Protein AF-V4T4Z5-F1 (afdb_monomer)

Solvent-accessible surface area (backbone atoms only — not comparable to full-atom values): 29852 Å² total; per-residue (Å²): 143,87,72,97,73,85,81,86,82,76,64,42,52,76,65,58,35,47,53,52,26,41,71,50,38,34,75,70,48,68,37,84,86,34,31,70,59,49,53,53,53,53,60,60,28,69,25,35,65,71,33,29,41,18,35,23,29,41,55,40,96,58,52,69,66,55,54,53,50,49,53,54,60,72,69,49,83,60,92,62,77,54,94,95,48,60,37,57,44,51,50,35,48,52,49,29,56,69,54,48,91,45,72,48,52,46,51,51,50,34,49,55,29,66,42,60,83,67,30,48,45,52,58,52,50,52,49,38,56,28,72,56,52,61,75,95,58,86,51,71,64,56,43,52,55,49,49,51,53,45,52,49,51,34,33,69,34,55,60,29,49,91,58,100,47,88,43,41,44,41,57,52,68,70,58,26,53,48,29,38,56,49,29,74,71,63,80,45,68,49,66,52,69,43,84,78,42,75,88,68,56,53,68,70,57,49,38,66,19,34,33,40,35,47,46,56,86,84,62,94,55,79,63,81,70,58,49,60,71,47,67,69,29,70,54,29,14,29,42,30,35,35,38,31,52,33,68,50,72,41,70,30,59,60,64,31,64,60,24,18,23,43,36,38,26,48,17,43,57,54,62,63,51,68,58,28,61,37,53,46,23,29,35,42,34,36,31,48,12,59,40,43,62,50,52,60,39,52,26,49,26,46,48,22,28,34,42,34,35,33,47,11,64,51,23,35,38,41,30,58,61,26,67,39,37,28,46,50,22,32,34,43,30,41,27,61,35,52,61,49,58,69,38,95,77,24,26,46,58,56,35,63,75,59,27,83,54,43,33,33,44,30,34,48,37,78,46,72,81,65,57,42,82,45,59,40,56,54,82,56,83,28,30,42,41,32,29,32,68,59,90,86,62,68,96,71,69,49,73,69,52,49,65,56,68,72,62,84,90,74,64,68,68,79,85,53,75,50,23,30,40,36,44,22,37,85,53,67,77,72,58,54,68,50,54,32,48,36,56,51,40,29,30,42,35,42,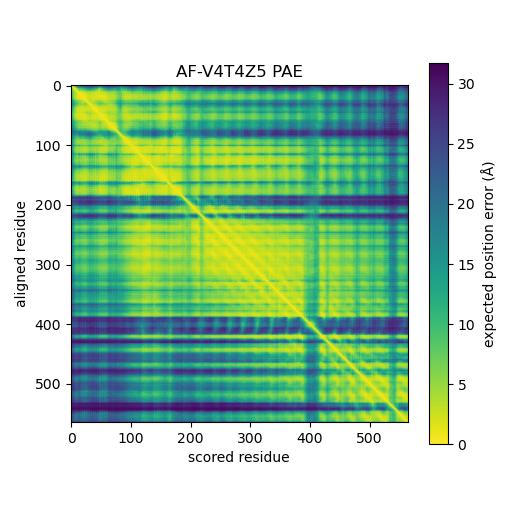38,43,55,43,67,54,71,34,49,64,76,49,43,49,47,53,50,58,27,35,33,43,38,43,27,47,34,66,51,53,57,85,67,88,69,65,55,76,47,30,50,56,22,29,36,42,37,39,36,48,24,49,65,22,50,46,61,38,43,49,74,47,56,80,20,36,69,40,31,27,33,45,36,45,31,50,23,51,44,22,36,37,63,60,34,87,78,48,81,79,45,63,79,53,76,84,59,91,72,78,88,82,62,92,47,54,77,44,81,46,81,39,66,45,85,46,54,115

Foldseek 3Di:
DDDPDDDDDDAADLVRLVVLLCVQQDDCCVPPLNVVLSSLCSVLLVSHNLLSNLLSLLCHPPDSVVSVVLSVQLPDQQPDDDVPDDSSSLSSLLVSLVSPPDPLLSLLLLVCLLADPFDFLVVSLLVCVLLVSDPPDDASVVSSVVSVVSVVVCVSSSQWPDDPDPGTIGGDPSSSVSSPVCCVPPLRADEDEDDPVVVVPDPVNQLSHAEYAYADDDDQDQDDDELCNCPNNQNYAYYHHALHEPLEDRPNVLSNQQHAYYHQDNYEYHDDLSCLSNQNHQYYANHLYCDQEDDPSLLSNCNHAEDHHHNNQNHAAYAANSLLSVLNYAEYAAHLYNHPAPDVRHYQPCSPVNNLNHQEEEDEAQALVSQDFCNQLDHHVFYAYAHNPPPPRPPDQDPVNSVVVSDDDDDPPPPDQRAEYHYAHPDLPDDLRRQPNNEAHQEYHYEHHHNDAEVQVSNPYHHAHQEYHYYCDLHHHDAQDDLRRQQNHAYYHYEQPQNDCEQEAPNCLSSHQRHAEYAHENHANHQYHYHHDYPVSVVVPPDPPDSDHPRHNYYHYYNHPNHD

Nearest PDB structures (foldseek):
  8xuo-assembly1_G  TM=5.450E-01  e=9.952E-18  Solanum lycopersicum
  8rfh-assembly1_B  TM=6.138E-01  e=1.230E-15  Nicotiana benthamiana
  8xuq-assembly1_G  TM=5.316E-01  e=1.298E-15  Solanum lycopersicum
  3rfj-assembly1_A  TM=8.108E-01  e=7.994E-05  Listeria monocytogenes 08-5923
  6lbx-assembly1_A  TM=7.902E-01  e=8.650E-04  Cyclostomata

pLDDT: mean 78.03, std 13.82, range [37.75, 96.25]

Secondary structure (DSSP, 8-state):
---S-----PPPPHHHHHHHHHHHH-GGGGSHHHHHHHHHHHHTTTT-HHHHHHHHHHTTT--HHHHHHHHHHHTSPPS--BTTB-HHHHHHHHHHHHT-SSHHHHHHHHHHHHS-SSEEHHHHHHHHHHHT-STT--SHHHHHHHHHHHHHHHHHTTSSB--S-SSEEB--HHHHHHHHHHHHHTT---EE-SGGGTTT--HHHHHT-SEEE----SS-------TTTTTT-TT--EEE-TT-EEEE--GGGGG-TT--EEE-TT-EEEE-GGGGG-TT--EEE-TT----EE-GGGGG-TT--EEE-TT-TT--EE-TTHHHH-TT-SEEEETT----TTSTTS--GGGGGG-TT--EEEEEES-STTPPTTGGGS--SEEEEEES--TTS-SS--HHHHHHHTSS----SSSS-SEEEEEEE--TT--GGGTTT-B--SEEEEEEESS-S-HHHHS--BS---EEEEES-S-S-SSPPPGGGSTT--EEEEES-TT-SEEEEGGGGGG-TT--EEEEES-TT-SEEEE--SHHHHTT-S-------TT--EEEEES-TT--

Sequence (564 aa):
MDSKHNFFIDNLDQEEAWRLFKKMAGDYVENRKFKSTSTVVAKGCGGMPIALTTIARATRDKTVHEWKHALRELQTPSVVNFNGLPADAYSRIEQSFEYLKDEQLKKNFLLCSLMGNPIFTSDLFKYSTGLGIFQGVKKMEDAGNQLYALAYELKDCCLLLESGSTEQFSMHDVVRDVGISIAWRGQHIFLVKNEEVWELADKEALENCYAISIRDCLSYLQINIPENIFAGMRKLKVVDFTGMQLFCLPSSIDLLKILQTLCLDQCMLGDIAIMGKLKNLEILSINNSDIVQLPEALGQLTKLRLLDLTNCFQLRVIAPNVISCLSCSKELNIRHCFVEWDVQGCAGLDELMHLTRLAMLEIDVRNDNTLPKGFFSRKFEKFKISVGDVSGIPSEVSIEDWLRFSRPSFSIAIHETLRRLKLKLNSTTICSNKLQGIRNVEYLCLDKLQGVKNVLFELDTDGVTYSLQLTNLERICIDPLKVESFNELETIKVEYCVELSNIFLLSATNCLPRAERIAVIDCSNVEEIFAIGGEADVDNNNAMEEIEFDELRSLSLGNLPKLT

Structure (mmCIF, N/CA/C/O backbone):
data_AF-V4T4Z5-F1
#
_entry.id   AF-V4T4Z5-F1
#
loop_
_atom_site.group_PDB
_atom_site.id
_atom_site.type_symbol
_atom_site.label_atom_id
_atom_site.label_alt_id
_atom_site.label_comp_id
_atom_site.label_asym_id
_atom_site.label_entity_id
_atom_site.label_seq_id
_atom_site.pdbx_PDB_ins_code
_atom_site.Cartn_x
_atom_site.Cartn_y
_atom_site.Cartn_z
_atom_site.occupancy
_atom_site.B_iso_or_equiv
_atom_site.auth_seq_id
_atom_site.auth_comp_id
_atom_site.auth_asym_id
_atom_site.auth_atom_id
_atom_site.pdbx_PDB_model_num
ATOM 1 N N . MET A 1 1 ? 6.023 -34.334 -6.281 1.00 41.75 1 MET A N 1
ATOM 2 C CA . MET A 1 1 ? 4.936 -34.822 -7.151 1.00 41.75 1 MET A CA 1
ATOM 3 C C . MET A 1 1 ? 4.971 -36.343 -7.098 1.00 41.75 1 MET A C 1
ATOM 5 O O . MET A 1 1 ? 5.725 -36.921 -7.854 1.00 41.75 1 MET A O 1
ATOM 9 N N . ASP A 1 2 ? 4.222 -36.967 -6.183 1.00 47.75 2 ASP A N 1
ATOM 10 C CA . ASP A 1 2 ? 4.119 -38.435 -6.033 1.00 47.75 2 ASP A CA 1
ATOM 11 C C . ASP A 1 2 ? 2.658 -38.820 -5.744 1.00 47.75 2 ASP A C 1
ATOM 13 O O . ASP A 1 2 ? 2.299 -39.348 -4.692 1.00 47.75 2 ASP A O 1
ATOM 17 N N . SER A 1 3 ? 1.773 -38.467 -6.676 1.00 63.03 3 SER A N 1
ATOM 18 C CA . SER A 1 3 ? 0.365 -38.865 -6.642 1.00 63.03 3 SER A CA 1
ATOM 19 C C . SER A 1 3 ? 0.207 -40.235 -7.308 1.00 63.03 3 SER A C 1
ATOM 21 O O . SER A 1 3 ? 0.650 -40.432 -8.438 1.00 63.03 3 SER A O 1
ATOM 23 N N . LYS A 1 4 ? -0.442 -41.190 -6.627 1.00 63.12 4 LYS A N 1
ATOM 24 C CA . LYS A 1 4 ? -0.721 -42.535 -7.172 1.00 63.12 4 LYS A CA 1
ATOM 25 C C . LYS A 1 4 ? -1.829 -42.551 -8.235 1.00 63.12 4 LYS A C 1
ATOM 27 O O . LYS A 1 4 ? -1.935 -43.532 -8.966 1.00 63.12 4 LYS A O 1
ATOM 32 N N . HIS A 1 5 ? -2.636 -41.493 -8.332 1.00 72.44 5 HIS A N 1
ATOM 33 C CA . HIS A 1 5 ? -3.744 -41.390 -9.280 1.00 72.44 5 HIS A CA 1
ATOM 34 C C . HIS A 1 5 ? -3.812 -39.975 -9.850 1.00 72.44 5 HIS A C 1
ATOM 36 O O . HIS A 1 5 ? -4.207 -39.035 -9.165 1.00 72.44 5 HIS A O 1
ATOM 42 N N . ASN A 1 6 ? -3.427 -39.825 -11.115 1.00 76.62 6 ASN A N 1
ATOM 43 C CA . ASN A 1 6 ? -3.613 -38.579 -11.849 1.00 76.62 6 ASN A CA 1
ATOM 44 C C . ASN A 1 6 ? -4.992 -38.608 -12.513 1.00 76.62 6 ASN A C 1
ATOM 46 O O . ASN A 1 6 ? -5.296 -39.536 -13.262 1.00 76.62 6 ASN A O 1
ATOM 50 N N . PHE A 1 7 ? -5.817 -37.602 -12.231 1.00 75.62 7 PHE A N 1
ATOM 51 C CA . PHE A 1 7 ? -7.076 -37.371 -12.933 1.00 75.62 7 PHE A CA 1
ATOM 52 C C . PHE A 1 7 ? -6.815 -36.353 -14.038 1.00 75.62 7 PHE A C 1
ATOM 54 O O . PHE A 1 7 ? -6.464 -35.209 -13.756 1.00 75.62 7 PHE A O 1
ATOM 61 N N . PHE A 1 8 ? -6.945 -36.783 -15.290 1.00 74.38 8 PHE A N 1
ATOM 62 C CA . PHE A 1 8 ? -6.848 -35.885 -16.433 1.00 74.38 8 PHE A CA 1
ATOM 63 C C . PHE A 1 8 ? -8.159 -35.115 -16.570 1.00 74.38 8 PHE A C 1
ATOM 65 O O . PHE A 1 8 ? -9.234 -35.714 -16.599 1.00 74.38 8 PHE A O 1
ATOM 72 N N . ILE A 1 9 ? -8.058 -33.790 -16.614 1.00 74.12 9 ILE A N 1
ATOM 73 C CA . ILE A 1 9 ? -9.174 -32.907 -16.937 1.00 74.12 9 ILE A CA 1
ATOM 74 C C . ILE A 1 9 ? -8.985 -32.512 -18.399 1.00 74.12 9 ILE A C 1
ATOM 76 O O . ILE A 1 9 ? -8.035 -31.800 -18.722 1.00 74.12 9 ILE A O 1
ATOM 80 N N . ASP A 1 10 ? -9.856 -33.021 -19.267 1.00 80.38 10 ASP A N 1
ATOM 81 C CA . ASP A 1 10 ? -9.870 -32.674 -20.687 1.00 80.38 10 ASP A CA 1
ATOM 82 C C . ASP A 1 10 ? -10.498 -31.289 -20.923 1.00 80.38 10 ASP A C 1
ATOM 84 O O . ASP A 1 10 ? -11.134 -30.697 -20.045 1.00 80.38 10 ASP A O 1
ATOM 88 N N . ASN A 1 11 ? -10.317 -30.767 -22.137 1.00 84.75 11 ASN A N 1
ATOM 89 C CA . ASN A 1 11 ? -11.011 -29.562 -22.585 1.00 84.75 11 ASN A CA 1
ATOM 90 C C . ASN A 1 11 ? -12.531 -29.772 -22.592 1.00 84.75 11 ASN A C 1
ATOM 92 O O . ASN A 1 11 ? -13.020 -30.886 -22.780 1.00 84.75 11 ASN A O 1
ATOM 96 N N . LEU A 1 12 ? -13.272 -28.670 -22.464 1.00 89.75 12 LEU A N 1
ATOM 97 C CA . LEU A 1 12 ? -14.730 -28.689 -22.524 1.00 89.75 12 LEU A CA 1
ATOM 98 C C . LEU A 1 12 ? -15.210 -29.185 -23.885 1.00 89.75 12 LEU A C 1
ATOM 100 O O . LEU A 1 12 ? -14.662 -28.805 -24.930 1.00 89.75 12 LEU A O 1
ATOM 104 N N . ASP A 1 13 ? -16.288 -29.965 -23.879 1.00 91.62 13 ASP A N 1
ATOM 105 C CA . ASP A 1 13 ? -16.962 -30.320 -25.121 1.00 91.62 13 ASP A CA 1
ATOM 106 C C . ASP A 1 13 ? -17.629 -29.089 -25.772 1.00 91.62 13 ASP A C 1
ATOM 108 O O . ASP A 1 13 ? -17.658 -27.984 -25.225 1.00 91.62 13 ASP A O 1
ATOM 112 N N . GLN A 1 14 ? -18.161 -29.242 -26.988 1.00 88.94 14 GLN A N 1
ATOM 113 C CA . GLN A 1 14 ? -18.741 -28.106 -27.715 1.00 88.94 14 GLN A CA 1
ATOM 114 C C . GLN A 1 14 ? -19.954 -27.480 -27.014 1.00 88.94 14 GLN A C 1
ATOM 116 O O . GLN A 1 14 ? -20.176 -26.274 -27.150 1.00 88.94 14 GLN A O 1
ATOM 121 N N . GLU A 1 15 ? -20.756 -28.279 -26.315 1.00 90.62 15 GLU A N 1
ATOM 122 C CA . GLU A 1 15 ? -21.953 -27.803 -25.636 1.00 90.62 15 GLU A CA 1
ATOM 123 C C . GLU A 1 15 ? -21.579 -27.076 -24.341 1.00 90.62 15 GLU A C 1
ATOM 125 O O . GLU A 1 15 ? -22.055 -25.963 -24.097 1.00 90.62 15 GLU A O 1
ATOM 130 N N . GLU A 1 16 ? -20.672 -27.651 -23.555 1.00 92.75 16 GLU A N 1
ATOM 131 C CA . GLU A 1 16 ? -20.103 -27.046 -22.352 1.00 92.75 16 GLU A CA 1
ATOM 132 C C . GLU A 1 16 ? -19.360 -25.744 -22.670 1.00 92.75 16 GLU A C 1
ATOM 134 O O . GLU A 1 16 ? -19.610 -24.713 -22.036 1.00 92.75 16 GLU A O 1
ATOM 139 N N . ALA A 1 17 ? -18.516 -25.754 -23.705 1.00 91.69 17 ALA A N 1
ATOM 140 C CA . ALA A 1 17 ? -17.783 -24.582 -24.169 1.00 91.69 17 ALA A CA 1
ATOM 141 C C . ALA A 1 17 ? -18.727 -23.455 -24.601 1.00 91.69 17 ALA A C 1
ATOM 143 O O . ALA A 1 17 ? -18.522 -22.296 -24.235 1.00 91.69 17 ALA A O 1
ATOM 144 N N . TRP A 1 18 ? -19.789 -23.779 -25.349 1.00 92.12 18 TRP A N 1
ATOM 145 C CA . TRP A 1 18 ? -20.783 -22.791 -25.767 1.00 92.12 18 TRP A CA 1
ATOM 146 C C . TRP A 1 18 ? -21.580 -22.234 -24.583 1.00 92.12 18 TRP A C 1
ATOM 148 O O . TRP A 1 18 ? -21.793 -21.022 -24.504 1.00 92.12 18 TRP A O 1
ATOM 158 N N . ARG A 1 19 ? -21.991 -23.089 -23.635 1.00 92.19 19 ARG A N 1
ATOM 159 C CA . ARG A 1 19 ? -22.681 -22.660 -22.408 1.00 92.19 19 ARG A CA 1
ATOM 160 C C . ARG A 1 19 ? -21.810 -21.707 -21.590 1.00 92.19 19 ARG A C 1
ATOM 162 O O . ARG A 1 19 ? -22.303 -20.664 -21.159 1.00 92.19 19 ARG A O 1
ATOM 169 N N . LEU A 1 20 ? -20.524 -22.024 -21.421 1.00 92.94 20 LEU A N 1
ATOM 170 C CA . LEU A 1 20 ? -19.569 -21.148 -20.741 1.00 92.94 20 LEU A CA 1
ATOM 171 C C . LEU A 1 20 ? -19.399 -19.824 -21.494 1.00 92.94 20 LEU A C 1
ATOM 173 O O . LEU A 1 20 ? -19.538 -18.761 -20.896 1.00 92.94 20 LEU A O 1
ATOM 177 N N . PHE A 1 21 ? -19.173 -19.872 -22.808 1.00 91.25 21 PHE A N 1
ATOM 178 C CA . PHE A 1 21 ? -19.021 -18.678 -23.638 1.00 91.25 21 PHE A CA 1
ATOM 179 C C . PHE A 1 21 ? -20.230 -17.745 -23.522 1.00 91.25 21 PHE A C 1
ATOM 181 O O . PHE A 1 21 ? -20.072 -16.552 -23.275 1.00 91.25 21 PHE A O 1
ATOM 188 N N . LYS A 1 22 ? -21.447 -18.291 -23.640 1.00 91.69 22 LYS A N 1
ATOM 189 C CA . LYS A 1 22 ? -22.697 -17.536 -23.495 1.00 91.69 22 LYS A CA 1
ATOM 190 C C . LYS A 1 22 ? -22.814 -16.908 -22.110 1.00 91.69 22 LYS A C 1
ATOM 192 O O . LYS A 1 22 ? -23.147 -15.732 -22.010 1.00 91.69 22 LYS A O 1
ATOM 197 N N . LYS A 1 23 ? -22.505 -17.661 -21.049 1.00 92.56 23 LYS A N 1
ATOM 198 C CA . LYS A 1 23 ? -22.523 -17.148 -19.672 1.00 92.56 23 LYS A CA 1
ATOM 199 C C . LYS A 1 23 ? -21.605 -15.930 -19.507 1.00 92.56 23 LYS A C 1
ATOM 201 O O . LYS A 1 23 ? -21.952 -15.002 -18.784 1.00 92.56 23 LYS A O 1
ATOM 206 N N . MET A 1 24 ? -20.455 -15.926 -20.180 1.00 91.12 24 MET A N 1
ATOM 207 C CA . MET A 1 24 ? -19.466 -14.851 -20.068 1.00 91.12 24 MET A CA 1
ATOM 208 C C . MET A 1 24 ? -19.749 -13.666 -20.998 1.00 91.12 24 MET A C 1
ATOM 210 O O . MET A 1 24 ? -19.620 -12.520 -20.571 1.00 91.12 24 MET A O 1
ATOM 214 N N . ALA A 1 25 ? -20.161 -13.912 -22.241 1.00 87.56 25 ALA A N 1
ATOM 215 C CA . ALA A 1 25 ? -20.466 -12.856 -23.206 1.00 87.56 25 ALA A CA 1
ATOM 216 C C . ALA A 1 25 ? -21.848 -12.217 -22.977 1.00 87.56 25 ALA A C 1
ATOM 218 O O . ALA A 1 25 ? -22.043 -11.057 -23.312 1.00 87.56 25 ALA A O 1
ATOM 219 N N . GLY A 1 26 ? -22.805 -12.938 -22.388 1.00 88.00 26 GLY A N 1
ATOM 220 C CA . GLY A 1 26 ? -24.194 -12.502 -22.224 1.00 88.00 26 GLY A CA 1
ATOM 221 C C . GLY A 1 26 ? -25.104 -12.916 -23.388 1.00 88.00 26 GLY A C 1
ATOM 222 O O . GLY A 1 26 ? -24.651 -13.323 -24.457 1.00 88.00 26 GLY A O 1
ATOM 223 N N . ASP A 1 27 ? -26.421 -12.806 -23.193 1.00 85.19 27 ASP A N 1
ATOM 224 C CA . ASP A 1 27 ? -27.425 -13.424 -24.078 1.00 85.19 27 ASP A CA 1
ATOM 225 C C . ASP A 1 27 ? -27.498 -12.832 -25.496 1.00 85.19 27 ASP A C 1
ATOM 227 O O . ASP A 1 27 ? -28.006 -13.473 -26.421 1.00 85.19 27 ASP A O 1
ATOM 231 N N . TYR A 1 28 ? -26.959 -11.630 -25.724 1.00 82.12 28 TYR A N 1
ATOM 232 C CA . TYR A 1 28 ? -27.024 -10.986 -27.039 1.00 82.12 28 TYR A CA 1
ATOM 233 C C . TYR A 1 28 ? -26.265 -11.768 -28.127 1.00 82.12 28 TYR A C 1
ATOM 235 O O . TYR A 1 28 ? -26.572 -11.610 -29.314 1.00 82.12 28 TYR A O 1
ATOM 243 N N . VAL A 1 29 ? -25.327 -12.650 -27.753 1.00 82.81 29 VAL A N 1
ATOM 244 C CA . VAL A 1 29 ? -24.609 -13.524 -28.698 1.00 82.81 29 VAL A CA 1
ATOM 245 C C . VAL A 1 29 ? -25.519 -14.544 -29.384 1.00 82.81 29 VAL A C 1
ATOM 247 O O . VAL A 1 29 ? -25.124 -15.114 -30.401 1.00 82.81 29 VAL A O 1
ATOM 250 N N . GLU A 1 30 ? -26.742 -14.753 -28.882 1.00 81.81 30 GLU A N 1
ATOM 251 C CA . GLU A 1 30 ? -27.762 -15.600 -29.513 1.00 81.81 30 GLU A CA 1
ATOM 252 C C . GLU A 1 30 ? -28.613 -14.868 -30.556 1.00 81.81 30 GLU A C 1
ATOM 254 O O . GLU A 1 30 ? -29.339 -15.504 -31.328 1.00 81.81 30 GLU A O 1
ATOM 259 N N . ASN A 1 31 ? -28.510 -13.538 -30.634 1.00 83.62 31 ASN A N 1
ATOM 260 C CA . ASN A 1 31 ? -29.194 -12.757 -31.655 1.00 83.62 31 ASN A CA 1
ATOM 261 C C . ASN A 1 31 ? -28.740 -13.215 -33.051 1.00 83.62 31 ASN A C 1
ATOM 263 O O . ASN A 1 31 ? -27.546 -13.405 -33.289 1.00 83.62 31 ASN A O 1
ATOM 267 N N . ARG A 1 32 ? -29.674 -13.338 -34.008 1.00 77.38 32 ARG A N 1
ATOM 268 C CA . ARG A 1 32 ? -29.393 -13.765 -35.395 1.00 77.38 32 ARG A CA 1
ATOM 269 C C . ARG A 1 32 ? -28.212 -13.027 -36.033 1.00 77.38 32 ARG A C 1
ATOM 271 O O . ARG A 1 32 ? -27.507 -13.620 -36.840 1.00 77.38 32 ARG A O 1
ATOM 278 N N . LYS A 1 33 ? -27.994 -11.757 -35.672 1.00 79.81 33 LYS A N 1
ATOM 279 C CA . LYS A 1 33 ? -26.884 -10.938 -36.187 1.00 79.81 33 LYS A CA 1
ATOM 280 C C . LYS A 1 33 ? -25.497 -11.397 -35.713 1.00 79.81 33 LYS A C 1
ATOM 282 O O . LYS A 1 33 ? -24.535 -11.212 -36.451 1.00 79.81 33 LYS A O 1
ATOM 287 N N . PHE A 1 34 ? -25.396 -11.964 -34.511 1.00 78.69 34 PHE A N 1
ATOM 288 C CA . PHE A 1 34 ? -24.129 -12.332 -33.868 1.00 78.69 34 PHE A CA 1
ATOM 289 C C . PHE A 1 34 ? -23.908 -13.844 -33.812 1.00 78.69 34 PHE A C 1
ATOM 291 O O . PHE A 1 34 ? -22.765 -14.278 -33.918 1.00 78.69 34 PHE A O 1
ATOM 298 N N . LYS A 1 35 ? -24.986 -14.638 -33.731 1.00 83.81 35 LYS A N 1
ATOM 299 C CA . LYS A 1 35 ? -24.963 -16.090 -33.495 1.00 83.81 35 LYS A CA 1
ATOM 300 C C . LYS A 1 35 ? -24.014 -16.862 -34.407 1.00 83.81 35 LYS A C 1
ATOM 302 O O . LYS A 1 35 ? -23.303 -17.747 -33.939 1.00 83.81 35 LYS A O 1
ATOM 307 N N . SER A 1 36 ? -23.978 -16.545 -35.702 1.00 84.56 36 SER A N 1
ATOM 308 C CA . SER A 1 36 ? -23.076 -17.232 -36.634 1.00 84.56 36 SER A CA 1
ATOM 309 C C . SER A 1 36 ? -21.606 -16.950 -36.322 1.00 84.56 36 SER A C 1
ATOM 311 O O . SER A 1 36 ? -20.793 -17.864 -36.349 1.00 84.56 36 SER A O 1
ATOM 313 N N . THR A 1 37 ? -21.264 -15.701 -36.001 1.00 81.88 37 THR A N 1
ATOM 314 C CA . THR A 1 37 ? -19.884 -15.279 -35.733 1.00 81.88 37 THR A CA 1
ATOM 315 C C . THR A 1 37 ? -19.428 -15.735 -34.349 1.00 81.88 37 THR A C 1
ATOM 317 O O . THR A 1 37 ? -18.355 -16.319 -34.231 1.00 81.88 37 THR A O 1
ATOM 320 N N . SER A 1 38 ? -20.258 -15.553 -33.317 1.00 83.69 38 SER A N 1
ATOM 321 C CA . SER A 1 38 ? -19.953 -15.955 -31.937 1.00 83.69 38 SER A CA 1
ATOM 322 C C . SER A 1 38 ? -19.736 -17.465 -31.808 1.00 83.69 38 SER A C 1
ATOM 324 O O . SER A 1 38 ? -18.789 -17.889 -31.153 1.00 83.69 38 SER A O 1
ATOM 326 N N . THR A 1 39 ? -20.532 -18.283 -32.508 1.00 85.12 39 THR A N 1
ATOM 327 C CA . THR A 1 39 ? -20.346 -19.747 -32.532 1.00 85.12 39 THR A CA 1
ATOM 328 C C . THR A 1 39 ? -18.988 -20.142 -33.118 1.00 85.12 39 THR A C 1
ATOM 330 O O . THR A 1 39 ? -18.334 -21.051 -32.611 1.00 85.12 39 THR A O 1
ATOM 333 N N . VAL A 1 40 ? -18.544 -19.472 -34.189 1.00 83.56 40 VAL A N 1
ATOM 334 C CA . VAL A 1 40 ? -17.239 -19.754 -34.812 1.00 83.56 40 VAL A CA 1
ATOM 335 C C . VAL A 1 40 ? -16.097 -19.310 -33.897 1.00 83.56 40 VAL A C 1
ATOM 337 O O . VAL A 1 40 ? -15.126 -20.048 -33.742 1.00 83.56 40 VAL A O 1
ATOM 340 N N . VAL A 1 41 ? -16.226 -18.147 -33.251 1.00 82.31 41 VAL A N 1
ATOM 341 C CA . VAL A 1 41 ? -15.237 -17.658 -32.278 1.00 82.31 41 VAL A CA 1
ATOM 342 C C . VAL A 1 41 ? -15.093 -18.640 -31.115 1.00 82.31 41 VAL A C 1
ATOM 344 O O . VAL A 1 41 ? -13.967 -19.048 -30.843 1.00 82.31 41 VAL A O 1
ATOM 347 N N . ALA A 1 42 ? -16.203 -19.078 -30.507 1.00 86.44 42 ALA A N 1
ATOM 348 C CA . ALA A 1 42 ? -16.207 -20.033 -29.397 1.00 86.44 42 ALA A CA 1
ATOM 349 C C . ALA A 1 42 ? -15.581 -21.385 -29.781 1.00 86.44 42 ALA A C 1
ATOM 351 O O . ALA A 1 42 ? -14.736 -21.906 -29.056 1.00 86.44 42 ALA A O 1
ATOM 352 N N . LYS A 1 43 ? -15.929 -21.928 -30.958 1.00 83.81 43 LYS A N 1
ATOM 353 C CA . LYS A 1 43 ? -15.310 -23.161 -31.477 1.00 83.81 43 LYS A CA 1
ATOM 354 C C . LYS A 1 43 ? -13.800 -23.021 -31.655 1.00 83.81 43 LYS A C 1
ATOM 356 O O . LYS A 1 43 ? -13.062 -23.957 -31.374 1.00 83.81 43 LYS A O 1
ATOM 361 N N . GLY A 1 44 ? -13.345 -21.849 -32.088 1.00 75.94 44 GLY A N 1
ATOM 362 C CA . GLY A 1 44 ? -11.927 -21.560 -32.260 1.00 75.94 44 GLY A CA 1
ATOM 363 C C . GLY A 1 44 ? -11.123 -21.428 -30.960 1.00 75.94 44 GLY A C 1
ATOM 364 O O . GLY A 1 44 ? -9.910 -21.309 -31.045 1.00 75.94 44 GLY A O 1
ATOM 365 N N . CYS A 1 45 ? -11.755 -21.450 -29.780 1.00 78.62 45 CYS A N 1
ATOM 366 C CA . CYS A 1 45 ? -11.052 -21.521 -28.491 1.00 78.62 45 CYS A CA 1
ATOM 367 C C . CYS A 1 45 ? -10.715 -22.963 -28.066 1.00 78.62 45 CYS A C 1
ATOM 369 O O . CYS A 1 45 ? -10.208 -23.169 -26.965 1.00 78.62 45 CYS A O 1
ATOM 371 N N . GLY A 1 46 ? -11.052 -23.968 -28.885 1.00 78.50 46 GLY A N 1
ATOM 372 C CA . GLY A 1 46 ? -10.629 -25.357 -28.674 1.00 78.50 46 GLY A CA 1
ATOM 373 C C . GLY A 1 46 ? -11.145 -26.008 -27.385 1.00 78.50 46 GLY A C 1
ATOM 374 O O . GLY A 1 46 ? -10.527 -26.951 -26.897 1.00 78.50 46 GLY A O 1
ATOM 375 N N . GLY A 1 47 ? -12.238 -25.494 -26.807 1.00 83.56 47 GLY A N 1
ATOM 376 C CA . GLY A 1 47 ? -12.791 -25.980 -25.536 1.00 83.56 47 GLY A CA 1
ATOM 377 C C . GLY A 1 47 ? -12.005 -25.549 -24.291 1.00 83.56 47 GLY A C 1
ATOM 378 O O . GLY A 1 47 ? -12.330 -25.984 -23.191 1.00 83.56 47 GLY A O 1
ATOM 379 N N . MET A 1 48 ? -10.987 -24.692 -24.428 1.00 86.12 48 MET A N 1
ATOM 380 C CA . MET A 1 48 ? -10.161 -24.253 -23.304 1.00 86.12 48 MET A CA 1
ATOM 381 C C . MET A 1 48 ? -10.893 -23.185 -22.467 1.00 86.12 48 MET A C 1
ATOM 383 O O . MET A 1 48 ? -11.171 -22.100 -22.992 1.00 86.12 48 MET A O 1
ATOM 387 N N . PRO A 1 49 ? -11.174 -23.426 -21.168 1.00 89.38 49 PRO A N 1
ATOM 388 C CA . PRO A 1 49 ? -11.953 -22.500 -20.347 1.00 89.38 49 PRO A CA 1
ATOM 389 C C . PRO A 1 49 ? -11.382 -21.081 -20.297 1.00 89.38 49 PRO A C 1
ATOM 391 O O . PRO A 1 49 ? -12.133 -20.132 -20.499 1.00 89.38 49 PRO A O 1
ATOM 394 N N . ILE A 1 50 ? -10.067 -20.922 -20.099 1.00 86.94 50 ILE A N 1
ATOM 395 C CA . ILE A 1 50 ? -9.438 -19.596 -19.977 1.00 86.94 50 ILE A CA 1
ATOM 396 C C . ILE A 1 50 ? -9.499 -18.791 -21.284 1.00 86.94 50 ILE A C 1
ATOM 398 O O . ILE A 1 50 ? -9.776 -17.595 -21.260 1.00 86.94 50 ILE A O 1
ATOM 402 N N . ALA A 1 51 ? -9.322 -19.438 -22.441 1.00 85.31 51 ALA A N 1
ATOM 403 C CA . ALA A 1 51 ? -9.440 -18.782 -23.745 1.00 85.31 51 ALA A CA 1
ATOM 404 C C . ALA A 1 51 ? -10.900 -18.438 -24.081 1.00 85.31 51 ALA A C 1
ATOM 406 O O . ALA A 1 51 ? -11.169 -17.415 -24.706 1.00 85.31 51 ALA A O 1
ATOM 407 N N . LEU A 1 52 ? -11.854 -19.282 -23.667 1.00 88.38 52 LEU A N 1
ATOM 408 C CA . LEU A 1 52 ? -13.287 -19.023 -23.825 1.00 88.38 52 LEU A CA 1
ATOM 409 C C . LEU A 1 52 ? -13.736 -17.828 -22.984 1.00 88.38 52 LEU A C 1
ATOM 411 O O . LEU A 1 52 ? -14.418 -16.954 -23.510 1.00 88.38 52 LEU A O 1
ATOM 415 N N . THR A 1 53 ? -13.374 -17.782 -21.700 1.00 91.06 53 THR A N 1
ATOM 416 C CA . THR A 1 53 ? -13.822 -16.730 -20.777 1.00 91.06 53 THR A CA 1
ATOM 417 C C . THR A 1 53 ? -13.232 -15.369 -21.141 1.00 91.06 53 THR A C 1
ATOM 419 O O . THR A 1 53 ? -13.987 -14.402 -21.234 1.00 91.06 53 THR A O 1
ATOM 422 N N . THR A 1 54 ? -11.925 -15.305 -21.417 1.00 87.06 54 THR A N 1
ATOM 423 C CA . THR A 1 54 ? -11.219 -14.067 -21.799 1.00 87.06 54 THR A CA 1
ATOM 424 C C . THR A 1 54 ? -11.778 -13.464 -23.085 1.00 87.06 54 THR A C 1
ATOM 426 O O . THR A 1 54 ? -12.232 -12.319 -23.071 1.00 87.06 54 THR A O 1
ATOM 429 N N . ILE A 1 55 ? -11.870 -14.236 -24.178 1.00 86.81 55 ILE A N 1
ATOM 430 C CA . ILE A 1 55 ? -12.367 -13.692 -25.452 1.00 86.81 55 ILE A CA 1
ATOM 431 C C . ILE A 1 55 ? -13.863 -13.359 -25.391 1.00 86.81 55 ILE A C 1
ATOM 433 O O . ILE A 1 55 ? -14.300 -12.371 -25.983 1.00 86.81 55 ILE A O 1
ATOM 437 N N . ALA A 1 56 ? -14.666 -14.150 -24.668 1.00 88.75 56 ALA A N 1
ATOM 438 C CA . ALA A 1 56 ? -16.093 -13.883 -24.496 1.00 88.75 56 ALA A CA 1
ATOM 439 C C . ALA A 1 56 ? -16.327 -12.553 -23.769 1.00 88.75 56 ALA A C 1
ATOM 441 O O . ALA A 1 56 ? -17.210 -11.791 -24.157 1.00 88.75 56 ALA A O 1
ATOM 442 N N . ARG A 1 57 ? -15.514 -12.247 -22.749 1.00 90.06 57 ARG A N 1
ATOM 443 C CA . ARG A 1 57 ? -15.552 -10.956 -22.050 1.00 90.06 57 ARG A CA 1
ATOM 444 C C . ARG A 1 57 ? -15.001 -9.814 -22.896 1.00 90.06 57 ARG A C 1
ATOM 446 O O . ARG A 1 57 ? -15.634 -8.768 -22.967 1.00 90.06 57 ARG A O 1
ATOM 453 N N . ALA A 1 58 ? -13.888 -10.016 -23.595 1.00 85.94 58 ALA A N 1
ATOM 454 C CA . ALA A 1 58 ? -13.274 -8.987 -24.436 1.00 85.94 58 ALA A CA 1
ATOM 455 C C . ALA A 1 58 ? -14.176 -8.538 -25.602 1.00 85.94 58 ALA A C 1
ATOM 457 O O . ALA A 1 58 ? -14.170 -7.378 -26.018 1.00 85.94 58 ALA A O 1
ATOM 458 N N . THR A 1 59 ? -14.988 -9.463 -26.116 1.00 83.62 59 THR A N 1
ATOM 459 C CA . THR A 1 59 ? -15.950 -9.209 -27.198 1.00 83.62 59 THR A CA 1
ATOM 460 C C . THR A 1 59 ? -17.329 -8.761 -26.700 1.00 83.62 59 THR A C 1
ATOM 462 O O . THR A 1 59 ? -18.228 -8.508 -27.519 1.00 83.62 59 THR A O 1
ATOM 465 N N . ARG A 1 60 ? -17.494 -8.616 -25.373 1.00 85.56 60 ARG A N 1
ATOM 466 C CA . ARG A 1 60 ? -18.714 -8.110 -24.742 1.00 85.56 60 ARG A CA 1
ATOM 467 C C . ARG A 1 60 ? -19.010 -6.693 -25.233 1.00 85.56 60 ARG A C 1
ATOM 469 O O . ARG A 1 60 ? -18.108 -5.866 -25.349 1.00 85.56 60 ARG A O 1
ATOM 476 N N . ASP A 1 61 ? -20.266 -6.433 -25.583 1.00 81.00 61 ASP A N 1
ATOM 477 C CA . ASP A 1 61 ? -20.762 -5.117 -26.018 1.00 81.00 61 ASP A CA 1
ATOM 478 C C . ASP A 1 61 ? -20.135 -4.560 -27.319 1.00 81.00 61 ASP A C 1
ATOM 480 O O . ASP A 1 61 ? -20.351 -3.401 -27.676 1.00 81.00 61 ASP A O 1
ATOM 484 N N . LYS A 1 62 ? -19.400 -5.386 -28.080 1.00 82.62 62 LYS A N 1
ATOM 485 C CA . LYS A 1 62 ? -18.819 -5.013 -29.382 1.00 82.62 62 LYS A CA 1
ATOM 486 C C . LYS A 1 62 ? -19.826 -5.112 -30.530 1.00 82.62 62 LYS A C 1
ATOM 488 O O . LYS A 1 62 ? -20.737 -5.945 -30.544 1.00 82.62 62 LYS A O 1
ATOM 493 N N . THR A 1 63 ? -19.623 -4.305 -31.566 1.00 82.88 63 THR A N 1
ATOM 494 C CA . THR A 1 63 ? -20.440 -4.296 -32.784 1.00 82.88 63 THR A CA 1
ATOM 495 C C . THR A 1 63 ? -20.173 -5.510 -33.679 1.00 82.88 63 THR A C 1
ATOM 497 O O . THR A 1 63 ? -19.104 -6.113 -33.664 1.00 82.88 63 THR A O 1
ATOM 500 N N . VAL A 1 64 ? -21.125 -5.847 -34.559 1.00 80.00 64 VAL A N 1
ATOM 501 C CA . VAL A 1 64 ? -20.968 -6.954 -35.530 1.00 80.00 64 VAL A CA 1
ATOM 502 C C . VAL A 1 64 ? -19.713 -6.795 -36.404 1.00 80.00 64 VAL A C 1
ATOM 504 O O . VAL A 1 64 ? -19.122 -7.792 -36.818 1.00 80.00 64 VAL A O 1
ATOM 507 N N . HIS A 1 65 ? -19.311 -5.558 -36.711 1.00 80.38 65 HIS A N 1
ATOM 508 C CA . HIS A 1 65 ? -18.117 -5.286 -37.513 1.00 80.38 65 HIS A CA 1
ATOM 509 C C . HIS A 1 65 ? -16.840 -5.640 -36.748 1.00 80.38 65 HIS A C 1
ATOM 511 O O . 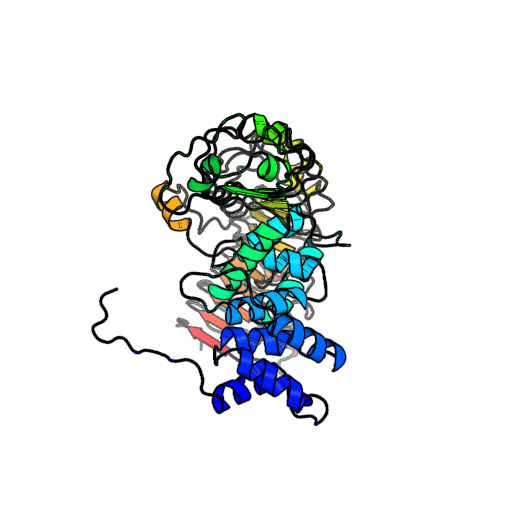HIS A 1 65 ? -15.983 -6.322 -37.303 1.00 80.38 65 HIS A O 1
ATOM 517 N N . GLU A 1 66 ? -16.761 -5.269 -35.470 1.00 78.31 66 GLU A N 1
ATOM 518 C CA . GLU A 1 66 ? -15.650 -5.635 -34.584 1.00 78.31 66 GLU A CA 1
ATOM 519 C C . GLU A 1 66 ? -15.573 -7.153 -34.389 1.00 78.31 66 GLU A C 1
ATOM 521 O O . GLU A 1 66 ? -14.497 -7.724 -34.502 1.00 78.31 66 GLU A O 1
ATOM 526 N N . TRP A 1 67 ? -16.709 -7.841 -34.243 1.00 75.19 67 TRP A N 1
ATOM 527 C CA . TRP A 1 67 ? -16.748 -9.310 -34.198 1.00 75.19 67 TRP A CA 1
ATOM 528 C C . TRP A 1 67 ? -16.217 -9.972 -35.479 1.00 75.19 67 TRP A C 1
ATOM 530 O O . TRP A 1 67 ? -15.549 -11.004 -35.425 1.00 75.19 67 TRP A O 1
ATOM 540 N N . LYS A 1 68 ? -16.523 -9.405 -36.653 1.00 76.56 68 LYS A N 1
ATOM 541 C CA . LYS A 1 68 ? -16.001 -9.907 -37.935 1.00 76.56 68 LYS A CA 1
ATOM 542 C C . LYS A 1 68 ? -14.510 -9.620 -38.100 1.00 76.56 68 LYS A C 1
ATOM 544 O O . LYS A 1 68 ? -13.824 -10.428 -38.719 1.00 76.56 68 LYS A O 1
ATOM 549 N N . HIS A 1 69 ? -14.033 -8.489 -37.584 1.00 74.94 69 HIS A N 1
ATOM 550 C CA . HIS A 1 69 ? -12.611 -8.162 -37.542 1.00 74.94 69 HIS A CA 1
ATOM 551 C C . HIS A 1 69 ? -11.860 -9.146 -36.644 1.00 74.94 69 HIS A C 1
ATOM 553 O O . HIS A 1 69 ? -10.951 -9.813 -37.131 1.00 74.94 69 HIS A O 1
ATOM 559 N N . ALA A 1 70 ? -12.342 -9.331 -35.409 1.00 68.56 70 ALA A N 1
ATOM 560 C CA . ALA A 1 70 ? -11.841 -10.312 -34.449 1.00 68.56 70 ALA A CA 1
ATOM 561 C C . ALA A 1 70 ? -11.670 -11.676 -35.107 1.00 68.56 70 ALA A C 1
ATOM 563 O O . ALA A 1 70 ? -10.583 -12.237 -35.151 1.00 68.56 70 ALA A O 1
ATOM 564 N N . LEU A 1 71 ? -12.739 -12.179 -35.732 1.00 72.12 71 LEU A N 1
ATOM 565 C CA . LEU A 1 71 ? -12.719 -13.488 -36.371 1.00 72.12 71 LEU A CA 1
ATOM 566 C C . LEU A 1 71 ? -11.636 -13.623 -37.456 1.00 72.12 71 LEU A C 1
ATOM 568 O O . LEU A 1 71 ? -11.075 -14.705 -37.603 1.00 72.12 71 LEU A O 1
ATOM 572 N N . ARG A 1 72 ? -11.328 -12.559 -38.208 1.00 74.31 72 ARG A N 1
ATOM 573 C CA . ARG A 1 72 ? -10.252 -12.591 -39.213 1.00 74.31 72 ARG A CA 1
ATOM 574 C C . ARG A 1 72 ? -8.878 -12.666 -38.561 1.00 74.31 72 ARG A C 1
ATOM 576 O O . ARG A 1 72 ? -8.059 -13.479 -38.976 1.00 74.31 72 ARG A O 1
ATOM 583 N N . GLU A 1 73 ? -8.641 -11.866 -37.528 1.00 67.50 73 GLU A N 1
ATOM 584 C CA . GLU A 1 73 ? -7.379 -11.905 -36.784 1.00 67.50 73 GLU A CA 1
ATOM 585 C C . GLU A 1 73 ? -7.188 -13.270 -36.112 1.00 67.50 73 GLU A C 1
ATOM 587 O O . GLU A 1 73 ? -6.102 -13.831 -36.143 1.00 67.50 73 GLU A O 1
ATOM 592 N N . LEU A 1 74 ? -8.274 -13.869 -35.614 1.00 65.81 74 LEU A N 1
ATOM 593 C CA . LEU A 1 74 ? -8.292 -15.189 -34.974 1.00 65.81 74 LEU A CA 1
ATOM 594 C C . LEU A 1 74 ? -7.976 -16.357 -35.908 1.00 65.81 74 LEU A C 1
ATOM 596 O O . LEU A 1 74 ? -7.635 -17.447 -35.450 1.00 65.81 74 LEU A O 1
ATOM 600 N N . GLN A 1 75 ? -8.189 -16.160 -37.206 1.00 67.50 75 GLN A N 1
ATOM 601 C CA . GLN A 1 75 ? -7.878 -17.129 -38.254 1.00 67.50 75 GLN A CA 1
ATOM 602 C C . GLN A 1 75 ? -6.468 -16.925 -38.817 1.00 67.50 75 GLN A C 1
ATOM 604 O O . GLN A 1 75 ? -6.018 -17.727 -39.636 1.00 67.50 75 GLN A O 1
ATOM 609 N N . THR A 1 76 ? -5.774 -15.866 -38.392 1.00 65.38 76 THR A N 1
ATOM 610 C CA . THR A 1 76 ? -4.398 -15.597 -38.799 1.00 65.38 76 THR A CA 1
ATOM 611 C C . THR A 1 76 ? -3.458 -16.443 -37.931 1.00 65.38 76 THR A C 1
ATOM 613 O O . THR A 1 76 ? -3.570 -16.395 -36.706 1.00 65.38 76 THR A O 1
ATOM 616 N N . PRO A 1 77 ? -2.557 -17.255 -38.515 1.00 57.62 77 PRO A N 1
ATOM 617 C CA . PRO A 1 77 ? -1.660 -18.107 -37.738 1.00 57.62 77 PRO A CA 1
ATOM 618 C C . PRO A 1 77 ? -0.766 -17.283 -36.805 1.00 57.62 77 PRO A C 1
ATOM 620 O O . PRO A 1 77 ? -0.097 -16.353 -37.259 1.00 57.62 77 PRO A O 1
ATOM 623 N N . SER A 1 78 ? -0.720 -17.645 -35.519 1.00 59.66 78 SER A N 1
ATOM 624 C CA . SER A 1 78 ? 0.275 -17.091 -34.594 1.00 59.66 78 SER A CA 1
ATOM 625 C C . SER A 1 78 ? 1.667 -17.608 -34.961 1.00 59.66 78 SER A C 1
ATOM 627 O O . SER A 1 78 ? 1.845 -18.783 -35.283 1.00 59.66 78 SER A O 1
ATOM 629 N N . VAL A 1 79 ? 2.663 -16.725 -34.901 1.00 53.59 79 VAL A N 1
ATOM 630 C CA . VAL A 1 79 ? 4.078 -17.054 -35.147 1.00 53.59 79 VAL A CA 1
ATOM 631 C C . VAL A 1 79 ? 4.751 -17.590 -33.871 1.00 53.59 79 VAL A C 1
ATOM 633 O O . VAL A 1 79 ? 5.852 -18.133 -33.929 1.00 53.59 79 VAL A O 1
ATOM 636 N N . VAL A 1 80 ? 4.095 -17.459 -32.711 1.00 56.38 80 VAL A N 1
ATOM 637 C CA . VAL A 1 80 ? 4.660 -17.784 -31.397 1.00 56.38 80 VAL A CA 1
ATOM 638 C C . VAL A 1 80 ? 4.059 -19.090 -30.872 1.00 56.38 80 VAL A C 1
ATOM 640 O O . VAL A 1 80 ? 2.853 -19.174 -30.642 1.00 56.38 80 VAL A O 1
ATOM 643 N N . ASN A 1 81 ? 4.91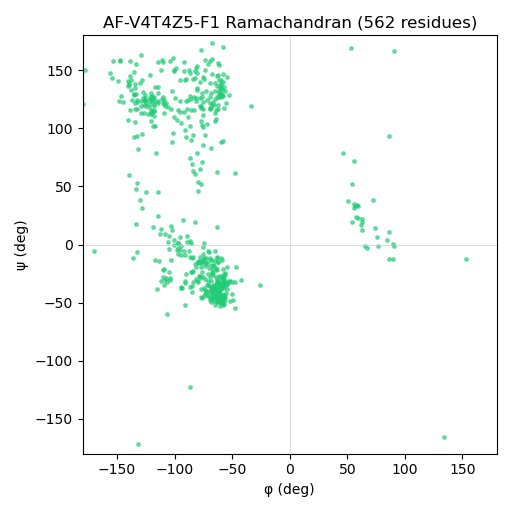2 -20.096 -30.662 1.00 54.41 81 ASN A N 1
ATOM 644 C CA . ASN A 1 81 ? 4.564 -21.365 -30.019 1.00 54.41 81 ASN A CA 1
ATOM 645 C C . ASN A 1 81 ? 5.170 -21.406 -28.611 1.00 54.41 81 ASN A C 1
ATOM 647 O O . ASN A 1 81 ? 6.390 -21.332 -28.469 1.00 54.41 81 ASN A O 1
ATOM 651 N N . PHE A 1 82 ? 4.333 -21.564 -27.585 1.00 54.66 82 PHE A N 1
ATOM 652 C CA . PHE A 1 82 ? 4.778 -21.844 -26.216 1.00 54.66 82 PHE A CA 1
ATOM 653 C C . PHE A 1 82 ? 4.747 -23.352 -25.960 1.00 54.66 82 PHE A C 1
ATOM 655 O O . PHE A 1 82 ? 3.830 -24.048 -26.398 1.00 54.66 82 PHE A O 1
ATOM 662 N N . ASN A 1 83 ? 5.738 -23.873 -25.235 1.00 48.94 83 ASN A N 1
ATOM 663 C CA . ASN A 1 83 ? 5.744 -25.281 -24.839 1.00 48.94 83 ASN A CA 1
ATOM 664 C C . ASN A 1 83 ? 4.526 -25.574 -23.949 1.00 48.94 83 ASN A C 1
ATOM 666 O O . ASN A 1 83 ? 4.413 -25.028 -22.858 1.00 48.94 83 ASN A O 1
ATOM 670 N N . GLY A 1 84 ? 3.628 -26.444 -24.416 1.00 53.03 84 GLY A N 1
ATOM 671 C CA . GLY A 1 84 ? 2.433 -26.853 -23.670 1.00 53.03 84 GLY A CA 1
ATOM 672 C C . GLY A 1 84 ? 1.175 -26.009 -23.911 1.00 53.03 84 GLY A C 1
ATOM 673 O O . GLY A 1 84 ? 0.128 -26.371 -23.380 1.00 53.03 84 GLY A O 1
ATOM 674 N N . LEU A 1 85 ? 1.230 -24.954 -24.738 1.00 59.97 85 LEU A N 1
ATOM 675 C CA . LEU A 1 85 ? 0.059 -24.144 -25.094 1.00 59.97 85 LEU A CA 1
ATOM 676 C C . LEU A 1 85 ? -0.203 -24.161 -26.614 1.00 59.97 85 LEU A C 1
ATOM 678 O O . LEU A 1 85 ? 0.701 -23.837 -27.386 1.00 59.97 85 LEU A O 1
ATOM 682 N N . PRO A 1 86 ? -1.431 -24.476 -27.072 1.00 65.69 86 PRO A N 1
ATOM 683 C CA . PRO A 1 86 ? -1.803 -24.343 -28.480 1.00 65.69 86 PRO A CA 1
ATOM 684 C C . PRO A 1 86 ? -1.689 -22.884 -28.961 1.00 65.69 86 PRO A C 1
ATOM 686 O O . PRO A 1 86 ? -2.149 -21.961 -28.282 1.00 65.69 86 PRO A O 1
ATOM 689 N N . ALA A 1 87 ? -1.098 -22.659 -30.138 1.00 67.00 87 ALA A N 1
ATOM 690 C CA . ALA A 1 87 ? -0.872 -21.327 -30.725 1.00 67.00 87 ALA A CA 1
ATOM 691 C C . ALA A 1 87 ? -2.169 -20.509 -30.898 1.00 67.00 87 ALA A C 1
ATOM 693 O O . ALA A 1 87 ? -2.200 -19.281 -30.805 1.00 67.00 87 ALA A O 1
ATOM 694 N N . ASP A 1 88 ? -3.261 -21.222 -31.131 1.00 66.69 88 ASP A N 1
ATOM 695 C CA . ASP A 1 88 ? -4.629 -20.748 -31.213 1.00 66.69 88 ASP A CA 1
ATOM 696 C C . ASP A 1 88 ? -5.136 -20.197 -29.873 1.00 66.69 88 ASP A C 1
ATOM 698 O O . ASP A 1 88 ? -5.746 -19.127 -29.873 1.00 66.69 88 ASP A O 1
ATOM 702 N N . ALA A 1 89 ? -4.824 -20.835 -28.737 1.00 67.00 89 ALA A N 1
ATOM 703 C CA . ALA A 1 89 ? -5.175 -20.332 -27.404 1.00 67.00 89 ALA A CA 1
ATOM 704 C C . ALA A 1 89 ? -4.402 -19.050 -27.049 1.00 67.00 89 ALA A C 1
ATOM 706 O O . ALA A 1 89 ? -4.991 -18.106 -26.519 1.00 67.00 89 ALA A O 1
ATOM 707 N N . TYR A 1 90 ? -3.118 -18.984 -27.415 1.00 74.75 90 TYR A N 1
ATOM 708 C CA . TYR A 1 90 ? -2.296 -17.778 -27.273 1.00 74.75 90 TYR A CA 1
ATOM 709 C C . TYR A 1 90 ? -2.909 -16.585 -28.019 1.00 74.75 90 TYR A C 1
ATOM 711 O O . TYR A 1 90 ? -3.162 -15.540 -27.421 1.00 74.75 90 TYR A O 1
ATOM 719 N N . SER A 1 91 ? -3.234 -16.771 -29.305 1.00 75.94 91 SER A N 1
ATOM 720 C CA . SER A 1 91 ? -3.823 -15.720 -30.144 1.00 75.94 91 SER A CA 1
ATOM 721 C C . SER A 1 91 ? -5.147 -15.186 -29.572 1.00 75.94 91 SER A C 1
ATOM 723 O O . SER A 1 91 ? -5.430 -13.993 -29.677 1.00 75.94 91 SER A O 1
ATOM 725 N N . ARG A 1 92 ? -5.951 -16.032 -28.902 1.00 80.38 92 ARG A N 1
ATOM 726 C CA . ARG A 1 92 ? -7.211 -15.594 -28.260 1.00 80.38 92 ARG A CA 1
ATOM 727 C C . ARG A 1 92 ? -6.970 -14.638 -27.101 1.00 80.38 92 ARG A C 1
ATOM 729 O O . ARG A 1 92 ? -7.682 -13.643 -26.953 1.00 80.38 92 ARG A O 1
ATOM 736 N N . ILE A 1 93 ? -5.992 -14.953 -26.266 1.00 82.38 93 ILE A N 1
ATOM 737 C CA . ILE A 1 93 ? -5.682 -14.147 -25.088 1.00 82.38 93 ILE A CA 1
ATOM 738 C C . ILE A 1 93 ? -4.985 -12.853 -25.519 1.00 82.38 93 ILE A C 1
ATOM 740 O O . ILE A 1 93 ? -5.333 -11.785 -25.022 1.00 82.38 93 ILE A O 1
ATOM 744 N N . GLU A 1 94 ? -4.091 -12.920 -26.509 1.00 86.06 94 GLU A N 1
ATOM 745 C CA . GLU A 1 94 ? -3.450 -11.739 -27.099 1.00 86.06 94 GLU A CA 1
ATOM 746 C C . GLU A 1 94 ? -4.486 -10.765 -27.678 1.00 86.06 94 GLU A C 1
ATOM 748 O O . GLU A 1 94 ? -4.441 -9.568 -27.409 1.00 86.06 94 GLU A O 1
ATOM 753 N N . GLN A 1 95 ? -5.503 -11.264 -28.380 1.00 81.81 95 GLN A N 1
ATOM 754 C CA . GLN A 1 95 ? -6.591 -10.398 -28.837 1.00 81.81 95 GLN A CA 1
ATOM 755 C C . GLN A 1 95 ? -7.427 -9.816 -27.706 1.00 81.81 95 GLN A C 1
ATOM 757 O O . GLN A 1 95 ? -7.883 -8.678 -27.800 1.00 81.81 95 GLN A O 1
ATOM 762 N N . SER A 1 96 ? -7.634 -10.576 -26.631 1.00 86.38 96 SER A N 1
ATOM 763 C CA . SER A 1 96 ? -8.346 -10.063 -25.459 1.00 86.38 96 SER A CA 1
ATOM 764 C C . SER A 1 96 ? -7.615 -8.858 -24.854 1.00 86.38 96 SER A C 1
ATOM 766 O O . SER A 1 96 ? -8.270 -7.905 -24.438 1.00 86.38 96 SER A O 1
ATOM 768 N N . PHE A 1 97 ? -6.277 -8.854 -24.893 1.00 88.50 97 PHE A N 1
ATOM 769 C CA . PHE A 1 97 ? -5.464 -7.683 -24.563 1.00 88.50 97 PHE A CA 1
ATOM 770 C C . PHE A 1 97 ? -5.670 -6.524 -25.551 1.00 88.50 97 PHE A C 1
ATOM 772 O O . PHE A 1 97 ? -5.845 -5.382 -25.125 1.00 88.50 97 PHE A O 1
ATOM 779 N N . GLU A 1 98 ? -5.706 -6.787 -26.860 1.00 86.75 98 GLU A N 1
ATOM 780 C CA . GLU A 1 98 ? -5.905 -5.719 -27.849 1.00 86.75 98 GLU A CA 1
ATOM 781 C C . GLU A 1 98 ? -7.258 -5.008 -27.720 1.00 86.75 98 GLU A C 1
ATOM 783 O O . GLU A 1 98 ? -7.349 -3.807 -27.988 1.00 86.75 98 GLU A O 1
ATOM 788 N N . TYR A 1 99 ? -8.285 -5.714 -27.236 1.00 86.31 99 TYR A N 1
ATOM 789 C CA . TYR A 1 99 ? -9.615 -5.156 -26.983 1.00 86.31 99 TYR A CA 1
ATOM 790 C C . TYR A 1 99 ? -9.738 -4.284 -25.731 1.00 86.31 99 TYR A C 1
ATOM 792 O O . TYR A 1 99 ? -10.791 -3.651 -25.561 1.00 86.31 99 TYR A O 1
ATOM 800 N N . LEU A 1 100 ? -8.710 -4.230 -24.876 1.00 89.38 100 LEU A N 1
ATOM 801 C CA . LEU A 1 100 ? -8.692 -3.337 -23.719 1.00 89.38 100 LEU A CA 1
ATOM 802 C C . LEU A 1 100 ? -8.838 -1.883 -24.184 1.00 89.38 100 LEU A C 1
ATOM 804 O O . LEU A 1 100 ? -8.152 -1.428 -25.100 1.00 89.38 100 LEU A O 1
ATOM 808 N N . LYS A 1 101 ? -9.790 -1.172 -23.570 1.00 81.25 101 LYS A N 1
ATOM 809 C CA . LYS A 1 101 ? -10.340 0.092 -24.090 1.00 81.25 101 LYS A CA 1
ATOM 810 C C . LYS A 1 101 ? -9.359 1.258 -24.043 1.00 81.25 101 LYS A C 1
ATOM 812 O O . LYS A 1 101 ? -9.500 2.185 -24.838 1.00 81.25 101 LYS A O 1
ATOM 817 N N . ASP A 1 102 ? -8.416 1.234 -23.106 1.00 83.50 102 ASP A N 1
ATOM 818 C CA . ASP A 1 102 ? -7.486 2.330 -22.886 1.00 83.50 102 ASP A CA 1
ATOM 819 C C . ASP A 1 102 ? -6.050 1.861 -22.608 1.00 83.50 102 ASP A C 1
ATOM 821 O O . ASP A 1 102 ? -5.774 0.735 -22.186 1.00 83.50 102 ASP A O 1
ATOM 825 N N . GLU A 1 103 ? -5.118 2.778 -22.858 1.00 87.25 103 GLU A N 1
ATOM 826 C CA . GLU A 1 103 ? -3.680 2.562 -22.704 1.00 87.25 103 GLU A CA 1
ATOM 827 C C . GLU A 1 103 ? -3.236 2.374 -21.247 1.00 87.25 103 GLU A C 1
ATOM 829 O O . GLU A 1 103 ? -2.186 1.782 -21.000 1.00 87.25 103 GLU A O 1
ATOM 834 N N . GLN A 1 104 ? -3.983 2.883 -20.264 1.00 89.31 104 GLN A N 1
ATOM 835 C CA . GLN A 1 104 ? -3.636 2.706 -18.852 1.00 89.31 104 GLN A CA 1
ATOM 836 C C . GLN A 1 104 ? -3.930 1.275 -18.411 1.00 89.31 104 GLN A C 1
ATOM 838 O O . GLN A 1 104 ? -3.087 0.657 -17.764 1.00 89.31 104 GLN A O 1
ATOM 843 N N . LEU A 1 105 ? -5.075 0.734 -18.825 1.00 91.12 105 LEU A N 1
ATOM 844 C CA . LEU A 1 105 ? -5.495 -0.638 -18.589 1.00 91.12 105 LEU A CA 1
ATOM 845 C C . LEU A 1 105 ? -4.539 -1.626 -19.259 1.00 91.12 105 LEU A C 1
ATOM 847 O O . LEU A 1 105 ? -4.080 -2.564 -18.606 1.00 91.12 105 LEU A O 1
ATOM 851 N N . LYS A 1 106 ? -4.141 -1.363 -20.515 1.00 90.94 106 LYS A N 1
ATOM 852 C CA . LYS A 1 106 ? -3.098 -2.142 -21.204 1.00 90.94 106 LYS A CA 1
ATOM 853 C C . LYS A 1 106 ? -1.777 -2.125 -20.428 1.00 90.94 106 LYS A C 1
ATOM 855 O O . LYS A 1 106 ? -1.221 -3.183 -20.140 1.00 90.94 106 LYS A O 1
ATOM 860 N N . LYS A 1 107 ? -1.284 -0.949 -20.022 1.00 89.62 107 LYS A N 1
ATOM 861 C CA . LYS A 1 107 ? -0.032 -0.833 -19.247 1.00 89.62 107 LYS A CA 1
ATOM 862 C C . LYS A 1 107 ? -0.112 -1.517 -17.886 1.00 89.62 107 LYS A C 1
ATOM 864 O O . LYS A 1 107 ? 0.858 -2.147 -17.476 1.00 89.62 107 LYS A O 1
ATOM 869 N N . ASN A 1 108 ? -1.246 -1.409 -17.197 1.00 89.94 108 ASN A N 1
ATOM 870 C CA . ASN A 1 108 ? -1.449 -2.040 -15.898 1.00 89.94 108 ASN A CA 1
ATOM 871 C C . ASN A 1 108 ? -1.512 -3.572 -16.024 1.00 89.94 108 ASN A C 1
ATOM 873 O O . ASN A 1 108 ? -0.888 -4.263 -15.223 1.00 89.94 108 ASN A O 1
ATOM 877 N N . PHE A 1 109 ? -2.148 -4.103 -17.076 1.00 91.50 109 PHE A N 1
ATOM 878 C CA . PHE A 1 109 ? -2.120 -5.534 -17.403 1.00 91.50 109 PHE A CA 1
ATOM 879 C C . PHE A 1 109 ? -0.701 -6.052 -17.670 1.00 91.50 109 PHE A C 1
ATOM 881 O O . PHE A 1 109 ? -0.301 -7.077 -17.111 1.00 91.50 109 PHE A O 1
ATOM 888 N N . LEU A 1 110 ? 0.076 -5.349 -18.504 1.00 89.00 110 LEU A N 1
ATOM 889 C CA . LEU A 1 110 ? 1.458 -5.742 -18.799 1.00 89.00 110 LEU A CA 1
ATOM 890 C C . LEU A 1 110 ? 2.311 -5.724 -17.528 1.00 89.00 110 LEU A C 1
ATOM 892 O O . LEU A 1 110 ? 3.036 -6.678 -17.258 1.00 89.00 110 LEU A O 1
ATOM 896 N N . LEU A 1 111 ? 2.164 -4.683 -16.706 1.00 87.88 111 LEU A N 1
ATOM 897 C CA . LEU A 1 111 ? 2.846 -4.586 -15.422 1.00 87.88 111 LEU A CA 1
ATOM 898 C C . LEU A 1 111 ? 2.468 -5.754 -14.495 1.00 87.88 111 LEU A C 1
ATOM 900 O O . LEU A 1 111 ? 3.361 -6.420 -13.982 1.00 87.88 111 LEU A O 1
ATOM 904 N N . CYS A 1 112 ? 1.178 -6.075 -14.359 1.00 88.88 112 CYS A N 1
ATOM 905 C CA . CYS A 1 112 ? 0.708 -7.250 -13.618 1.00 88.88 112 CYS A CA 1
ATOM 906 C C . CYS A 1 112 ? 1.346 -8.556 -14.120 1.00 88.88 112 CYS A C 1
ATOM 908 O O . CYS A 1 112 ? 1.730 -9.402 -13.318 1.00 88.88 112 CYS A O 1
ATOM 910 N N . SER A 1 113 ? 1.479 -8.712 -15.440 1.00 86.62 113 SER A N 1
ATOM 911 C CA . SER A 1 113 ? 2.038 -9.922 -16.060 1.00 86.62 113 SER A CA 1
ATOM 912 C C . SER A 1 113 ? 3.530 -10.093 -15.754 1.00 86.62 113 SER A C 1
ATOM 914 O O . SER A 1 113 ? 4.004 -11.199 -15.480 1.00 86.62 113 SER A O 1
ATOM 916 N N . LEU A 1 114 ? 4.270 -8.982 -15.782 1.00 80.81 114 LEU A N 1
ATOM 917 C CA . LEU A 1 114 ? 5.706 -8.935 -15.507 1.00 80.81 114 LEU A CA 1
ATOM 918 C C . LEU A 1 114 ? 6.021 -9.107 -14.015 1.00 80.81 114 LEU A C 1
ATOM 920 O O . LEU A 1 114 ? 7.072 -9.640 -13.651 1.00 80.81 114 LEU A O 1
ATOM 924 N N . MET A 1 115 ? 5.109 -8.685 -13.143 1.00 77.25 115 MET A N 1
ATOM 925 C CA . MET A 1 115 ? 5.222 -8.898 -11.706 1.00 77.25 115 MET A CA 1
ATOM 926 C C . MET A 1 115 ? 5.105 -10.393 -11.355 1.00 77.25 115 MET A C 1
ATOM 928 O O . MET A 1 115 ? 4.671 -11.228 -12.151 1.00 77.25 115 MET A O 1
ATOM 932 N N . GLY A 1 116 ? 5.592 -10.773 -10.169 1.00 71.38 116 GLY A N 1
ATOM 933 C CA . GLY A 1 116 ? 5.431 -12.137 -9.650 1.00 71.38 116 GLY A CA 1
ATOM 934 C C . GLY A 1 116 ? 3.957 -12.548 -9.533 1.00 71.38 116 GLY A C 1
ATOM 935 O O . GLY A 1 116 ? 3.066 -11.720 -9.659 1.00 71.38 116 GLY A O 1
ATOM 936 N N . ASN A 1 117 ? 3.701 -13.829 -9.268 1.00 76.56 117 ASN A N 1
ATOM 937 C CA . ASN A 1 117 ? 2.368 -14.316 -8.913 1.00 76.56 117 ASN A CA 1
ATOM 938 C C . ASN A 1 117 ? 2.475 -14.996 -7.533 1.00 76.56 117 ASN A C 1
ATOM 940 O O . ASN A 1 117 ? 3.252 -15.950 -7.428 1.00 76.56 117 ASN A O 1
ATOM 944 N N . PRO A 1 118 ? 1.782 -14.519 -6.481 1.00 81.19 118 PRO A N 1
ATOM 945 C CA . PRO A 1 118 ? 0.793 -13.435 -6.483 1.00 81.19 118 PRO A CA 1
ATOM 946 C C . PRO A 1 118 ? 1.397 -12.040 -6.730 1.00 81.19 118 PRO A C 1
ATOM 948 O O . PRO A 1 118 ? 2.586 -11.811 -6.508 1.00 81.19 118 PRO A O 1
ATOM 951 N N . ILE A 1 119 ? 0.554 -11.116 -7.199 1.00 84.75 119 ILE A N 1
ATOM 952 C CA . ILE A 1 119 ? 0.889 -9.709 -7.453 1.00 84.75 119 ILE A CA 1
ATOM 953 C C . ILE A 1 119 ? 0.437 -8.897 -6.242 1.00 84.75 119 ILE A C 1
ATOM 955 O O . ILE A 1 119 ? -0.762 -8.806 -5.986 1.00 84.75 119 ILE A O 1
ATOM 959 N N . PHE A 1 120 ? 1.363 -8.275 -5.518 1.00 83.50 120 PHE A N 1
ATOM 960 C CA . PHE A 1 120 ? 1.005 -7.416 -4.389 1.00 83.50 120 PHE A CA 1
ATOM 961 C C . PHE A 1 120 ? 0.468 -6.065 -4.870 1.00 83.50 120 PHE A C 1
ATOM 963 O O . PHE A 1 120 ? 1.101 -5.387 -5.685 1.00 83.50 120 PHE A O 1
ATOM 970 N N . THR A 1 121 ? -0.683 -5.649 -4.333 1.00 84.12 121 THR A N 1
ATOM 971 C CA . THR A 1 121 ? -1.317 -4.356 -4.645 1.00 84.12 121 THR A CA 1
ATOM 972 C C . THR A 1 121 ? -0.376 -3.190 -4.335 1.00 84.12 121 THR A C 1
ATOM 974 O O . THR A 1 121 ? -0.334 -2.214 -5.086 1.00 84.12 121 THR A O 1
ATOM 977 N N . SER A 1 122 ? 0.428 -3.317 -3.272 1.00 81.50 122 SER A N 1
ATOM 978 C CA . SER A 1 122 ? 1.429 -2.326 -2.871 1.00 81.50 122 SER A CA 1
ATOM 979 C C . SER A 1 122 ? 2.482 -2.074 -3.938 1.00 81.50 122 SER A C 1
ATOM 981 O O . SER A 1 122 ? 2.727 -0.934 -4.336 1.00 81.50 122 SER A O 1
ATOM 983 N N . ASP A 1 123 ? 3.064 -3.146 -4.457 1.00 85.00 123 ASP A N 1
ATOM 984 C CA . ASP A 1 123 ? 4.042 -3.066 -5.526 1.00 85.00 123 ASP A CA 1
ATOM 985 C C . ASP A 1 123 ? 3.403 -2.519 -6.802 1.00 85.00 123 ASP A C 1
ATOM 987 O O . ASP A 1 123 ? 3.935 -1.594 -7.414 1.00 85.00 123 ASP A O 1
ATOM 991 N N . LEU A 1 124 ? 2.210 -2.996 -7.163 1.00 88.56 124 LEU A N 1
ATOM 992 C CA . LEU A 1 124 ? 1.543 -2.556 -8.384 1.00 88.56 124 LEU A CA 1
ATOM 993 C C . LEU A 1 124 ? 1.240 -1.049 -8.347 1.00 88.56 124 LEU A C 1
ATOM 995 O O . LEU A 1 124 ? 1.427 -0.357 -9.352 1.00 88.56 124 LEU A O 1
ATOM 999 N N . PHE A 1 125 ? 0.842 -0.523 -7.186 1.00 89.06 125 PHE A N 1
ATOM 1000 C CA . PHE A 1 125 ? 0.640 0.906 -6.957 1.00 89.06 125 PHE A CA 1
ATOM 1001 C C . PHE A 1 125 ? 1.931 1.717 -7.102 1.00 89.06 125 PHE A C 1
ATOM 1003 O O . PHE A 1 125 ? 1.948 2.709 -7.841 1.00 89.06 125 PHE A O 1
ATOM 1010 N N . LYS A 1 126 ? 3.019 1.292 -6.441 1.00 89.12 126 LYS A N 1
ATOM 1011 C CA . LYS A 1 126 ? 4.319 1.984 -6.487 1.00 89.12 126 LYS A CA 1
ATOM 1012 C C . LYS A 1 126 ? 4.832 2.087 -7.925 1.00 89.12 126 LYS A C 1
ATOM 1014 O O . LYS A 1 126 ? 5.202 3.169 -8.379 1.00 89.12 126 LYS A O 1
ATOM 1019 N N . TYR A 1 127 ? 4.767 0.984 -8.666 1.00 89.69 127 TYR A N 1
ATOM 1020 C CA . TYR A 1 127 ? 5.212 0.915 -10.056 1.00 89.69 127 TYR A CA 1
ATOM 1021 C C . TYR A 1 127 ? 4.324 1.728 -10.992 1.00 89.69 127 TYR A C 1
ATOM 1023 O O . TYR A 1 127 ? 4.829 2.504 -11.804 1.00 89.69 127 TYR A O 1
ATOM 1031 N N . SER A 1 128 ? 3.002 1.588 -10.868 1.00 89.75 128 SER A N 1
ATOM 1032 C CA . SER A 1 128 ? 2.053 2.317 -11.714 1.00 89.75 128 SER A CA 1
ATOM 1033 C C . SER A 1 128 ? 2.176 3.827 -11.525 1.00 89.75 128 SER A C 1
ATOM 1035 O O . SER A 1 128 ? 2.146 4.579 -12.501 1.00 89.75 128 SER A O 1
ATOM 1037 N N . THR A 1 129 ? 2.388 4.271 -10.284 1.00 89.31 129 THR A N 1
ATOM 1038 C CA . THR A 1 129 ? 2.617 5.684 -9.972 1.00 89.31 129 THR A CA 1
ATOM 1039 C C . THR A 1 129 ? 3.958 6.161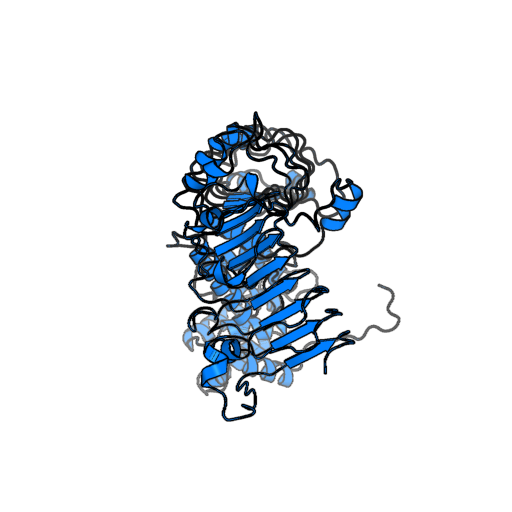 -10.524 1.00 89.31 129 THR A C 1
ATOM 1041 O O . THR A 1 129 ? 3.994 7.160 -11.240 1.00 89.31 129 THR A O 1
ATOM 1044 N N . GLY A 1 130 ? 5.045 5.424 -10.271 1.00 89.38 130 GLY A N 1
ATOM 1045 C CA . GLY A 1 130 ? 6.388 5.767 -10.747 1.00 89.38 130 GLY A CA 1
ATOM 1046 C C . GLY A 1 130 ? 6.525 5.810 -12.265 1.00 89.38 130 GLY A C 1
ATOM 1047 O O . GLY A 1 130 ? 7.242 6.644 -12.808 1.00 89.38 130 GLY A O 1
ATOM 1048 N N . LEU A 1 131 ? 5.801 4.949 -12.978 1.00 89.12 131 LEU A N 1
ATOM 1049 C CA . LEU A 1 131 ? 5.753 4.960 -14.441 1.00 89.12 131 LEU A CA 1
ATOM 1050 C C . LEU A 1 131 ? 4.831 6.057 -14.996 1.00 89.12 131 LEU A C 1
ATOM 1052 O O . LEU A 1 131 ? 4.923 6.391 -16.181 1.00 89.12 131 LEU A O 1
ATOM 1056 N N . GLY A 1 132 ? 3.984 6.655 -14.154 1.00 88.69 132 GLY A N 1
ATOM 1057 C CA . GLY A 1 132 ? 2.997 7.656 -14.549 1.00 88.69 132 GLY A CA 1
ATOM 1058 C C . GLY A 1 132 ? 1.827 7.062 -15.338 1.00 88.69 132 GLY A C 1
ATOM 1059 O O . GLY A 1 132 ? 1.373 7.673 -16.305 1.00 88.69 132 GLY A O 1
ATOM 1060 N N . ILE A 1 133 ? 1.366 5.860 -14.968 1.00 88.94 133 ILE A N 1
ATOM 1061 C CA . ILE A 1 133 ? 0.207 5.197 -15.594 1.00 88.94 133 ILE A CA 1
ATOM 1062 C C . ILE A 1 133 ? -1.087 5.965 -15.284 1.00 88.94 133 ILE A C 1
ATOM 1064 O O . ILE A 1 133 ? -1.925 6.138 -16.167 1.00 88.94 133 ILE A O 1
ATOM 1068 N N . PHE A 1 134 ? -1.226 6.480 -14.060 1.00 87.25 134 PHE A N 1
ATOM 1069 C CA . PHE A 1 134 ? -2.400 7.235 -13.618 1.00 87.25 134 PHE A CA 1
ATOM 1070 C C . PHE A 1 134 ? -2.401 8.656 -14.204 1.00 87.25 134 PHE A C 1
ATOM 1072 O O . PHE A 1 134 ? -1.688 9.544 -13.730 1.00 87.25 134 PHE A O 1
ATOM 1079 N N . GLN A 1 135 ? -3.185 8.892 -15.260 1.00 82.00 135 GLN A N 1
ATOM 1080 C CA . GLN A 1 135 ? -3.275 10.217 -15.888 1.00 82.00 135 GLN A CA 1
ATOM 1081 C C . GLN A 1 135 ? -4.283 11.119 -15.170 1.00 82.00 135 GLN A C 1
ATOM 1083 O O . GLN A 1 135 ? -5.349 10.675 -14.758 1.00 82.00 135 GLN A O 1
ATOM 1088 N N . GLY A 1 136 ? -3.968 12.415 -15.067 1.00 77.62 136 GLY A N 1
ATOM 1089 C CA . GLY A 1 136 ? -4.871 13.425 -14.496 1.00 77.62 136 GLY A CA 1
ATOM 1090 C C . GLY A 1 136 ? -4.958 13.422 -12.966 1.00 77.62 136 GLY A C 1
ATOM 1091 O O . GLY A 1 136 ? -5.623 14.284 -12.391 1.00 77.62 136 GLY A O 1
ATOM 1092 N N . VAL A 1 137 ? -4.246 12.512 -12.302 1.00 77.44 137 VAL A N 1
ATOM 1093 C CA . VAL A 1 137 ? -4.284 12.352 -10.852 1.00 77.44 137 VAL A CA 1
ATOM 1094 C C . VAL A 1 137 ? -3.303 13.284 -10.146 1.00 77.44 137 VAL A C 1
ATOM 1096 O O . VAL A 1 137 ? -2.100 13.276 -10.405 1.00 77.44 137 VAL A O 1
ATOM 1099 N N . LYS A 1 138 ? -3.824 14.077 -9.201 1.00 71.06 138 LYS A N 1
ATOM 1100 C CA . LYS A 1 138 ? -3.022 14.974 -8.349 1.00 71.06 138 LYS A CA 1
ATOM 1101 C C . LYS A 1 138 ? -2.840 14.451 -6.922 1.00 71.06 138 LYS A C 1
ATOM 1103 O O . LYS A 1 138 ? -1.836 14.783 -6.291 1.00 71.06 138 LYS A O 1
ATOM 1108 N N . LYS A 1 139 ? -3.789 13.668 -6.399 1.00 75.31 139 LYS A N 1
ATOM 1109 C CA . LYS A 1 139 ? -3.732 13.077 -5.051 1.00 75.31 139 LYS A CA 1
ATOM 1110 C C . LYS A 1 139 ? -3.293 11.613 -5.111 1.00 75.31 139 LYS A C 1
ATOM 1112 O O . LYS A 1 139 ? -3.551 10.941 -6.097 1.00 75.31 139 LYS A O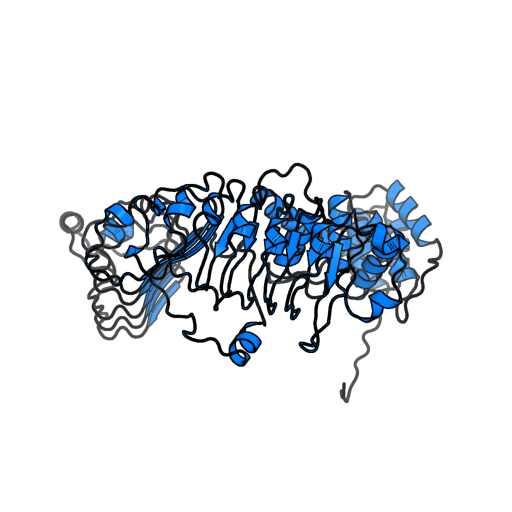 1
ATOM 1117 N N . MET A 1 140 ? -2.624 11.121 -4.068 1.00 78.00 140 MET A N 1
ATOM 1118 C CA . MET A 1 140 ? -2.228 9.704 -4.005 1.00 78.00 140 MET A CA 1
ATOM 1119 C C . MET A 1 140 ? -3.443 8.780 -3.844 1.00 78.00 140 MET A C 1
ATOM 1121 O O . MET A 1 140 ? -3.512 7.749 -4.502 1.00 78.00 140 MET A O 1
ATOM 1125 N N . GLU A 1 141 ? -4.454 9.211 -3.086 1.00 76.44 141 GLU A N 1
ATOM 1126 C CA . GLU A 1 141 ? -5.713 8.477 -2.937 1.00 76.44 141 GLU A CA 1
ATOM 1127 C C . GLU A 1 141 ? -6.430 8.240 -4.274 1.00 76.44 141 GLU A C 1
ATOM 1129 O O . GLU A 1 141 ? -6.833 7.116 -4.561 1.00 76.44 141 GLU A O 1
ATOM 1134 N N . ASP A 1 142 ? -6.540 9.268 -5.118 1.00 81.81 142 ASP A N 1
ATOM 1135 C CA . ASP A 1 142 ? -7.167 9.139 -6.439 1.00 81.81 142 ASP A CA 1
ATOM 1136 C C . ASP A 1 142 ? -6.422 8.110 -7.311 1.00 81.81 142 ASP A C 1
ATOM 1138 O O . ASP A 1 142 ? -7.053 7.352 -8.045 1.00 81.81 142 ASP A O 1
ATOM 1142 N N . ALA A 1 143 ? -5.089 8.035 -7.194 1.00 84.69 143 ALA A N 1
ATOM 1143 C CA . ALA A 1 143 ? -4.279 7.022 -7.875 1.00 84.69 143 ALA A CA 1
ATOM 1144 C C . ALA A 1 143 ? -4.569 5.615 -7.330 1.00 84.69 143 ALA A C 1
ATOM 1146 O O . ALA A 1 143 ? -4.642 4.664 -8.106 1.00 84.69 143 ALA A O 1
ATOM 1147 N N . GLY A 1 144 ? -4.783 5.479 -6.017 1.00 82.38 144 GLY A N 1
ATOM 1148 C CA . GLY A 1 144 ? -5.183 4.215 -5.394 1.00 82.38 144 GLY A CA 1
ATOM 1149 C C . GLY A 1 144 ? -6.565 3.757 -5.865 1.00 82.38 144 GLY A C 1
ATOM 1150 O O . GLY A 1 144 ? -6.734 2.610 -6.273 1.00 82.38 144 GLY A O 1
ATOM 1151 N N . ASN A 1 145 ? -7.537 4.670 -5.903 1.00 83.56 145 ASN A N 1
ATOM 1152 C CA . ASN A 1 145 ? -8.884 4.397 -6.412 1.00 83.56 145 ASN A CA 1
ATOM 1153 C C . ASN A 1 145 ? -8.856 3.997 -7.894 1.00 83.56 145 ASN A C 1
ATOM 1155 O O . ASN A 1 145 ? -9.515 3.039 -8.300 1.00 83.56 145 ASN A O 1
ATOM 1159 N N . GLN A 1 146 ? -8.051 4.694 -8.699 1.00 88.62 146 GLN A N 1
ATOM 1160 C CA . GLN A 1 146 ? -7.870 4.370 -10.110 1.00 88.62 146 GLN A CA 1
ATOM 1161 C C . GLN A 1 146 ? -7.206 3.004 -10.303 1.00 88.62 146 GLN A C 1
ATOM 1163 O O . GLN A 1 146 ? -7.622 2.259 -11.186 1.00 88.62 146 GLN A O 1
ATOM 1168 N N . LEU A 1 147 ? -6.230 2.633 -9.467 1.00 90.00 147 LEU A N 1
ATOM 1169 C CA . LEU A 1 147 ? -5.632 1.301 -9.513 1.00 90.00 147 LEU A CA 1
ATOM 1170 C C . LEU A 1 147 ? -6.677 0.200 -9.313 1.00 90.00 147 LEU A C 1
ATOM 1172 O O . LEU A 1 147 ? -6.710 -0.749 -10.093 1.00 90.00 147 LEU A O 1
ATOM 1176 N N . TYR A 1 148 ? -7.534 0.322 -8.297 1.00 87.38 148 TYR A N 1
ATOM 1177 C CA . TYR A 1 148 ? -8.579 -0.674 -8.058 1.00 87.38 148 TYR A CA 1
ATOM 1178 C C . TYR A 1 148 ? -9.613 -0.721 -9.174 1.00 87.38 148 TYR A C 1
ATOM 1180 O O . TYR A 1 148 ? -10.044 -1.813 -9.534 1.00 87.38 148 TYR A O 1
ATOM 1188 N N . ALA A 1 149 ? -9.984 0.425 -9.748 1.00 89.50 149 ALA A N 1
ATOM 1189 C CA . ALA A 1 149 ? -10.874 0.458 -10.903 1.00 89.50 149 ALA A CA 1
ATOM 1190 C C . ALA A 1 149 ? -10.272 -0.303 -12.098 1.00 89.50 149 ALA A C 1
ATOM 1192 O O . ALA A 1 149 ? -10.949 -1.143 -12.690 1.00 89.50 149 ALA A O 1
ATOM 1193 N N . LEU A 1 150 ? -8.983 -0.083 -12.395 1.00 91.69 150 LEU A N 1
ATOM 1194 C CA . LEU A 1 150 ? -8.264 -0.815 -13.443 1.00 91.69 150 LEU A CA 1
ATOM 1195 C C . LEU A 1 150 ? -8.178 -2.316 -13.123 1.00 91.69 150 LEU A C 1
ATOM 1197 O O . LEU A 1 150 ? -8.480 -3.145 -13.977 1.00 91.69 150 LEU A O 1
ATOM 1201 N N . ALA A 1 151 ? -7.823 -2.684 -11.889 1.00 90.19 151 ALA A N 1
ATOM 1202 C CA . ALA A 1 151 ? -7.745 -4.083 -11.469 1.00 90.19 151 ALA A CA 1
ATOM 1203 C C . ALA A 1 151 ? -9.111 -4.787 -11.542 1.00 90.19 151 ALA A C 1
ATOM 1205 O O . ALA A 1 151 ? -9.189 -5.939 -11.967 1.00 90.19 151 ALA A O 1
ATOM 1206 N N . TYR A 1 152 ? -10.192 -4.098 -11.168 1.00 89.31 152 TYR A N 1
ATOM 1207 C CA . TYR A 1 152 ? -11.556 -4.605 -11.289 1.00 89.31 152 TYR A CA 1
ATOM 1208 C C . TYR A 1 152 ? -11.949 -4.822 -12.754 1.00 89.31 152 TYR A C 1
ATOM 1210 O O . TYR A 1 152 ? -12.499 -5.868 -13.090 1.00 89.31 152 TYR A O 1
ATOM 1218 N N . GLU A 1 153 ? -11.615 -3.891 -13.650 1.00 91.44 153 GLU A N 1
ATOM 1219 C CA . GLU A 1 153 ? -11.879 -4.068 -15.081 1.00 91.44 153 GLU A CA 1
ATOM 1220 C C . GLU A 1 153 ? -11.072 -5.236 -15.676 1.00 91.44 153 GLU A C 1
ATOM 1222 O O . GLU A 1 153 ? -11.609 -6.017 -16.462 1.00 91.44 153 GLU A O 1
ATOM 1227 N N . LEU A 1 154 ? -9.818 -5.438 -15.253 1.00 92.69 154 LEU A N 1
ATOM 1228 C CA . LEU A 1 154 ? -9.035 -6.617 -15.647 1.00 92.69 154 LEU A CA 1
ATOM 1229 C C . LEU A 1 154 ? -9.638 -7.931 -15.124 1.00 92.69 154 LEU A C 1
ATOM 1231 O O . LEU A 1 154 ? -9.596 -8.939 -15.835 1.00 92.69 154 LEU A O 1
ATOM 1235 N N . LYS A 1 155 ? -10.219 -7.935 -13.917 1.00 91.75 155 LYS A N 1
ATOM 1236 C CA . LYS A 1 155 ? -10.973 -9.084 -13.383 1.00 91.75 155 LYS A CA 1
ATOM 1237 C C . LYS A 1 155 ? -12.236 -9.357 -14.199 1.00 91.75 155 LYS A C 1
ATOM 1239 O O . LYS A 1 155 ? -12.480 -10.497 -14.595 1.00 91.75 155 LYS A O 1
ATOM 1244 N N . ASP A 1 156 ? -12.993 -8.317 -14.542 1.00 90.50 156 ASP A N 1
ATOM 1245 C CA . ASP A 1 156 ? -14.189 -8.439 -15.384 1.00 90.50 156 ASP A CA 1
ATOM 1246 C C . ASP A 1 156 ? -13.852 -8.943 -16.802 1.00 90.50 156 ASP A C 1
ATOM 1248 O O . ASP A 1 156 ? -14.608 -9.734 -17.373 1.00 90.50 156 ASP A O 1
ATOM 1252 N N . CYS A 1 157 ? -12.668 -8.600 -17.323 1.00 90.94 157 CYS A N 1
ATOM 1253 C CA . CYS A 1 157 ? -12.110 -9.153 -18.565 1.00 90.94 157 CYS A CA 1
ATOM 1254 C C . CYS A 1 157 ? -11.562 -10.589 -18.432 1.00 90.94 157 CYS A C 1
ATOM 1256 O O . CYS A 1 157 ? -11.103 -11.157 -19.422 1.00 90.94 157 CYS A O 1
ATOM 1258 N N . CYS A 1 158 ? -11.589 -11.184 -17.235 1.00 90.94 158 CYS A N 1
ATOM 1259 C CA . CYS A 1 158 ? -10.981 -12.483 -16.915 1.00 90.94 158 CYS A CA 1
ATOM 1260 C C . CYS A 1 158 ? -9.461 -12.548 -17.156 1.00 90.94 158 CYS A C 1
ATOM 1262 O O . CYS A 1 158 ? -8.909 -13.634 -17.335 1.00 90.94 158 CYS A O 1
ATOM 1264 N N . LEU A 1 159 ? -8.784 -11.396 -17.160 1.00 92.06 159 LEU A N 1
ATOM 1265 C CA . LEU A 1 159 ? -7.326 -11.295 -17.268 1.00 92.06 159 LEU A CA 1
ATOM 1266 C C . LEU A 1 159 ? -6.649 -11.319 -15.892 1.00 92.06 159 LEU A C 1
ATOM 1268 O O . LEU A 1 159 ? -5.506 -11.752 -15.778 1.00 92.06 159 LEU A O 1
ATOM 1272 N N . LEU A 1 160 ? -7.365 -10.908 -14.843 1.00 92.06 160 LEU A N 1
ATOM 1273 C CA . LEU A 1 160 ? -7.019 -11.183 -13.450 1.00 92.06 160 LEU A CA 1
ATOM 1274 C C . LEU A 1 160 ? -8.039 -12.145 -12.838 1.00 92.06 160 LEU A C 1
ATOM 1276 O O . LEU A 1 160 ? -9.205 -12.178 -13.228 1.00 92.06 160 LEU A O 1
ATOM 1280 N N . LEU A 1 161 ? -7.582 -12.938 -11.875 1.00 88.81 161 LEU A N 1
ATOM 1281 C CA . LEU A 1 161 ? -8.413 -13.872 -11.129 1.00 88.81 161 LEU A CA 1
ATOM 1282 C C . LEU A 1 161 ? -9.151 -13.151 -10.000 1.00 88.81 161 LEU A C 1
ATOM 1284 O O . LEU A 1 161 ? -8.640 -12.201 -9.397 1.00 88.81 161 LEU A O 1
ATOM 1288 N N . GLU A 1 162 ? -10.341 -13.653 -9.679 1.00 80.56 162 GLU A N 1
ATOM 1289 C CA . GLU A 1 162 ? -11.032 -13.246 -8.463 1.00 80.56 162 GLU A CA 1
ATOM 1290 C C . GLU A 1 162 ? -10.279 -13.761 -7.236 1.00 80.56 162 GLU A C 1
ATOM 1292 O O . GLU A 1 162 ? -9.937 -14.940 -7.136 1.00 80.56 162 GLU A O 1
ATOM 1297 N N . SER A 1 163 ? -10.027 -12.862 -6.292 1.00 70.94 163 SER A N 1
ATOM 1298 C CA . SER A 1 163 ? -9.410 -13.160 -5.005 1.00 70.94 163 SER A CA 1
ATOM 1299 C C . SER A 1 163 ? -10.283 -12.570 -3.903 1.00 70.94 163 SER A C 1
ATOM 1301 O O . SER A 1 163 ? -10.818 -11.471 -4.043 1.00 70.94 163 SER A O 1
ATOM 1303 N N . GLY A 1 164 ? -10.410 -13.290 -2.786 1.00 63.72 164 GLY A N 1
ATOM 1304 C CA . GLY A 1 164 ? -11.057 -12.768 -1.576 1.00 63.72 164 GLY A CA 1
ATOM 1305 C C . GLY A 1 164 ? -10.195 -11.757 -0.807 1.00 63.72 164 GLY A C 1
ATOM 1306 O O . GLY A 1 164 ? -10.603 -11.299 0.251 1.00 63.72 164 GLY A O 1
ATOM 1307 N N . SER A 1 165 ? -8.999 -11.437 -1.311 1.00 69.31 165 SER A N 1
ATOM 1308 C CA . SER A 1 165 ? -8.062 -10.493 -0.703 1.00 69.31 165 SER A CA 1
ATOM 1309 C C . SER A 1 165 ? -7.897 -9.270 -1.596 1.00 69.31 165 SER A C 1
ATOM 1311 O O . SER A 1 165 ? -7.715 -9.392 -2.805 1.00 69.31 165 SER A O 1
ATOM 1313 N N . THR A 1 166 ? -7.915 -8.087 -0.992 1.00 66.94 166 THR A N 1
ATOM 1314 C CA . THR A 1 166 ? -7.612 -6.815 -1.664 1.00 66.94 166 THR A CA 1
ATOM 1315 C C . THR A 1 166 ? -6.107 -6.527 -1.718 1.00 66.94 166 THR A C 1
ATOM 1317 O O . THR A 1 166 ? -5.677 -5.604 -2.404 1.00 66.94 166 THR A O 1
ATOM 1320 N N . GLU A 1 167 ? -5.293 -7.303 -0.997 1.00 71.69 167 GLU A N 1
ATOM 1321 C CA . GLU A 1 167 ? -3.842 -7.096 -0.877 1.00 71.69 167 GLU A CA 1
ATOM 1322 C C . GLU A 1 167 ? -3.050 -7.726 -2.017 1.00 71.69 167 GLU A C 1
ATOM 1324 O O . GLU A 1 167 ? -1.923 -7.314 -2.303 1.00 71.69 167 GLU A O 1
ATOM 1329 N N . GLN A 1 168 ? -3.635 -8.738 -2.653 1.00 82.12 168 GLN A N 1
ATOM 1330 C CA . GLN A 1 168 ? -2.998 -9.450 -3.738 1.00 82.12 168 GLN A CA 1
ATOM 1331 C C . GLN A 1 168 ? -3.974 -9.782 -4.859 1.00 82.12 168 GLN A C 1
ATOM 1333 O O . GLN A 1 168 ? -5.107 -10.230 -4.646 1.00 82.12 168 GLN A O 1
ATOM 1338 N N . PHE A 1 169 ? -3.471 -9.621 -6.072 1.00 85.12 169 PHE A N 1
ATOM 1339 C CA . PHE A 1 169 ? -4.086 -10.117 -7.284 1.00 85.12 169 PHE A CA 1
ATOM 1340 C C . PHE A 1 169 ? -3.380 -11.394 -7.726 1.00 85.12 169 PHE A C 1
ATOM 1342 O O . PHE A 1 169 ? -2.246 -11.692 -7.342 1.00 85.12 169 PHE A O 1
ATOM 1349 N N . SER A 1 170 ? -4.057 -12.168 -8.558 1.00 89.25 170 SER A N 1
ATOM 1350 C CA . SER A 1 170 ? -3.461 -13.336 -9.190 1.00 89.25 170 SER A CA 1
ATOM 1351 C C . SER A 1 170 ? -3.830 -13.351 -10.657 1.00 89.25 170 SER A C 1
ATOM 1353 O O . SER A 1 170 ? -4.899 -12.885 -11.048 1.00 89.25 170 SER A O 1
ATOM 1355 N N . MET A 1 171 ? -2.932 -13.886 -11.469 1.00 89.94 171 MET A N 1
ATOM 1356 C CA . MET A 1 171 ? -3.132 -14.054 -12.901 1.00 89.94 171 MET A CA 1
ATOM 1357 C C . MET A 1 171 ? -2.996 -15.535 -13.243 1.00 89.94 171 MET A C 1
ATOM 1359 O O . MET A 1 171 ? -2.211 -16.249 -12.616 1.00 89.94 171 MET A O 1
ATOM 1363 N N . HIS A 1 172 ? -3.769 -16.007 -14.217 1.00 88.38 172 HIS A N 1
ATOM 1364 C CA . HIS A 1 172 ? -3.579 -17.350 -14.760 1.00 88.38 172 HIS A CA 1
ATOM 1365 C C . HIS A 1 172 ? -2.205 -17.422 -15.446 1.00 88.38 172 HIS A C 1
ATOM 1367 O O . HIS A 1 172 ? -1.828 -16.481 -16.140 1.00 88.38 172 HIS A O 1
ATOM 1373 N N . ASP A 1 173 ? -1.467 -18.518 -15.278 1.00 84.00 173 ASP A N 1
ATOM 1374 C CA . ASP A 1 173 ? -0.128 -18.712 -15.864 1.00 84.00 173 ASP A CA 1
ATOM 1375 C C . ASP A 1 173 ? -0.091 -18.458 -17.383 1.00 84.00 173 ASP A C 1
ATOM 1377 O O . ASP A 1 173 ? 0.683 -17.629 -17.842 1.00 84.00 173 ASP A O 1
ATOM 1381 N N . VAL A 1 174 ? -1.020 -19.038 -18.145 1.00 83.38 174 VAL A N 1
ATOM 1382 C CA . VAL A 1 174 ? -1.176 -18.807 -19.588 1.00 83.38 174 VAL A CA 1
ATOM 1383 C C . VAL A 1 174 ? -1.391 -17.327 -19.925 1.00 83.38 174 VAL A C 1
ATOM 1385 O O . VAL A 1 174 ? -0.783 -16.807 -20.858 1.00 83.38 174 VAL A O 1
ATOM 1388 N N . VAL A 1 175 ? -2.257 -16.630 -19.181 1.00 88.62 175 VAL A N 1
ATOM 1389 C CA . VAL A 1 175 ? -2.523 -15.197 -19.410 1.00 88.62 175 VAL A CA 1
ATOM 1390 C C . VAL A 1 175 ? -1.275 -14.370 -19.121 1.00 88.62 175 VAL A C 1
ATOM 1392 O O . VAL A 1 175 ? -0.952 -13.446 -19.868 1.00 88.62 175 VAL A O 1
ATOM 1395 N N . ARG A 1 176 ? -0.545 -14.745 -18.071 1.00 87.06 176 ARG A N 1
ATOM 1396 C CA . ARG A 1 176 ? 0.709 -14.117 -17.681 1.00 87.06 176 ARG A CA 1
ATOM 1397 C C . ARG A 1 176 ? 1.789 -14.306 -18.740 1.00 87.06 176 ARG A C 1
ATOM 1399 O O . ARG A 1 176 ? 2.425 -13.326 -19.112 1.00 87.06 176 ARG A O 1
ATOM 1406 N N . ASP A 1 177 ? 1.959 -15.513 -19.267 1.00 81.06 177 ASP A N 1
ATOM 1407 C CA . ASP A 1 177 ? 2.941 -15.810 -20.316 1.00 81.06 177 ASP A CA 1
ATOM 1408 C C . ASP A 1 177 ? 2.641 -15.030 -21.603 1.00 81.06 177 ASP A C 1
ATOM 1410 O O . ASP A 1 177 ? 3.546 -14.462 -22.224 1.00 81.06 177 ASP A O 1
ATOM 1414 N N . VAL A 1 178 ? 1.356 -14.918 -21.964 1.00 84.19 178 VAL A N 1
ATOM 1415 C CA . VAL A 1 178 ? 0.904 -14.064 -23.071 1.00 84.19 178 VAL A CA 1
ATOM 1416 C C . VAL A 1 178 ? 1.255 -12.599 -22.804 1.00 84.19 178 VAL A C 1
ATOM 1418 O O . VAL A 1 178 ? 1.868 -11.954 -23.654 1.00 84.19 178 VAL A O 1
ATOM 1421 N N . GLY A 1 179 ? 0.934 -12.077 -21.618 1.00 85.81 179 GLY A N 1
ATOM 1422 C CA . GLY A 1 179 ? 1.234 -10.695 -21.242 1.00 85.81 179 GLY A CA 1
ATOM 1423 C C . GLY A 1 179 ? 2.731 -10.379 -21.222 1.00 85.81 179 GLY A C 1
ATOM 1424 O O . GLY A 1 179 ? 3.146 -9.352 -21.760 1.00 85.81 179 GLY A O 1
ATOM 1425 N N . ILE A 1 180 ? 3.558 -11.289 -20.698 1.00 79.50 180 ILE A N 1
ATOM 1426 C CA . ILE A 1 180 ? 5.024 -11.200 -20.752 1.00 79.50 180 ILE A CA 1
ATOM 1427 C C . ILE A 1 180 ? 5.470 -11.106 -22.216 1.00 79.50 180 ILE A C 1
ATOM 1429 O O . ILE A 1 180 ? 6.187 -10.181 -22.593 1.00 79.50 180 ILE A O 1
ATOM 1433 N N . SER A 1 181 ? 4.997 -12.012 -23.070 1.00 79.38 181 SER A N 1
ATOM 1434 C CA . SER A 1 181 ? 5.350 -12.044 -24.492 1.00 79.38 181 SER A CA 1
ATOM 1435 C C . SER A 1 181 ? 4.974 -10.767 -25.253 1.00 79.38 181 SER A C 1
ATOM 1437 O O . SER A 1 181 ? 5.717 -10.321 -26.133 1.00 79.38 181 SER A O 1
ATOM 1439 N N . ILE A 1 182 ? 3.829 -10.164 -24.931 1.00 80.88 182 ILE A N 1
ATOM 1440 C CA . ILE A 1 182 ? 3.410 -8.872 -25.489 1.00 80.88 182 ILE A CA 1
ATOM 1441 C C . ILE A 1 182 ? 4.351 -7.758 -25.014 1.00 80.88 182 ILE A C 1
ATOM 1443 O O . ILE A 1 182 ? 4.839 -6.984 -25.839 1.00 80.88 182 ILE A O 1
ATOM 1447 N N . ALA A 1 183 ? 4.661 -7.705 -23.714 1.00 78.06 183 ALA A N 1
ATOM 1448 C CA . ALA A 1 183 ? 5.540 -6.684 -23.145 1.00 78.06 183 ALA A CA 1
ATOM 1449 C C . ALA A 1 183 ? 6.929 -6.675 -23.810 1.00 78.06 183 ALA A C 1
ATOM 1451 O O . ALA A 1 183 ? 7.414 -5.615 -24.209 1.00 78.06 183 ALA A O 1
ATOM 1452 N N . TRP A 1 184 ? 7.525 -7.856 -24.022 1.00 73.12 184 TRP A N 1
ATOM 1453 C CA . TRP A 1 184 ? 8.828 -7.990 -24.687 1.00 73.12 184 TRP A CA 1
ATOM 1454 C C . TRP A 1 184 ? 8.822 -7.516 -26.149 1.00 73.12 184 TRP A C 1
ATOM 1456 O O . TRP A 1 184 ? 9.820 -6.965 -26.610 1.00 73.12 184 TRP A O 1
ATOM 1466 N N . ARG A 1 185 ? 7.712 -7.691 -26.883 1.00 73.88 185 ARG A N 1
ATOM 1467 C CA . ARG A 1 185 ? 7.595 -7.268 -28.294 1.00 73.88 185 ARG A CA 1
ATOM 1468 C C . ARG A 1 185 ? 7.287 -5.776 -28.455 1.00 73.88 185 ARG A C 1
ATOM 1470 O O . ARG A 1 185 ? 7.705 -5.176 -29.441 1.00 73.88 185 ARG A O 1
ATOM 1477 N N . GLY A 1 186 ? 6.561 -5.178 -27.511 1.00 64.44 186 GLY A N 1
ATOM 1478 C CA . GLY A 1 186 ? 5.988 -3.834 -27.653 1.00 64.44 186 GLY A CA 1
ATOM 1479 C C . GLY A 1 186 ? 6.882 -2.652 -27.256 1.00 64.44 186 GLY A C 1
ATOM 1480 O O . GLY A 1 186 ? 6.404 -1.524 -27.266 1.00 64.44 186 GLY A O 1
ATOM 1481 N N . GLN A 1 187 ? 8.147 -2.859 -26.854 1.00 57.88 187 GLN A N 1
ATOM 1482 C CA . GLN A 1 187 ? 8.973 -1.823 -26.185 1.00 57.88 187 GLN A CA 1
ATOM 1483 C C . GLN A 1 187 ? 8.289 -1.213 -24.937 1.00 57.88 187 GLN A C 1
ATOM 1485 O O . GLN A 1 187 ? 8.624 -0.113 -24.485 1.00 57.88 187 GLN A O 1
ATOM 1490 N N . HIS A 1 188 ? 7.297 -1.907 -24.378 1.00 54.56 188 HIS A N 1
ATOM 1491 C CA . HIS A 1 188 ? 6.452 -1.416 -23.303 1.00 54.56 188 HIS A CA 1
ATOM 1492 C C . HIS A 1 188 ? 6.976 -1.951 -21.974 1.00 54.56 188 HIS A C 1
ATOM 1494 O O . HIS A 1 188 ? 6.790 -3.118 -21.663 1.00 54.56 188 HIS A O 1
ATOM 1500 N N . ILE A 1 189 ? 7.591 -1.066 -21.181 1.00 60.44 189 ILE A N 1
ATOM 1501 C CA . ILE A 1 189 ? 7.882 -1.283 -19.755 1.00 60.44 189 ILE A CA 1
ATOM 1502 C C . ILE A 1 189 ? 8.703 -2.563 -19.546 1.00 60.44 189 ILE A C 1
ATOM 1504 O O . ILE A 1 189 ? 8.212 -3.567 -19.040 1.00 60.44 189 ILE A O 1
ATOM 1508 N N . PHE A 1 190 ? 9.979 -2.537 -19.929 1.00 59.88 190 PHE A N 1
ATOM 1509 C CA . PHE A 1 190 ? 10.882 -3.595 -19.489 1.00 59.88 190 PHE A CA 1
ATOM 1510 C C . PHE A 1 190 ? 10.926 -3.580 -17.962 1.00 59.88 190 PHE A C 1
ATOM 1512 O O . PHE A 1 190 ? 11.102 -2.516 -17.377 1.00 59.88 190 PHE A O 1
ATOM 1519 N N . LEU A 1 191 ? 10.699 -4.749 -17.366 1.00 56.69 191 LEU A N 1
ATOM 1520 C CA . LEU A 1 191 ? 10.934 -5.087 -15.972 1.00 56.69 191 LEU A CA 1
ATOM 1521 C C . LEU A 1 191 ? 11.927 -6.248 -15.997 1.00 56.69 191 LEU A C 1
ATOM 1523 O O . LEU A 1 191 ? 11.566 -7.361 -16.373 1.00 56.69 191 LEU A O 1
ATOM 1527 N N . VAL A 1 192 ? 13.184 -5.996 -15.650 1.00 56.75 192 VAL A N 1
ATOM 1528 C CA . VAL A 1 192 ? 14.195 -7.061 -15.562 1.00 56.75 192 VAL A CA 1
ATOM 1529 C C . VAL A 1 192 ? 14.080 -7.736 -14.200 1.00 56.75 192 VAL A C 1
ATOM 1531 O O . VAL A 1 192 ? 14.130 -7.012 -13.210 1.00 56.75 192 VAL A O 1
ATOM 1534 N N . LYS A 1 193 ? 13.949 -9.075 -14.157 1.00 58.25 193 LYS A N 1
ATOM 1535 C CA . LYS A 1 193 ? 13.917 -9.893 -12.930 1.00 58.25 193 LYS A CA 1
ATOM 1536 C C . LYS A 1 193 ? 15.046 -10.940 -12.906 1.00 58.25 193 LYS A C 1
ATOM 1538 O O . LYS A 1 193 ? 15.005 -11.881 -13.685 1.00 58.25 193 LYS A O 1
ATOM 1543 N N . ASN A 1 194 ? 15.956 -10.776 -11.941 1.00 54.94 194 ASN A N 1
ATOM 1544 C CA . ASN A 1 194 ? 17.008 -11.681 -11.429 1.00 54.94 194 ASN A CA 1
ATOM 1545 C C . ASN A 1 194 ? 18.030 -12.337 -12.410 1.00 54.94 194 ASN A C 1
ATOM 1547 O O . ASN A 1 194 ? 17.926 -12.217 -13.626 1.00 54.94 194 ASN A O 1
ATOM 1551 N N . GLU A 1 195 ? 19.067 -12.948 -11.814 1.00 45.66 195 GLU A N 1
ATOM 1552 C CA . GLU A 1 195 ? 20.460 -13.189 -12.266 1.00 45.66 195 GLU A CA 1
ATOM 1553 C C . GLU A 1 195 ? 20.740 -13.641 -13.710 1.00 45.66 195 GLU A C 1
ATOM 1555 O O . GLU A 1 195 ? 21.772 -13.252 -14.253 1.00 45.66 195 GLU A O 1
ATOM 1560 N N . GLU A 1 196 ? 19.856 -14.379 -14.380 1.00 47.91 196 GLU A N 1
ATOM 1561 C CA . GLU A 1 196 ? 20.119 -14.853 -15.753 1.00 47.91 196 GLU A CA 1
ATOM 1562 C C . GLU A 1 196 ? 19.990 -13.743 -16.813 1.00 47.91 196 GLU A C 1
ATOM 1564 O O . GLU A 1 196 ? 20.418 -13.908 -17.954 1.00 47.91 196 GLU A O 1
ATOM 1569 N N . VAL A 1 197 ? 19.425 -12.583 -16.458 1.00 49.03 197 VAL A N 1
ATOM 1570 C CA . VAL A 1 197 ? 19.109 -11.534 -17.438 1.00 49.03 197 VAL A CA 1
ATOM 1571 C C . VAL A 1 197 ? 20.285 -10.595 -17.721 1.00 49.03 197 VAL A C 1
ATOM 1573 O O . VAL A 1 197 ? 20.339 -10.028 -18.806 1.00 49.03 197 VAL A O 1
ATOM 1576 N N . TRP A 1 198 ? 21.264 -10.429 -16.826 1.00 50.34 198 TRP A N 1
ATOM 1577 C CA . TRP A 1 198 ? 22.335 -9.438 -17.050 1.00 50.34 198 TRP A CA 1
ATOM 1578 C C . TRP A 1 198 ? 23.315 -9.834 -18.154 1.00 50.34 198 TRP A C 1
ATOM 1580 O O . TRP A 1 198 ? 23.822 -8.962 -18.854 1.00 50.34 198 TRP A O 1
ATOM 1590 N N . GLU A 1 199 ? 23.544 -11.134 -18.340 1.00 45.12 199 GLU A N 1
ATOM 1591 C CA . GLU A 1 199 ? 24.372 -11.647 -19.438 1.00 45.12 199 GLU A CA 1
ATOM 1592 C C . GLU A 1 199 ? 23.598 -11.745 -20.766 1.00 45.12 199 GLU A C 1
ATOM 1594 O O . GLU A 1 199 ? 24.209 -11.768 -21.833 1.00 45.12 199 GLU A O 1
ATOM 1599 N N . LEU A 1 200 ? 22.258 -11.757 -20.716 1.00 43.84 200 LEU A N 1
ATOM 1600 C CA . LEU A 1 200 ? 21.365 -11.891 -21.877 1.00 43.84 200 LEU A CA 1
ATOM 1601 C C . LEU A 1 200 ? 20.708 -10.572 -22.323 1.00 43.84 200 LEU A C 1
ATOM 1603 O O . LEU A 1 200 ? 20.127 -10.518 -23.409 1.00 43.84 200 LEU A O 1
ATOM 1607 N N . ALA A 1 201 ? 20.760 -9.515 -21.510 1.00 57.41 201 ALA A N 1
ATOM 1608 C CA . ALA A 1 201 ? 20.108 -8.248 -21.812 1.00 57.41 201 ALA A CA 1
ATOM 1609 C C . ALA A 1 201 ? 20.907 -7.449 -22.846 1.00 57.41 201 ALA A C 1
ATOM 1611 O O . ALA A 1 201 ? 22.030 -7.007 -22.600 1.00 57.41 201 ALA A O 1
ATOM 1612 N N . ASP A 1 202 ? 20.286 -7.214 -24.000 1.00 65.06 202 ASP A N 1
ATOM 1613 C CA . ASP A 1 202 ? 20.795 -6.292 -25.008 1.00 65.06 202 ASP A CA 1
ATOM 1614 C C . ASP A 1 202 ? 20.991 -4.891 -24.399 1.00 65.06 202 ASP A C 1
ATOM 1616 O O . ASP A 1 202 ? 20.111 -4.342 -23.725 1.00 65.06 202 ASP A O 1
ATOM 1620 N N . LYS A 1 203 ? 22.156 -4.291 -24.651 1.00 69.25 203 LYS A N 1
ATOM 1621 C CA . LYS A 1 203 ? 22.505 -2.948 -24.182 1.00 69.25 203 LYS A CA 1
ATOM 1622 C C . LYS A 1 203 ? 21.489 -1.907 -24.660 1.00 69.25 203 LYS A C 1
ATOM 1624 O O . LYS A 1 203 ? 21.156 -0.996 -23.904 1.00 69.25 203 LYS A O 1
ATOM 1629 N N . GLU A 1 204 ? 20.951 -2.065 -25.870 1.00 72.31 204 GLU A N 1
ATOM 1630 C CA . GLU A 1 204 ? 19.906 -1.180 -26.399 1.00 72.31 204 GLU A CA 1
ATOM 1631 C C . GLU A 1 204 ? 18.588 -1.308 -25.611 1.00 72.31 204 GLU A C 1
ATOM 1633 O O . GLU A 1 204 ? 17.904 -0.308 -25.363 1.00 72.31 204 GLU A O 1
ATOM 1638 N N . ALA A 1 205 ? 18.245 -2.516 -25.152 1.00 70.75 205 ALA A N 1
ATOM 1639 C CA . ALA A 1 205 ? 17.064 -2.743 -24.322 1.00 70.75 205 ALA A CA 1
ATOM 1640 C C . ALA A 1 205 ? 17.210 -2.082 -22.940 1.00 70.75 205 ALA A C 1
ATOM 1642 O O . ALA A 1 205 ? 16.271 -1.446 -22.456 1.00 70.75 205 ALA A O 1
ATOM 1643 N N . LEU A 1 206 ? 18.401 -2.152 -22.331 1.00 74.56 206 LEU A N 1
ATOM 1644 C CA . LEU A 1 206 ? 18.694 -1.495 -21.050 1.00 74.56 206 LEU A CA 1
ATOM 1645 C C . LEU A 1 206 ? 18.677 0.040 -21.157 1.00 74.56 206 LEU A C 1
ATOM 1647 O O . LEU A 1 206 ? 18.141 0.711 -20.274 1.00 74.56 206 LEU A O 1
ATOM 1651 N N . GLU A 1 207 ? 19.188 0.615 -22.249 1.00 77.44 207 GLU A N 1
ATOM 1652 C CA . GLU A 1 207 ? 19.123 2.066 -22.501 1.00 77.44 207 GLU A CA 1
ATOM 1653 C C . GLU A 1 207 ? 17.676 2.572 -22.677 1.00 77.44 207 GLU A C 1
ATOM 1655 O O . GLU A 1 207 ? 17.361 3.723 -22.347 1.00 77.44 207 GLU A O 1
ATOM 1660 N N . ASN A 1 208 ? 16.775 1.703 -23.145 1.00 77.88 208 ASN A N 1
ATOM 1661 C CA . ASN A 1 208 ? 15.356 1.996 -23.344 1.00 77.88 208 ASN A CA 1
ATOM 1662 C C . ASN A 1 208 ? 14.447 1.577 -22.175 1.00 77.88 208 ASN A C 1
ATOM 1664 O O . ASN A 1 208 ? 13.225 1.709 -22.265 1.00 77.88 208 ASN A O 1
ATOM 1668 N N . CYS A 1 209 ? 15.026 1.116 -21.069 1.00 80.38 209 CYS A N 1
ATOM 1669 C CA . CYS A 1 209 ? 14.289 0.597 -19.928 1.00 80.38 209 CYS A CA 1
ATOM 1670 C C . CYS A 1 209 ? 13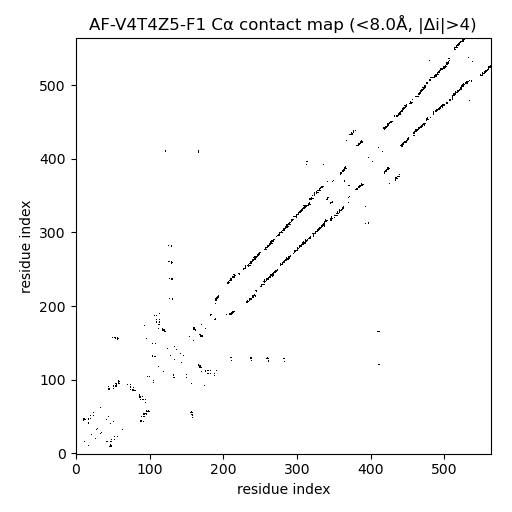.687 1.707 -19.040 1.00 80.38 209 CYS A C 1
ATOM 1672 O O . CYS A 1 209 ? 14.326 2.726 -18.763 1.00 80.38 209 CYS A O 1
ATOM 1674 N N . TYR A 1 210 ? 12.455 1.485 -18.563 1.00 86.44 210 TYR A N 1
ATOM 1675 C CA . TYR A 1 210 ? 11.724 2.403 -17.675 1.00 86.44 210 TYR A CA 1
ATOM 1676 C C . TYR A 1 210 ? 11.570 1.871 -16.242 1.00 86.44 210 TYR A C 1
ATOM 1678 O O . TYR A 1 210 ? 11.398 2.686 -15.330 1.00 86.44 210 TYR A O 1
ATOM 1686 N N . ALA A 1 211 ? 11.675 0.553 -16.024 1.00 86.94 211 ALA A N 1
ATOM 1687 C CA . ALA A 1 211 ? 11.611 -0.070 -14.703 1.00 86.94 211 ALA A CA 1
ATOM 1688 C C . ALA A 1 211 ? 12.613 -1.231 -14.543 1.00 86.94 211 ALA A C 1
ATOM 1690 O O . ALA A 1 211 ? 12.799 -2.045 -15.433 1.00 86.94 211 ALA A O 1
ATOM 1691 N N . ILE A 1 212 ? 13.244 -1.376 -13.385 1.00 84.00 212 ILE A N 1
ATOM 1692 C CA . ILE A 1 212 ? 14.052 -2.566 -13.071 1.00 84.00 212 ILE A CA 1
ATOM 1693 C C . ILE A 1 212 ? 13.632 -3.114 -11.717 1.00 84.00 212 ILE A C 1
ATOM 1695 O O . ILE A 1 212 ? 13.420 -2.334 -10.792 1.00 84.00 212 ILE A O 1
ATOM 1699 N N . SER A 1 213 ? 13.544 -4.444 -11.604 1.00 81.75 213 SER A N 1
ATOM 1700 C CA . SER A 1 213 ? 13.244 -5.131 -10.349 1.00 81.75 213 SER A CA 1
ATOM 1701 C C . SER A 1 213 ? 14.190 -6.293 -10.099 1.00 81.75 213 SER A C 1
ATOM 1703 O O . SER A 1 213 ? 13.981 -7.427 -10.527 1.00 81.75 213 SER A O 1
ATOM 1705 N N . ILE A 1 214 ? 15.250 -6.008 -9.360 1.00 77.94 214 ILE A N 1
ATOM 1706 C CA . ILE A 1 214 ? 16.206 -7.014 -8.925 1.00 77.94 214 ILE A CA 1
ATOM 1707 C C . ILE A 1 214 ? 15.722 -7.524 -7.573 1.00 77.94 214 ILE A C 1
ATOM 1709 O O . ILE A 1 214 ? 15.918 -6.870 -6.555 1.00 77.94 214 ILE A O 1
ATOM 1713 N N . ARG A 1 215 ? 15.035 -8.667 -7.576 1.00 73.75 215 ARG A N 1
ATOM 1714 C CA . ARG A 1 215 ? 14.543 -9.298 -6.349 1.00 73.75 215 ARG A CA 1
ATOM 1715 C C . ARG A 1 215 ? 15.234 -10.619 -6.118 1.00 73.75 215 ARG A C 1
ATOM 1717 O O . ARG A 1 215 ? 15.203 -11.474 -7.005 1.00 73.75 215 ARG A O 1
ATOM 1724 N N . ASP A 1 216 ? 15.731 -10.817 -4.911 1.00 65.19 216 ASP A N 1
ATOM 1725 C CA . ASP A 1 216 ? 16.123 -12.135 -4.441 1.00 65.19 216 ASP A CA 1
ATOM 1726 C C . ASP A 1 216 ? 14.872 -12.888 -3.960 1.00 65.19 216 ASP A C 1
ATOM 1728 O O . ASP A 1 216 ? 14.086 -12.393 -3.154 1.00 65.19 216 ASP A O 1
ATOM 1732 N N . CYS A 1 217 ? 14.620 -14.065 -4.534 1.00 53.84 217 CYS A N 1
ATOM 1733 C CA . CYS A 1 217 ? 13.438 -14.874 -4.223 1.00 53.84 217 CYS A CA 1
ATOM 1734 C C . CYS A 1 217 ? 13.774 -16.201 -3.532 1.00 53.84 217 CYS A C 1
ATOM 1736 O O . CYS A 1 217 ? 12.843 -16.851 -3.048 1.00 53.84 217 CYS A O 1
ATOM 1738 N N . LEU A 1 218 ? 15.038 -16.647 -3.518 1.00 49.03 218 LEU A N 1
ATOM 1739 C CA . LEU A 1 218 ? 15.342 -18.053 -3.206 1.00 49.03 218 LEU A CA 1
ATOM 1740 C C . LEU A 1 218 ? 16.509 -18.303 -2.254 1.00 49.03 218 LEU A C 1
ATOM 1742 O O . LEU A 1 218 ? 16.590 -19.407 -1.721 1.00 49.03 218 LEU A O 1
ATOM 1746 N N . SER A 1 219 ? 17.334 -17.317 -1.936 1.00 50.47 219 SER A N 1
ATOM 1747 C CA . SER A 1 219 ? 18.340 -17.441 -0.879 1.00 50.47 219 SER A CA 1
ATOM 1748 C C . SER A 1 219 ? 19.055 -16.118 -0.834 1.00 50.47 219 SER A C 1
ATOM 1750 O O . SER A 1 219 ? 19.620 -15.829 -1.875 1.00 50.47 219 SER A O 1
ATOM 1752 N N . TYR A 1 220 ? 19.038 -15.420 0.313 1.00 52.75 220 TYR A N 1
ATOM 1753 C CA . TYR A 1 220 ? 19.736 -14.164 0.649 1.00 52.75 220 TYR A CA 1
ATOM 1754 C C . TYR A 1 220 ? 21.221 -14.167 0.253 1.00 52.75 220 TYR A C 1
ATOM 1756 O O . TYR A 1 220 ? 22.123 -14.136 1.091 1.00 52.75 220 TYR A O 1
ATOM 1764 N N . LEU A 1 221 ? 21.477 -14.306 -1.034 1.00 52.19 221 LEU A N 1
ATOM 1765 C CA . LEU A 1 221 ? 22.781 -14.379 -1.629 1.00 52.19 221 LEU A CA 1
ATOM 1766 C C . LEU A 1 221 ? 23.226 -12.937 -1.718 1.00 52.19 221 LEU A C 1
ATOM 1768 O O . LEU A 1 221 ? 22.482 -12.033 -2.101 1.00 52.19 221 LEU A O 1
ATOM 1772 N N . GLN A 1 222 ? 24.470 -12.721 -1.331 1.00 59.62 222 GLN A N 1
ATOM 1773 C CA . GLN A 1 222 ? 25.116 -11.440 -1.481 1.00 59.62 222 GLN A CA 1
ATOM 1774 C C . GLN A 1 222 ? 25.328 -11.181 -2.979 1.00 59.62 222 GLN A C 1
ATOM 1776 O O . GLN A 1 222 ? 26.393 -11.462 -3.529 1.00 59.62 222 GLN A O 1
ATOM 1781 N N . ILE A 1 223 ? 24.300 -10.675 -3.659 1.00 62.47 223 ILE A N 1
ATOM 1782 C CA . ILE A 1 223 ? 24.399 -10.269 -5.056 1.00 62.47 223 ILE A CA 1
ATOM 1783 C C . ILE A 1 223 ? 25.113 -8.924 -5.073 1.00 62.47 223 ILE A C 1
ATOM 1785 O O . ILE A 1 223 ? 24.556 -7.889 -4.704 1.00 62.47 223 ILE A O 1
ATOM 1789 N N . ASN A 1 224 ? 26.374 -8.938 -5.497 1.00 65.75 224 ASN A N 1
ATOM 1790 C CA . ASN A 1 224 ? 27.141 -7.714 -5.640 1.00 65.75 224 ASN A CA 1
ATOM 1791 C C . ASN A 1 224 ? 26.693 -6.983 -6.911 1.00 65.75 224 ASN A C 1
ATOM 1793 O O . ASN A 1 224 ? 27.044 -7.376 -8.025 1.00 65.75 224 ASN A O 1
ATOM 1797 N N . ILE A 1 225 ? 25.890 -5.933 -6.746 1.00 74.50 225 ILE A N 1
ATOM 1798 C CA . ILE A 1 225 ? 25.413 -5.118 -7.863 1.00 74.50 225 ILE A CA 1
ATOM 1799 C C . ILE A 1 225 ? 26.587 -4.284 -8.399 1.00 74.50 225 ILE A C 1
ATOM 1801 O O . ILE A 1 225 ? 27.186 -3.530 -7.631 1.00 74.50 225 ILE A O 1
ATOM 1805 N N . PRO A 1 226 ? 26.922 -4.360 -9.701 1.00 78.94 226 PRO A N 1
ATOM 1806 C CA . PRO A 1 226 ? 28.007 -3.568 -10.267 1.00 78.94 226 PRO A CA 1
ATOM 1807 C C . PRO A 1 226 ? 27.811 -2.061 -10.053 1.00 78.94 226 PRO A C 1
ATOM 1809 O O . PRO A 1 226 ? 26.746 -1.509 -10.332 1.00 78.94 226 PRO A O 1
ATOM 1812 N N . GLU A 1 227 ? 28.876 -1.370 -9.645 1.00 83.56 227 GLU A N 1
ATOM 1813 C CA . GLU A 1 227 ? 28.877 0.076 -9.368 1.00 83.56 227 GLU A CA 1
ATOM 1814 C C . GLU A 1 227 ? 28.340 0.930 -10.527 1.00 83.56 227 GLU A C 1
ATOM 1816 O O . GLU A 1 227 ? 27.702 1.963 -10.315 1.00 83.56 227 GLU A O 1
ATOM 1821 N N . ASN A 1 228 ? 28.565 0.487 -11.764 1.00 84.88 228 ASN A N 1
ATOM 1822 C CA . ASN A 1 228 ? 28.186 1.164 -13.000 1.00 84.88 228 ASN A CA 1
ATOM 1823 C C . ASN A 1 228 ? 26.943 0.570 -13.690 1.00 84.88 228 ASN A C 1
ATOM 1825 O O . ASN A 1 228 ? 26.718 0.884 -14.858 1.00 84.88 228 ASN A O 1
ATOM 1829 N N . ILE A 1 229 ? 26.136 -0.251 -13.003 1.00 81.50 229 ILE A N 1
ATOM 1830 C CA . ILE A 1 229 ? 24.974 -0.939 -13.598 1.00 81.50 229 ILE A CA 1
ATOM 1831 C C . ILE A 1 229 ? 23.986 0.015 -14.288 1.00 81.50 229 ILE A C 1
ATOM 1833 O O . ILE A 1 229 ? 23.423 -0.317 -15.326 1.00 81.50 229 ILE A O 1
ATOM 1837 N N . PHE A 1 230 ? 23.816 1.231 -13.763 1.00 87.62 230 PHE A N 1
ATOM 1838 C CA . PHE A 1 230 ? 22.876 2.214 -14.304 1.00 87.62 230 PHE A CA 1
ATOM 1839 C C . PHE A 1 230 ? 23.481 3.129 -15.377 1.00 87.62 230 PHE A C 1
ATOM 1841 O O . PHE A 1 230 ? 22.846 4.091 -15.825 1.00 87.62 230 PHE A O 1
ATOM 1848 N N . ALA A 1 231 ? 24.710 2.857 -15.820 1.00 85.75 231 ALA A N 1
ATOM 1849 C CA . ALA A 1 231 ? 25.339 3.621 -16.887 1.00 85.75 231 ALA A CA 1
ATOM 1850 C C . ALA A 1 231 ? 24.536 3.493 -18.195 1.00 85.75 231 ALA A C 1
ATOM 1852 O O . ALA A 1 231 ? 24.358 2.409 -18.735 1.00 85.75 231 ALA A O 1
ATOM 1853 N N . GLY A 1 232 ? 24.056 4.623 -18.723 1.00 82.56 232 GLY A N 1
ATOM 1854 C CA . GLY A 1 232 ? 23.271 4.668 -19.967 1.00 82.56 232 GLY A CA 1
ATOM 1855 C C . GLY A 1 232 ? 21.755 4.533 -19.779 1.00 82.56 232 GLY A C 1
ATOM 1856 O O . GLY A 1 232 ? 21.004 4.920 -20.670 1.00 82.56 232 GLY A O 1
ATOM 1857 N N . MET A 1 233 ? 21.284 4.134 -18.594 1.00 87.25 233 MET A N 1
ATOM 1858 C CA . MET A 1 233 ? 19.866 3.896 -18.282 1.00 87.25 233 MET A CA 1
ATOM 1859 C C . MET A 1 233 ? 19.073 5.184 -17.994 1.00 87.25 233 MET A C 1
ATOM 1861 O O . MET A 1 233 ? 18.437 5.355 -16.956 1.00 87.25 233 MET A O 1
ATOM 1865 N N . ARG A 1 234 ? 19.122 6.151 -18.914 1.00 84.94 234 ARG A N 1
ATOM 1866 C CA . ARG A 1 234 ? 18.631 7.524 -18.682 1.00 84.94 234 ARG A CA 1
ATOM 1867 C C . ARG A 1 234 ? 17.105 7.659 -18.644 1.00 84.94 234 ARG A C 1
ATOM 1869 O O . ARG A 1 234 ? 16.615 8.725 -18.279 1.00 84.94 234 ARG A O 1
ATOM 1876 N N . LYS A 1 235 ? 16.367 6.619 -19.046 1.00 88.62 235 LYS A N 1
ATOM 1877 C CA . LYS A 1 235 ? 14.893 6.582 -19.078 1.00 88.62 235 LYS A CA 1
ATOM 1878 C C . LYS A 1 235 ? 14.269 5.918 -17.843 1.00 88.62 235 LYS A C 1
ATOM 1880 O O . LYS A 1 235 ? 13.044 5.912 -17.718 1.00 88.62 235 LYS A O 1
ATOM 1885 N N . LEU A 1 236 ? 15.095 5.407 -16.930 1.00 90.75 236 LEU A N 1
ATOM 1886 C CA . LEU A 1 236 ? 14.648 4.626 -15.785 1.00 90.75 236 LEU A CA 1
ATOM 1887 C C . LEU A 1 236 ? 13.888 5.499 -14.779 1.00 90.75 236 LEU A C 1
ATOM 1889 O O . LEU A 1 236 ? 14.415 6.489 -14.267 1.00 90.75 236 LEU A O 1
ATOM 1893 N N . LYS A 1 237 ? 12.640 5.118 -14.503 1.00 93.31 237 LYS A N 1
ATOM 1894 C CA . LYS A 1 237 ? 11.740 5.798 -13.565 1.00 93.31 237 LYS A CA 1
ATOM 1895 C C . LYS A 1 237 ? 11.488 4.996 -12.296 1.00 93.31 237 LYS A C 1
ATOM 1897 O O . LYS A 1 237 ? 11.229 5.600 -11.258 1.00 93.31 237 LYS A O 1
ATOM 1902 N N . VAL A 1 238 ? 11.578 3.671 -12.378 1.00 92.81 238 VAL A N 1
ATOM 1903 C CA . VAL A 1 238 ? 11.341 2.758 -11.257 1.00 92.81 238 VAL A CA 1
ATOM 1904 C C . VAL A 1 238 ? 12.547 1.844 -11.078 1.00 92.81 238 VAL A C 1
ATOM 1906 O O . VAL A 1 238 ? 12.996 1.209 -12.029 1.00 92.81 238 VAL A O 1
ATOM 1909 N N . VAL A 1 239 ? 13.062 1.774 -9.856 1.00 92.25 239 VAL A N 1
ATOM 1910 C CA . VAL A 1 239 ? 14.078 0.803 -9.443 1.00 92.25 239 VAL A CA 1
ATOM 1911 C C . VAL A 1 239 ? 13.576 0.104 -8.196 1.00 92.25 239 VAL A C 1
ATOM 1913 O O . VAL A 1 239 ? 13.136 0.748 -7.248 1.00 92.25 239 VAL A O 1
ATOM 1916 N N . ASP A 1 240 ? 13.655 -1.214 -8.198 1.00 89.25 240 ASP A N 1
ATOM 1917 C CA . ASP A 1 240 ? 13.243 -2.051 -7.090 1.00 89.25 240 ASP A CA 1
ATOM 1918 C C . ASP A 1 240 ? 14.333 -3.079 -6.794 1.00 89.25 240 ASP A C 1
ATOM 1920 O O . ASP A 1 240 ? 14.727 -3.846 -7.671 1.00 89.25 240 ASP A O 1
ATOM 1924 N N . PHE A 1 241 ? 14.820 -3.059 -5.559 1.00 88.31 241 PHE A N 1
ATOM 1925 C CA . PHE A 1 241 ? 15.800 -3.992 -5.019 1.00 88.31 241 PHE A CA 1
ATOM 1926 C C . PHE A 1 241 ? 15.206 -4.860 -3.902 1.00 88.31 241 PHE A C 1
ATOM 1928 O O . PHE A 1 241 ? 15.935 -5.287 -3.015 1.00 88.31 241 PHE A O 1
ATOM 1935 N N . THR A 1 242 ? 13.888 -5.070 -3.881 1.00 86.19 242 THR A N 1
ATOM 1936 C CA . THR A 1 242 ? 13.206 -5.766 -2.781 1.00 86.19 242 THR A CA 1
ATOM 1937 C C . THR A 1 242 ? 13.845 -7.125 -2.478 1.00 86.19 242 THR A C 1
ATOM 1939 O O . THR A 1 242 ? 13.998 -7.954 -3.377 1.00 86.19 242 THR A O 1
ATOM 1942 N N . GLY A 1 243 ? 14.170 -7.371 -1.208 1.00 81.81 243 GLY A N 1
ATOM 1943 C CA . GLY A 1 243 ? 14.771 -8.620 -0.732 1.00 81.81 243 GLY A CA 1
ATOM 1944 C C . GLY A 1 243 ? 16.295 -8.700 -0.862 1.00 81.81 243 GLY A C 1
ATOM 1945 O O . GLY A 1 243 ? 16.866 -9.749 -0.578 1.00 81.81 243 GLY A O 1
ATOM 1946 N N . MET A 1 244 ? 16.967 -7.634 -1.308 1.00 81.69 244 MET A N 1
ATOM 1947 C CA . MET A 1 244 ? 18.410 -7.648 -1.573 1.00 81.69 244 MET A CA 1
ATOM 1948 C C . MET A 1 244 ? 19.247 -7.306 -0.332 1.00 81.69 244 MET A C 1
ATOM 1950 O O . MET A 1 244 ? 18.859 -6.500 0.514 1.00 81.69 244 MET A O 1
ATOM 1954 N N . GLN A 1 245 ? 20.461 -7.854 -0.265 1.00 82.81 245 GLN A N 1
ATOM 1955 C CA . GLN A 1 245 ? 21.472 -7.448 0.714 1.00 82.81 245 GLN A CA 1
ATOM 1956 C C . GLN A 1 245 ? 22.410 -6.395 0.111 1.00 82.81 245 GLN A C 1
ATOM 1958 O O . GLN A 1 245 ? 23.279 -6.713 -0.700 1.00 82.81 245 GLN A O 1
ATOM 1963 N N . LEU A 1 246 ? 22.239 -5.133 0.502 1.00 82.25 246 LEU A N 1
ATOM 1964 C CA . LEU A 1 246 ? 22.935 -3.976 -0.060 1.00 82.25 246 LEU A CA 1
ATOM 1965 C C . LEU A 1 246 ? 23.808 -3.291 1.002 1.00 82.25 246 LEU A C 1
ATOM 1967 O O . LEU A 1 246 ? 23.335 -2.491 1.807 1.00 82.25 246 LEU A O 1
ATOM 1971 N N . PHE A 1 247 ? 25.122 -3.525 0.958 1.00 79.12 247 PHE A N 1
ATOM 1972 C CA . PHE A 1 247 ? 26.077 -2.775 1.794 1.00 79.12 247 PHE A CA 1
ATOM 1973 C C . PHE A 1 247 ? 26.096 -1.278 1.452 1.00 79.12 247 PHE A C 1
ATOM 1975 O O . PHE A 1 247 ? 26.280 -0.428 2.3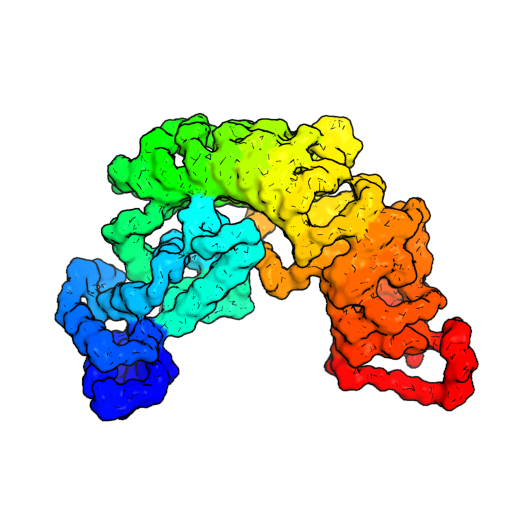21 1.00 79.12 247 PHE A O 1
ATOM 1982 N N . CYS A 1 248 ? 25.894 -0.956 0.180 1.00 82.06 248 CYS A N 1
ATOM 1983 C CA . CYS A 1 248 ? 25.682 0.388 -0.328 1.00 82.06 248 CYS A CA 1
ATOM 1984 C C . CYS A 1 248 ? 24.870 0.304 -1.622 1.00 82.06 248 CYS A C 1
ATOM 1986 O O . CYS A 1 248 ? 24.841 -0.727 -2.298 1.00 82.06 248 CYS A O 1
ATOM 1988 N N . LEU A 1 249 ? 24.208 1.401 -1.979 1.00 87.88 249 LEU A N 1
ATOM 1989 C CA . LEU A 1 249 ? 23.641 1.540 -3.318 1.00 87.88 249 LEU A CA 1
ATOM 1990 C C . LEU A 1 249 ? 24.774 1.819 -4.323 1.00 87.88 249 LEU A C 1
ATOM 1992 O O . LEU A 1 249 ? 25.687 2.580 -3.988 1.00 87.88 249 LEU A O 1
ATOM 1996 N N . PRO A 1 250 ? 24.712 1.273 -5.554 1.00 87.81 250 PRO A N 1
ATOM 1997 C CA . PRO A 1 250 ? 25.746 1.498 -6.560 1.00 87.81 250 PRO A CA 1
ATOM 1998 C C . PRO A 1 250 ? 25.857 2.990 -6.884 1.00 87.81 250 PRO A C 1
ATOM 2000 O O . PRO A 1 250 ? 24.846 3.672 -7.070 1.00 87.81 250 PRO A O 1
ATOM 2003 N N . SER A 1 251 ? 27.078 3.507 -7.004 1.00 89.75 251 SER A N 1
ATOM 2004 C CA . SER A 1 251 ? 27.345 4.933 -7.230 1.00 89.75 251 SER A CA 1
ATOM 2005 C C . SER A 1 251 ? 26.639 5.491 -8.469 1.00 89.75 251 SER A C 1
ATOM 2007 O O . SER A 1 251 ? 26.143 6.620 -8.432 1.00 89.75 251 SER A O 1
ATOM 2009 N N . SER A 1 252 ? 26.496 4.684 -9.529 1.00 91.75 252 SER A N 1
ATOM 2010 C CA . SER A 1 252 ? 25.765 5.059 -10.748 1.00 91.75 252 SER A CA 1
ATOM 2011 C C . SER A 1 252 ? 24.272 5.336 -10.547 1.00 91.75 252 SER A C 1
ATOM 2013 O O . SER A 1 252 ? 23.656 5.917 -11.443 1.00 91.75 252 SER A O 1
ATOM 2015 N N . ILE A 1 253 ? 23.679 5.009 -9.390 1.00 92.25 253 ILE A N 1
ATOM 2016 C CA . ILE A 1 253 ? 22.293 5.386 -9.075 1.00 92.25 253 ILE A CA 1
ATOM 2017 C C . ILE A 1 253 ? 22.105 6.906 -9.140 1.00 92.25 253 ILE A C 1
ATOM 2019 O O . ILE A 1 253 ? 21.036 7.392 -9.507 1.00 92.25 253 ILE A O 1
ATOM 2023 N N . ASP A 1 254 ? 23.160 7.682 -8.871 1.00 92.06 254 ASP A N 1
ATOM 2024 C CA . ASP A 1 254 ? 23.097 9.136 -8.944 1.00 92.06 254 ASP A CA 1
ATOM 2025 C C . ASP A 1 254 ? 22.952 9.687 -10.373 1.00 92.06 254 ASP A C 1
ATOM 2027 O O . ASP A 1 254 ? 22.583 10.856 -10.539 1.00 92.06 254 ASP A O 1
ATOM 2031 N N . LEU A 1 255 ? 23.162 8.856 -11.399 1.00 92.69 255 LEU A N 1
ATOM 2032 C CA . LEU A 1 255 ? 22.933 9.187 -12.805 1.00 92.69 255 LEU A CA 1
ATOM 2033 C C . LEU A 1 255 ? 21.444 9.159 -13.168 1.00 92.69 255 LEU A C 1
ATOM 2035 O O . LEU A 1 255 ? 21.047 9.780 -14.158 1.00 92.69 255 LEU A O 1
ATOM 2039 N N . LEU A 1 256 ? 20.609 8.494 -12.362 1.00 93.94 256 LEU A N 1
ATOM 2040 C CA . LEU A 1 256 ? 19.174 8.326 -12.589 1.00 93.94 256 LEU A CA 1
ATOM 2041 C C . LEU A 1 256 ? 18.395 9.595 -12.216 1.00 93.94 256 LEU A C 1
ATOM 2043 O O . LEU A 1 256 ? 17.583 9.634 -11.293 1.00 93.94 256 LEU A O 1
ATOM 2047 N N . LYS A 1 257 ? 18.646 10.684 -12.949 1.00 93.00 257 LYS A N 1
ATOM 2048 C CA . LYS A 1 257 ? 18.096 12.011 -12.633 1.00 93.00 257 LYS A CA 1
ATOM 2049 C C . LYS A 1 257 ? 16.578 12.090 -12.719 1.00 93.00 257 LYS A C 1
ATOM 2051 O O . LYS A 1 257 ? 16.022 13.008 -12.131 1.00 93.00 257 LYS A O 1
ATOM 2056 N N . ILE A 1 258 ? 15.919 11.181 -13.433 1.00 94.62 258 ILE A N 1
ATOM 2057 C CA . ILE A 1 258 ? 14.459 11.164 -13.595 1.00 94.62 258 ILE A CA 1
ATOM 2058 C C . ILE A 1 258 ? 13.770 10.075 -12.766 1.00 94.62 258 ILE A C 1
ATOM 2060 O O . ILE A 1 258 ? 12.574 9.869 -12.947 1.00 94.62 258 ILE A O 1
ATOM 2064 N N . LEU A 1 259 ? 14.505 9.375 -11.892 1.00 96.06 259 LEU A N 1
ATOM 2065 C CA . LEU A 1 259 ? 13.945 8.306 -11.072 1.00 96.06 259 LEU A CA 1
ATOM 2066 C C . LEU A 1 259 ? 12.814 8.850 -10.191 1.00 96.06 259 LEU A C 1
ATOM 2068 O O . LEU A 1 259 ? 13.015 9.830 -9.474 1.00 96.06 259 LEU A O 1
ATOM 2072 N N . GLN A 1 260 ? 11.646 8.212 -10.261 1.00 95.44 260 GLN A N 1
ATOM 2073 C CA . GLN A 1 260 ? 10.434 8.592 -9.529 1.00 95.44 260 GLN A CA 1
ATOM 2074 C C . GLN A 1 260 ? 10.137 7.615 -8.383 1.00 95.44 260 GLN A C 1
ATOM 2076 O O . GLN A 1 260 ? 9.596 8.036 -7.364 1.00 95.44 260 GLN A O 1
ATOM 2081 N N . THR A 1 261 ? 10.534 6.345 -8.500 1.00 95.56 261 THR A N 1
ATOM 2082 C CA . THR A 1 261 ? 10.275 5.309 -7.487 1.00 95.56 261 THR A CA 1
ATOM 2083 C C . THR A 1 261 ? 11.532 4.502 -7.198 1.00 95.56 261 THR A C 1
ATOM 2085 O O . THR A 1 261 ? 12.163 3.987 -8.122 1.00 95.56 261 THR A O 1
ATOM 2088 N N . LEU A 1 262 ? 11.854 4.365 -5.912 1.00 96.25 262 LEU A N 1
ATOM 2089 C CA . LEU A 1 262 ? 12.894 3.478 -5.402 1.00 96.25 262 LEU A CA 1
ATOM 2090 C C . LEU A 1 262 ? 12.293 2.580 -4.314 1.00 96.25 262 LEU A C 1
ATOM 2092 O O . LEU A 1 262 ? 11.780 3.082 -3.312 1.00 96.25 262 LEU A O 1
ATOM 2096 N N . CYS A 1 263 ? 12.346 1.266 -4.522 1.00 93.62 263 CYS A N 1
ATOM 2097 C CA . CYS A 1 263 ? 11.920 0.265 -3.547 1.00 93.62 263 CYS A CA 1
ATOM 2098 C C . CYS A 1 263 ? 13.137 -0.493 -3.012 1.00 93.62 263 CYS A C 1
ATOM 2100 O O . CYS A 1 263 ? 13.925 -1.041 -3.779 1.00 93.62 263 CYS A O 1
ATOM 2102 N N . LEU A 1 264 ? 13.275 -0.499 -1.693 1.00 92.81 264 LEU A N 1
ATOM 2103 C CA . LEU A 1 264 ? 14.319 -1.146 -0.904 1.00 92.81 264 LEU A CA 1
ATOM 2104 C C . LEU A 1 264 ? 13.657 -1.962 0.210 1.00 92.81 264 LEU A C 1
ATOM 2106 O O . LEU A 1 264 ? 14.106 -1.919 1.355 1.00 92.81 264 LEU A O 1
ATOM 2110 N N . ASP A 1 265 ? 12.534 -2.606 -0.101 1.00 89.44 265 ASP A N 1
ATOM 2111 C CA . ASP A 1 265 ? 11.746 -3.337 0.885 1.00 89.44 265 ASP A CA 1
ATOM 2112 C C . ASP A 1 265 ? 12.430 -4.664 1.223 1.00 89.44 265 ASP A C 1
ATOM 2114 O O . ASP A 1 265 ? 12.989 -5.318 0.347 1.00 89.44 265 ASP A O 1
ATOM 2118 N N . GLN A 1 266 ? 12.352 -5.105 2.476 1.00 85.75 266 GLN A N 1
ATOM 2119 C CA . GLN A 1 266 ? 12.937 -6.370 2.935 1.00 85.75 266 GLN A CA 1
ATOM 2120 C C . GLN A 1 266 ? 14.446 -6.464 2.651 1.00 85.75 266 GLN A C 1
ATOM 2122 O O . GLN A 1 266 ? 14.970 -7.546 2.388 1.00 85.75 266 GLN A O 1
ATOM 2127 N N . CYS A 1 267 ? 15.143 -5.328 2.665 1.00 87.00 267 CYS A N 1
ATOM 2128 C CA . CYS A 1 267 ? 16.567 -5.250 2.372 1.00 87.00 267 CYS A CA 1
ATOM 2129 C C . CYS A 1 267 ? 17.410 -5.209 3.645 1.00 87.00 267 CYS A C 1
ATOM 2131 O O . CYS A 1 267 ? 16.992 -4.659 4.666 1.00 87.00 267 CYS A O 1
ATOM 2133 N N . MET A 1 268 ? 18.642 -5.709 3.526 1.00 87.00 268 MET A N 1
ATOM 2134 C CA . MET A 1 268 ? 19.724 -5.327 4.436 1.00 87.00 268 MET A CA 1
ATOM 2135 C C . MET A 1 268 ? 20.434 -4.107 3.852 1.00 87.00 268 MET A C 1
ATOM 2137 O O . MET A 1 268 ? 20.866 -4.164 2.701 1.00 87.00 268 MET A O 1
ATOM 2141 N N . LEU A 1 269 ? 20.517 -3.003 4.589 1.00 87.81 269 LEU A N 1
ATOM 2142 C CA . LEU A 1 269 ? 20.963 -1.701 4.097 1.00 87.81 269 LEU A CA 1
ATOM 2143 C C . LEU A 1 269 ? 22.127 -1.159 4.931 1.00 87.81 269 LEU A C 1
ATOM 2145 O O . LEU A 1 269 ? 22.000 -0.921 6.129 1.00 87.81 269 LEU A O 1
ATOM 2149 N N . GLY A 1 270 ? 23.256 -0.894 4.271 1.00 86.06 270 GLY A N 1
ATOM 2150 C CA . GLY A 1 270 ? 24.341 -0.093 4.840 1.00 86.06 270 GLY A CA 1
ATOM 2151 C C . GLY A 1 270 ? 24.135 1.408 4.605 1.00 86.06 270 GLY A C 1
ATOM 2152 O O . GLY A 1 270 ? 23.125 1.982 5.009 1.00 86.06 270 GLY A O 1
ATOM 2153 N N . ASP A 1 271 ? 25.096 2.077 3.961 1.00 86.56 271 ASP A N 1
ATOM 2154 C CA . ASP A 1 271 ? 24.993 3.523 3.714 1.00 86.56 271 ASP A CA 1
ATOM 2155 C C . ASP A 1 271 ? 24.036 3.839 2.550 1.00 86.56 271 ASP A C 1
ATOM 2157 O O . ASP A 1 271 ? 24.256 3.455 1.396 1.00 86.56 271 ASP A O 1
ATOM 2161 N N . ILE A 1 272 ? 22.982 4.596 2.862 1.00 90.38 272 ILE A N 1
ATOM 2162 C CA . ILE A 1 272 ? 21.945 5.032 1.921 1.00 90.38 272 ILE A CA 1
ATOM 2163 C C . ILE A 1 272 ? 21.951 6.552 1.675 1.00 90.38 272 ILE A C 1
ATOM 2165 O O . ILE A 1 272 ? 21.051 7.081 1.017 1.00 90.38 272 ILE A O 1
ATOM 2169 N N . ALA A 1 273 ? 22.956 7.293 2.158 1.00 92.25 273 ALA A N 1
ATOM 2170 C CA . ALA A 1 273 ? 23.021 8.753 2.023 1.00 92.25 273 ALA A CA 1
ATOM 2171 C C . ALA A 1 273 ? 23.019 9.229 0.557 1.00 92.25 273 ALA A C 1
ATOM 2173 O O . ALA A 1 273 ? 22.519 10.316 0.246 1.00 92.25 273 ALA A O 1
ATOM 2174 N N . ILE A 1 274 ? 23.510 8.400 -0.372 1.00 92.69 274 ILE A N 1
ATOM 2175 C CA . ILE A 1 274 ? 23.508 8.689 -1.814 1.00 92.69 274 ILE A CA 1
ATOM 2176 C C . ILE A 1 274 ? 22.103 8.958 -2.374 1.00 92.69 274 ILE A C 1
ATOM 2178 O O . ILE A 1 274 ? 21.972 9.718 -3.339 1.00 92.69 274 ILE A O 1
ATOM 2182 N N . MET A 1 275 ? 21.046 8.434 -1.738 1.00 92.62 275 MET A N 1
ATOM 2183 C CA . MET A 1 275 ? 19.659 8.694 -2.136 1.00 92.62 275 MET A CA 1
ATOM 2184 C C . MET A 1 275 ? 19.328 10.188 -2.147 1.00 92.62 275 MET A C 1
ATOM 2186 O O . MET A 1 275 ? 18.563 10.626 -2.999 1.00 92.62 275 MET A O 1
ATOM 2190 N N . GLY A 1 276 ? 19.975 11.009 -1.309 1.00 92.56 276 GLY A N 1
ATOM 2191 C CA . GLY A 1 276 ? 19.793 12.465 -1.302 1.00 92.56 276 GLY A CA 1
ATOM 2192 C C . GLY A 1 276 ? 20.131 13.170 -2.627 1.00 92.56 276 GLY A C 1
ATOM 2193 O O . GLY A 1 276 ? 19.797 14.346 -2.816 1.00 92.56 276 GLY A O 1
ATOM 2194 N N . LYS A 1 277 ? 20.779 12.477 -3.575 1.00 94.88 277 LYS A N 1
ATOM 2195 C CA . LYS A 1 277 ? 21.036 12.960 -4.942 1.00 94.88 277 LYS A CA 1
ATOM 2196 C C . LYS A 1 277 ? 19.842 12.772 -5.896 1.00 94.88 277 LYS A C 1
ATOM 2198 O O . LYS A 1 277 ? 19.806 13.430 -6.939 1.00 94.88 277 LYS A O 1
ATOM 2203 N N . LEU A 1 278 ? 18.861 11.936 -5.554 1.00 95.56 278 LEU A N 1
ATOM 2204 C CA . LEU A 1 278 ? 17.705 11.572 -6.385 1.00 95.56 278 LEU A CA 1
ATOM 2205 C C . LEU A 1 278 ? 16.566 12.602 -6.267 1.00 95.56 278 LEU A C 1
ATOM 2207 O O . LEU A 1 278 ? 15.469 12.308 -5.812 1.00 95.56 278 LEU A O 1
ATOM 2211 N N . LYS A 1 279 ? 16.806 13.848 -6.686 1.00 93.88 279 LYS A N 1
ATOM 2212 C CA . LYS A 1 279 ? 15.885 14.985 -6.445 1.00 93.88 279 LYS A CA 1
ATOM 2213 C C . LYS A 1 279 ? 14.494 14.875 -7.102 1.00 93.88 279 LYS A C 1
ATOM 2215 O O . LYS A 1 279 ? 13.634 15.707 -6.822 1.00 93.88 279 LYS A O 1
ATOM 2220 N N . ASN A 1 280 ? 14.282 13.914 -8.005 1.00 94.88 280 ASN A N 1
ATOM 2221 C CA . ASN A 1 280 ? 12.989 13.665 -8.656 1.00 94.88 280 ASN A CA 1
ATOM 2222 C C . ASN A 1 280 ? 12.200 12.499 -8.051 1.00 94.88 280 ASN A C 1
ATOM 2224 O O . ASN A 1 280 ? 11.119 12.197 -8.549 1.00 94.88 280 ASN A O 1
ATOM 2228 N N . LEU A 1 281 ? 12.707 11.896 -6.973 1.00 96.00 281 LEU A N 1
ATOM 2229 C CA . LEU A 1 281 ? 12.045 10.783 -6.317 1.00 96.00 281 LEU A CA 1
ATOM 2230 C C . LEU A 1 281 ? 10.706 11.230 -5.715 1.00 96.00 281 LEU A C 1
ATOM 2232 O O . LEU A 1 281 ? 10.650 12.184 -4.939 1.00 96.00 281 LEU A O 1
ATOM 2236 N N . GLU A 1 282 ? 9.635 10.534 -6.089 1.00 94.06 282 GLU A N 1
ATOM 2237 C CA . GLU A 1 282 ? 8.270 10.729 -5.591 1.00 94.06 282 GLU A CA 1
ATOM 2238 C C . GLU A 1 282 ? 7.877 9.636 -4.592 1.00 94.06 282 GLU A C 1
ATOM 2240 O O . GLU A 1 282 ? 7.104 9.899 -3.674 1.00 94.06 282 GLU A O 1
ATOM 2245 N N . ILE A 1 283 ? 8.414 8.424 -4.742 1.00 94.06 283 ILE A N 1
ATOM 2246 C CA . ILE A 1 283 ? 8.124 7.270 -3.887 1.00 94.06 283 ILE A CA 1
ATOM 2247 C C . ILE A 1 283 ? 9.439 6.654 -3.414 1.00 94.06 283 ILE A C 1
ATOM 2249 O O . ILE A 1 283 ? 10.264 6.240 -4.232 1.00 94.06 283 ILE A O 1
ATOM 2253 N N . LEU A 1 284 ? 9.597 6.553 -2.097 1.00 96.19 284 LEU A N 1
ATOM 2254 C CA . LEU A 1 284 ? 10.666 5.808 -1.441 1.00 96.19 284 LEU A CA 1
ATOM 2255 C C . LEU A 1 284 ? 10.033 4.809 -0.476 1.00 96.19 284 LEU A C 1
ATOM 2257 O O . LEU A 1 284 ? 9.333 5.203 0.454 1.00 96.19 284 LEU A O 1
ATOM 2261 N N . SER A 1 285 ? 10.284 3.528 -0.714 1.00 94.56 285 SER A N 1
ATOM 2262 C CA . SER A 1 285 ? 9.814 2.432 0.132 1.00 94.56 285 SER A CA 1
ATOM 2263 C C . SER A 1 285 ? 11.029 1.688 0.667 1.00 94.56 285 SER A C 1
ATOM 2265 O O . SER A 1 285 ? 11.887 1.293 -0.121 1.00 94.56 285 SER A O 1
ATOM 2267 N N . ILE A 1 286 ? 11.138 1.578 1.988 1.00 93.69 286 ILE A N 1
ATOM 2268 C CA . ILE A 1 286 ? 12.197 0.861 2.716 1.00 93.69 286 ILE A CA 1
ATOM 2269 C C . ILE A 1 286 ? 11.524 -0.099 3.717 1.00 93.69 286 ILE A C 1
ATOM 2271 O O . ILE A 1 286 ? 12.004 -0.324 4.820 1.00 93.69 286 ILE A O 1
ATOM 2275 N N . ASN A 1 287 ? 10.344 -0.607 3.365 1.00 88.88 287 ASN A N 1
ATOM 2276 C CA . ASN A 1 287 ? 9.475 -1.360 4.260 1.00 88.88 287 ASN A CA 1
ATOM 2277 C C . ASN A 1 287 ? 10.158 -2.653 4.720 1.00 88.88 287 ASN A C 1
ATOM 2279 O O . ASN A 1 287 ? 10.726 -3.374 3.903 1.00 88.88 287 ASN A O 1
ATOM 2283 N N . ASN A 1 288 ? 10.063 -2.973 6.009 1.00 86.12 288 ASN A N 1
ATOM 2284 C CA . ASN A 1 288 ? 10.623 -4.185 6.603 1.00 86.12 288 ASN A CA 1
ATOM 2285 C C . ASN A 1 288 ? 12.138 -4.337 6.372 1.00 86.12 288 ASN A C 1
ATOM 2287 O O . ASN A 1 288 ? 12.626 -5.455 6.240 1.00 86.12 288 ASN A O 1
ATOM 2291 N N . SER A 1 289 ? 12.885 -3.235 6.317 1.00 88.81 289 SER A N 1
ATOM 2292 C CA . SER A 1 289 ? 14.346 -3.249 6.150 1.00 88.81 289 SER A CA 1
ATOM 2293 C C . SER A 1 289 ? 15.071 -2.938 7.463 1.00 88.81 289 SER A C 1
ATOM 2295 O O . SER A 1 289 ? 14.509 -2.338 8.381 1.00 88.81 289 SER A O 1
ATOM 2297 N N . ASP A 1 290 ? 16.335 -3.341 7.575 1.00 87.06 290 ASP A N 1
ATOM 2298 C CA . ASP A 1 290 ? 17.136 -3.279 8.813 1.00 87.06 290 ASP A CA 1
ATOM 2299 C C . ASP A 1 290 ? 17.784 -1.906 9.100 1.00 87.06 290 ASP A C 1
ATOM 2301 O O . ASP A 1 290 ? 18.718 -1.793 9.896 1.00 87.06 290 ASP A O 1
ATOM 2305 N N . ILE A 1 291 ? 17.267 -0.843 8.481 1.00 90.88 291 ILE A N 1
ATOM 2306 C CA . ILE A 1 291 ? 17.783 0.520 8.623 1.00 90.88 291 ILE A CA 1
ATOM 2307 C C . ILE A 1 291 ? 17.775 0.980 10.088 1.00 90.88 291 ILE A C 1
ATOM 2309 O O . ILE A 1 291 ? 16.743 0.972 10.756 1.00 90.88 291 ILE A O 1
ATOM 2313 N N . VAL A 1 292 ? 18.925 1.460 10.569 1.00 90.75 292 VAL A N 1
ATOM 2314 C CA . VAL A 1 292 ? 19.083 1.975 11.944 1.00 90.75 292 VAL A CA 1
ATOM 2315 C C . VAL A 1 292 ? 18.866 3.489 12.025 1.00 90.75 292 VAL A C 1
ATOM 2317 O O . VAL A 1 292 ? 18.277 3.992 12.988 1.00 90.75 292 VAL A O 1
ATOM 2320 N N . GLN A 1 293 ? 19.319 4.223 11.005 1.00 92.44 293 GLN A N 1
ATOM 2321 C CA . GLN A 1 293 ? 19.253 5.681 10.948 1.00 92.44 293 GLN A CA 1
ATOM 2322 C C . GLN A 1 293 ? 18.877 6.177 9.550 1.00 92.44 293 GLN A C 1
ATOM 2324 O O . GLN A 1 293 ? 19.438 5.738 8.549 1.00 92.44 293 GLN A O 1
ATOM 2329 N N . LEU A 1 294 ? 17.984 7.167 9.494 1.00 93.12 294 LEU A N 1
ATOM 2330 C CA . LEU A 1 294 ? 17.701 7.936 8.281 1.00 93.12 294 LEU A CA 1
ATOM 2331 C C . LEU A 1 294 ? 18.696 9.103 8.148 1.00 93.12 294 LEU A C 1
ATOM 2333 O O . LEU A 1 294 ? 18.697 9.991 9.009 1.00 93.12 294 LEU A O 1
ATOM 2337 N N . PRO A 1 295 ? 19.550 9.131 7.103 1.00 90.25 295 PRO A N 1
ATOM 2338 C CA . PRO A 1 295 ? 20.581 10.157 6.979 1.00 90.25 295 PRO A CA 1
ATOM 2339 C C . PRO A 1 295 ? 20.008 11.525 6.584 1.00 90.25 295 PRO A C 1
ATOM 2341 O O . PRO A 1 295 ? 19.042 11.617 5.824 1.00 90.25 295 PRO A O 1
ATOM 2344 N N . GLU A 1 296 ? 20.677 12.602 7.018 1.00 92.69 296 GLU A N 1
ATOM 2345 C CA . GLU A 1 296 ? 20.316 14.004 6.718 1.00 92.69 296 GLU A CA 1
ATOM 2346 C C . GLU A 1 296 ? 20.131 14.271 5.218 1.00 92.69 296 GLU A C 1
ATOM 2348 O O . GLU A 1 296 ? 19.292 15.074 4.801 1.00 92.69 296 GLU A O 1
ATOM 2353 N N . ALA A 1 297 ? 20.886 13.551 4.384 1.00 93.19 297 ALA A N 1
ATOM 2354 C CA . ALA A 1 297 ? 20.810 13.645 2.936 1.00 93.19 297 ALA A CA 1
ATOM 2355 C C . ALA A 1 297 ? 19.397 13.375 2.380 1.00 93.19 297 ALA A C 1
ATOM 2357 O O . ALA A 1 297 ? 19.070 13.922 1.327 1.00 93.19 297 ALA A O 1
ATOM 2358 N N . LEU A 1 298 ? 18.532 12.605 3.060 1.00 92.31 298 LEU A N 1
ATOM 2359 C CA . LEU A 1 298 ? 17.149 12.390 2.605 1.00 92.31 298 LEU A CA 1
ATOM 2360 C C . LEU A 1 298 ? 16.282 13.648 2.677 1.00 92.31 298 LEU A C 1
ATOM 2362 O O . LEU A 1 298 ? 15.352 13.764 1.880 1.00 92.31 298 LEU A O 1
ATOM 2366 N N . GLY A 1 299 ? 16.606 14.623 3.536 1.00 91.62 299 GLY A N 1
ATOM 2367 C CA . GLY A 1 299 ? 15.899 15.912 3.576 1.00 91.62 299 GLY A CA 1
ATOM 2368 C C . GLY A 1 299 ? 15.963 16.666 2.239 1.00 91.62 299 GLY A C 1
ATOM 2369 O O . GLY A 1 299 ? 15.210 17.596 1.976 1.00 91.62 299 GLY A O 1
ATOM 2370 N N . GLN A 1 300 ? 16.836 16.233 1.333 1.00 93.38 300 GLN A N 1
ATOM 2371 C CA . GLN A 1 300 ? 16.947 16.761 -0.014 1.00 93.38 300 GLN A CA 1
ATOM 2372 C C . GLN A 1 300 ? 15.874 16.273 -1.004 1.00 93.38 300 GLN A C 1
ATOM 2374 O O . GLN A 1 300 ? 15.797 16.793 -2.123 1.00 93.38 300 GLN A O 1
ATOM 2379 N N . LEU A 1 301 ? 15.083 15.263 -0.641 1.00 93.69 301 LEU A N 1
ATOM 2380 C CA . LEU A 1 301 ? 14.058 14.652 -1.489 1.00 93.69 301 LEU A CA 1
ATOM 2381 C C . LEU A 1 301 ? 12.758 15.470 -1.464 1.00 93.69 301 LEU A C 1
ATOM 2383 O O . LEU A 1 301 ? 11.694 15.002 -1.078 1.00 93.69 301 LEU A O 1
ATOM 2387 N N . THR A 1 302 ? 12.824 16.727 -1.893 1.00 90.81 302 THR A N 1
ATOM 2388 C CA . THR A 1 302 ? 11.717 17.690 -1.740 1.00 90.81 302 THR A CA 1
ATOM 2389 C C . THR A 1 302 ? 10.486 17.400 -2.606 1.00 90.81 302 THR A C 1
ATOM 2391 O O . THR A 1 302 ? 9.433 18.002 -2.388 1.00 90.81 302 THR A O 1
ATOM 2394 N N . LYS A 1 303 ? 10.594 16.482 -3.578 1.00 92.94 303 LYS A N 1
ATOM 2395 C CA . LYS A 1 303 ? 9.479 15.987 -4.405 1.00 92.94 303 LYS A CA 1
ATOM 2396 C C . LYS A 1 303 ? 8.841 14.703 -3.877 1.00 92.94 303 LYS A C 1
ATOM 2398 O O . LYS A 1 303 ? 7.866 14.248 -4.472 1.00 92.94 303 LYS A O 1
ATOM 2403 N N . LEU A 1 304 ? 9.350 14.151 -2.776 1.00 93.06 304 LEU A N 1
ATOM 2404 C CA . LEU A 1 304 ? 8.832 12.917 -2.207 1.00 93.06 304 LEU A CA 1
ATOM 2405 C C . LEU A 1 304 ? 7.367 13.101 -1.799 1.00 93.06 304 LEU A C 1
ATOM 2407 O O . LEU A 1 304 ? 7.008 14.083 -1.149 1.00 93.06 304 LEU A O 1
ATOM 2411 N N . ARG A 1 305 ? 6.523 12.166 -2.232 1.00 91.12 305 ARG A N 1
ATOM 2412 C CA . ARG A 1 305 ? 5.076 12.109 -1.989 1.00 91.12 305 ARG A CA 1
ATOM 2413 C C . ARG A 1 305 ? 4.712 10.945 -1.079 1.00 91.12 305 ARG A C 1
ATOM 2415 O O . ARG A 1 305 ? 3.748 11.078 -0.337 1.00 91.12 305 ARG A O 1
ATOM 2422 N N . LEU A 1 306 ? 5.458 9.846 -1.140 1.00 90.75 306 LEU A N 1
ATOM 2423 C CA . LEU A 1 306 ? 5.276 8.677 -0.286 1.00 90.75 306 LEU A CA 1
ATOM 2424 C C . LEU A 1 306 ? 6.629 8.251 0.279 1.00 90.75 306 LEU A C 1
ATOM 2426 O O . LEU A 1 306 ? 7.569 8.001 -0.482 1.00 90.75 306 LEU A O 1
ATOM 2430 N N . LEU A 1 307 ? 6.699 8.181 1.607 1.00 94.25 307 LEU A N 1
ATOM 2431 C CA . LEU A 1 307 ? 7.792 7.563 2.351 1.00 94.25 307 LEU A CA 1
ATOM 2432 C C . LEU A 1 307 ? 7.229 6.426 3.206 1.00 94.25 307 LEU A C 1
ATOM 2434 O O . LEU A 1 307 ? 6.479 6.687 4.147 1.00 94.25 307 LEU A O 1
ATOM 2438 N N . ASP A 1 308 ? 7.596 5.190 2.872 1.00 92.25 308 ASP A N 1
ATOM 2439 C CA . ASP A 1 308 ? 7.207 4.002 3.633 1.00 92.25 308 ASP A CA 1
ATOM 2440 C C . ASP A 1 308 ? 8.415 3.413 4.367 1.00 92.25 308 ASP A C 1
ATOM 2442 O O . ASP A 1 308 ? 9.370 2.940 3.751 1.00 92.25 308 ASP A O 1
ATOM 2446 N N . LEU A 1 309 ? 8.360 3.480 5.695 1.00 92.75 309 LEU A N 1
ATOM 2447 C CA . LEU A 1 309 ? 9.330 2.940 6.647 1.00 92.75 309 LEU A CA 1
ATOM 2448 C C . LEU A 1 309 ? 8.681 1.889 7.555 1.00 92.75 309 LEU A C 1
ATOM 2450 O O . LEU A 1 309 ? 9.215 1.584 8.617 1.00 92.75 309 LEU A O 1
ATOM 2454 N N . THR A 1 310 ? 7.502 1.383 7.194 1.00 86.75 310 THR A N 1
ATOM 2455 C CA . THR A 1 310 ? 6.756 0.443 8.033 1.00 86.75 310 THR A CA 1
ATOM 2456 C C . THR A 1 310 ? 7.593 -0.803 8.317 1.00 86.75 310 THR A C 1
ATOM 2458 O O . THR A 1 310 ? 8.280 -1.303 7.430 1.00 86.75 310 THR A O 1
ATOM 2461 N N . ASN A 1 311 ? 7.534 -1.319 9.546 1.00 83.31 311 ASN A N 1
ATOM 2462 C CA . ASN A 1 311 ? 8.283 -2.498 10.004 1.00 83.31 311 ASN A CA 1
ATOM 2463 C C . ASN A 1 311 ? 9.811 -2.342 9.980 1.00 83.31 311 ASN A C 1
ATOM 2465 O O . ASN A 1 311 ? 10.537 -3.335 10.027 1.00 83.31 311 ASN A O 1
ATOM 2469 N N . CYS A 1 312 ? 10.336 -1.117 9.953 1.00 88.19 312 CYS A N 1
ATOM 2470 C CA . CYS A 1 312 ? 11.755 -0.881 10.206 1.00 88.19 312 CYS A CA 1
ATOM 2471 C C . CYS A 1 312 ? 12.041 -0.981 11.713 1.00 88.19 312 CYS A C 1
ATOM 2473 O O . CYS A 1 312 ? 12.310 0.012 12.392 1.00 88.19 312 CYS A O 1
ATOM 2475 N N . PHE A 1 313 ? 11.989 -2.202 12.252 1.00 84.56 313 PHE A N 1
ATOM 2476 C CA . PHE A 1 313 ? 12.121 -2.480 13.687 1.00 84.56 313 PHE A CA 1
ATOM 2477 C C . PHE A 1 313 ? 13.479 -2.072 14.281 1.00 84.56 313 PHE A C 1
ATOM 2479 O O . PHE A 1 313 ? 13.621 -1.997 15.500 1.00 84.56 313 PHE A O 1
ATOM 2486 N N . GLN A 1 314 ? 14.497 -1.811 13.458 1.00 86.44 314 GLN A N 1
ATOM 2487 C CA . GLN A 1 314 ? 15.810 -1.334 13.911 1.00 86.44 314 GLN A CA 1
ATOM 2488 C C . GLN A 1 314 ? 15.965 0.188 13.818 1.00 86.44 314 GLN A C 1
ATOM 2490 O O . GLN A 1 314 ? 16.908 0.738 14.383 1.00 86.44 314 GLN A O 1
ATOM 2495 N N . LEU A 1 315 ? 15.006 0.897 13.212 1.00 90.88 315 LEU A N 1
ATOM 2496 C CA . LEU A 1 315 ? 15.080 2.343 13.054 1.00 90.88 315 LEU A CA 1
ATOM 2497 C C . LEU A 1 315 ? 14.948 3.027 14.418 1.00 90.88 315 LEU A C 1
ATOM 2499 O O . LEU A 1 315 ? 13.917 2.898 15.084 1.00 90.88 315 LEU A O 1
ATOM 2503 N N . ARG A 1 316 ? 16.001 3.745 14.825 1.00 89.00 316 ARG A N 1
ATOM 2504 C CA . ARG A 1 316 ? 16.075 4.504 16.087 1.00 89.00 316 ARG A CA 1
ATOM 2505 C C . ARG A 1 316 ? 16.192 6.003 15.861 1.00 89.00 316 ARG A C 1
ATOM 2507 O O . ARG A 1 316 ? 15.584 6.776 16.595 1.00 89.00 316 ARG A O 1
ATOM 2514 N N . VAL A 1 317 ? 16.946 6.416 14.842 1.00 92.06 317 VAL A N 1
ATOM 2515 C CA . VAL A 1 317 ? 17.301 7.825 14.641 1.00 92.06 317 VAL A CA 1
ATOM 2516 C C . VAL A 1 317 ? 16.784 8.329 13.301 1.00 92.06 317 VAL A C 1
ATOM 2518 O O . VAL A 1 317 ? 17.111 7.796 12.240 1.00 92.06 317 VAL A O 1
ATOM 2521 N N . ILE A 1 318 ? 16.018 9.413 13.343 1.00 93.31 318 ILE A N 1
ATOM 2522 C CA . ILE A 1 318 ? 15.732 10.246 12.176 1.00 93.31 318 ILE A CA 1
ATOM 2523 C C . ILE A 1 318 ? 16.474 11.550 12.391 1.00 93.31 318 ILE A C 1
ATOM 2525 O O . ILE A 1 318 ? 16.245 12.201 13.402 1.00 93.31 318 ILE A O 1
ATOM 2529 N N . ALA A 1 319 ? 17.377 11.929 11.487 1.00 91.31 319 ALA A N 1
ATOM 2530 C CA . ALA A 1 319 ? 18.116 13.171 11.678 1.00 91.31 319 ALA A CA 1
ATOM 2531 C C . ALA A 1 319 ? 17.167 14.395 11.679 1.00 91.31 319 ALA A C 1
ATOM 2533 O O . ALA A 1 319 ? 16.178 14.396 10.933 1.00 91.31 319 ALA A O 1
ATOM 2534 N N . PRO A 1 320 ? 17.454 15.442 12.476 1.00 89.62 320 PRO A N 1
ATOM 2535 C CA . PRO A 1 320 ? 16.602 16.623 12.552 1.00 89.62 320 PRO A CA 1
ATOM 2536 C C . PRO A 1 320 ? 16.412 17.293 11.190 1.00 89.62 320 PRO A C 1
ATOM 2538 O O . PRO A 1 320 ? 17.325 17.347 10.365 1.00 89.62 320 PRO A O 1
ATOM 2541 N N . ASN A 1 321 ? 15.234 17.865 10.974 1.00 87.38 321 ASN A N 1
ATOM 2542 C CA . ASN A 1 321 ? 14.786 18.534 9.752 1.00 87.38 321 ASN A CA 1
ATOM 2543 C C . ASN A 1 321 ? 14.629 17.641 8.516 1.00 87.38 321 ASN A C 1
ATOM 2545 O O . ASN A 1 321 ? 14.225 18.139 7.462 1.00 87.38 321 ASN A O 1
ATOM 2549 N N . VAL A 1 322 ? 14.915 16.337 8.597 1.00 90.69 322 VAL A N 1
ATOM 2550 C CA . VAL A 1 322 ? 14.683 15.434 7.462 1.00 90.69 322 VAL A CA 1
ATOM 2551 C C . VAL A 1 322 ? 13.201 15.408 7.126 1.00 90.69 322 VAL A C 1
ATOM 2553 O O . VAL A 1 322 ? 12.847 15.593 5.965 1.00 90.69 322 VAL A O 1
ATOM 2556 N N . ILE A 1 323 ? 12.337 15.245 8.130 1.00 90.00 323 ILE A N 1
ATOM 2557 C CA . ILE A 1 323 ? 10.889 15.166 7.936 1.00 90.00 323 ILE A CA 1
ATOM 2558 C C . ILE A 1 323 ? 10.349 16.523 7.500 1.00 90.00 323 ILE A C 1
ATOM 2560 O O . ILE A 1 323 ? 9.627 16.586 6.507 1.00 90.00 323 ILE A O 1
ATOM 2564 N N . SER A 1 324 ? 10.733 17.613 8.170 1.00 87.44 324 SER A N 1
ATOM 2565 C CA . SER A 1 324 ? 10.227 18.955 7.844 1.00 87.44 324 SER A CA 1
ATOM 2566 C C . SER A 1 324 ? 10.535 19.389 6.399 1.00 87.44 324 SER A C 1
ATOM 2568 O O . SER A 1 324 ? 9.753 20.121 5.783 1.00 87.44 324 SER A O 1
ATOM 2570 N N . CYS A 1 325 ? 11.627 18.885 5.813 1.00 86.56 325 CYS A N 1
ATOM 2571 C CA . CYS A 1 325 ? 12.025 19.177 4.436 1.00 86.56 325 CYS A CA 1
ATOM 2572 C C . CYS A 1 325 ? 11.218 18.406 3.368 1.00 86.56 325 CYS A C 1
ATOM 2574 O O . CYS A 1 325 ? 11.181 18.826 2.204 1.00 86.56 325 CYS A O 1
ATOM 2576 N N . LEU A 1 326 ? 10.489 17.344 3.736 1.00 85.38 326 LEU A N 1
ATOM 2577 C CA . LEU A 1 326 ? 9.625 16.561 2.837 1.00 85.38 326 LEU A CA 1
ATOM 2578 C C . LEU A 1 326 ? 8.269 17.247 2.592 1.00 85.38 326 LEU A C 1
ATOM 2580 O O . LEU A 1 326 ? 7.209 16.629 2.636 1.00 85.38 326 LEU A O 1
ATOM 2584 N N . SER A 1 327 ? 8.287 18.549 2.304 1.00 81.50 327 SER A N 1
ATOM 2585 C CA . SER A 1 327 ? 7.098 19.413 2.200 1.00 81.50 327 SER A CA 1
ATOM 2586 C C . SER A 1 327 ? 6.049 18.978 1.160 1.00 81.50 327 SER A C 1
ATOM 2588 O O . SER A 1 327 ? 4.885 19.378 1.256 1.00 81.50 327 SER A O 1
ATOM 2590 N N . CYS A 1 328 ? 6.426 18.167 0.163 1.00 80.75 328 CYS A N 1
ATOM 2591 C CA . CYS A 1 328 ? 5.499 17.591 -0.817 1.00 80.75 328 CYS A CA 1
ATOM 2592 C C . CYS A 1 328 ? 4.865 16.265 -0.382 1.00 80.75 328 CYS A C 1
ATOM 2594 O O . CYS A 1 328 ? 3.972 15.791 -1.093 1.00 80.75 328 CYS A O 1
ATOM 2596 N N . SER A 1 329 ? 5.277 15.712 0.762 1.00 79.19 329 SER A N 1
ATOM 2597 C CA . SER A 1 329 ? 4.818 14.413 1.236 1.00 79.19 329 SER A CA 1
ATOM 2598 C C . SER A 1 329 ? 3.302 14.397 1.411 1.00 79.19 329 SER A C 1
ATOM 2600 O O . SER A 1 329 ? 2.691 15.335 1.935 1.00 79.19 329 SER A O 1
ATOM 2602 N N . LYS A 1 330 ? 2.695 13.336 0.887 1.00 84.50 330 LYS A N 1
ATOM 2603 C CA . LYS A 1 330 ? 1.261 13.045 0.910 1.00 84.50 330 LYS A CA 1
ATOM 2604 C C . LYS A 1 330 ? 0.958 11.886 1.839 1.00 84.50 330 LYS A C 1
ATOM 2606 O O . LYS A 1 330 ? -0.069 11.937 2.514 1.00 84.50 330 LYS A O 1
ATOM 2611 N N . GLU A 1 331 ? 1.868 10.922 1.899 1.00 88.88 331 GLU A N 1
ATOM 2612 C CA . GLU A 1 331 ? 1.762 9.717 2.705 1.00 88.88 331 GLU A CA 1
ATOM 2613 C C . GLU A 1 331 ? 3.090 9.466 3.423 1.00 88.88 331 GLU A C 1
ATOM 2615 O O . GLU A 1 331 ? 4.164 9.492 2.812 1.00 88.88 331 GLU A O 1
ATOM 2620 N N . LEU A 1 332 ? 3.010 9.259 4.733 1.00 91.62 332 LEU A N 1
ATOM 2621 C CA . LEU A 1 332 ? 4.154 8.966 5.582 1.00 91.62 332 LEU A CA 1
ATOM 2622 C C . LEU A 1 332 ? 3.791 7.811 6.505 1.00 91.62 332 LEU A C 1
ATOM 2624 O O . LEU A 1 332 ? 2.911 7.959 7.354 1.00 91.62 332 LEU A O 1
ATOM 2628 N N . ASN A 1 333 ? 4.503 6.699 6.351 1.00 89.81 333 ASN A N 1
ATOM 2629 C CA . ASN A 1 333 ? 4.283 5.501 7.145 1.00 89.81 333 ASN A CA 1
ATOM 2630 C C . ASN A 1 333 ? 5.547 5.189 7.948 1.00 89.81 333 ASN A C 1
ATOM 2632 O O . ASN A 1 333 ? 6.602 4.911 7.386 1.00 89.81 333 ASN A O 1
ATOM 2636 N N . ILE A 1 334 ? 5.438 5.273 9.271 1.00 90.19 334 ILE A N 1
ATOM 2637 C CA . ILE A 1 334 ? 6.482 4.984 10.264 1.00 90.19 334 ILE A CA 1
ATOM 2638 C C . ILE A 1 334 ? 5.860 4.102 11.358 1.00 90.19 334 ILE A C 1
ATOM 2640 O O . ILE A 1 334 ? 5.934 4.390 12.555 1.00 90.19 334 ILE A O 1
ATOM 2644 N N . ARG A 1 335 ? 5.144 3.056 10.939 1.00 84.69 335 ARG A N 1
ATOM 2645 C CA . ARG A 1 335 ? 4.569 2.067 11.853 1.00 84.69 335 ARG A CA 1
ATOM 2646 C C . ARG A 1 335 ? 5.560 0.963 12.160 1.00 84.69 335 ARG A C 1
ATOM 2648 O O . ARG A 1 335 ? 6.360 0.588 11.311 1.00 84.69 335 ARG A O 1
ATOM 2655 N N . HIS A 1 336 ? 5.478 0.429 13.370 1.00 81.44 336 HIS A N 1
ATOM 2656 C CA . HIS A 1 336 ? 6.349 -0.635 13.853 1.00 81.44 336 HIS A CA 1
ATOM 2657 C C . HIS A 1 336 ? 7.848 -0.264 13.824 1.00 81.44 336 HIS A C 1
ATOM 2659 O O . HIS A 1 336 ? 8.713 -1.113 13.619 1.00 81.44 336 HIS A O 1
ATOM 2665 N N . CYS A 1 337 ? 8.147 1.015 14.072 1.00 84.38 337 CYS A N 1
ATOM 2666 C CA . CYS A 1 337 ? 9.499 1.560 14.228 1.00 84.38 337 CYS A CA 1
ATOM 2667 C C . CYS A 1 337 ? 9.747 1.993 15.681 1.00 84.38 337 CYS A C 1
ATOM 2669 O O . CYS A 1 337 ? 8.806 2.302 16.411 1.00 84.38 337 CYS A O 1
ATOM 2671 N N . PHE A 1 338 ? 11.014 2.107 16.093 1.00 82.12 338 PHE A N 1
ATOM 2672 C CA . PHE A 1 338 ? 11.394 2.553 17.444 1.00 82.12 338 PHE A CA 1
ATOM 2673 C C . PHE A 1 338 ? 12.129 3.895 17.426 1.00 82.12 338 PHE A C 1
ATOM 2675 O O . PHE A 1 338 ? 13.153 4.063 18.089 1.00 82.12 338 PHE A O 1
ATOM 2682 N N . VAL A 1 339 ? 11.613 4.854 16.661 1.00 86.88 339 VAL A N 1
ATOM 2683 C CA . VAL A 1 339 ? 12.218 6.185 16.568 1.00 86.88 339 VAL A CA 1
ATOM 2684 C C . VAL A 1 339 ? 12.216 6.862 17.942 1.00 86.88 339 VAL A C 1
ATOM 2686 O O . VAL A 1 339 ? 11.176 6.980 18.596 1.00 86.88 339 VAL A O 1
ATOM 2689 N N . GLU A 1 340 ? 13.387 7.319 18.375 1.00 87.31 340 GLU A N 1
ATOM 2690 C CA . GLU A 1 340 ? 13.602 8.027 19.637 1.00 87.31 340 GLU A CA 1
ATOM 2691 C C . GLU A 1 340 ? 13.320 9.526 19.462 1.00 87.31 340 GLU A C 1
ATOM 2693 O O . GLU A 1 340 ? 14.229 10.355 19.449 1.00 87.31 340 GLU A O 1
ATOM 2698 N N . TRP A 1 341 ? 12.046 9.868 19.257 1.00 87.56 341 TRP A N 1
ATOM 2699 C CA . TRP A 1 341 ? 11.594 11.251 19.072 1.00 87.56 341 TRP A CA 1
ATOM 2700 C C . TRP A 1 341 ? 12.024 12.166 20.226 1.00 87.56 341 TRP A C 1
ATOM 2702 O O . TRP A 1 341 ? 12.021 11.753 21.387 1.00 87.56 341 TRP A O 1
ATOM 2712 N N . ASP A 1 342 ? 12.349 13.419 19.897 1.00 84.00 342 ASP A N 1
ATOM 2713 C CA . ASP A 1 342 ? 12.705 14.483 20.853 1.00 84.00 342 ASP A CA 1
ATOM 2714 C C . ASP A 1 342 ? 13.975 14.210 21.697 1.00 84.00 342 ASP A C 1
ATOM 2716 O O . ASP A 1 342 ? 14.220 14.870 22.710 1.00 84.00 342 ASP A O 1
ATOM 2720 N N . VAL A 1 343 ? 14.819 13.260 21.276 1.00 86.56 343 VAL A N 1
ATOM 2721 C CA . VAL A 1 343 ? 16.156 13.012 21.845 1.00 86.56 343 VAL A CA 1
ATOM 2722 C C . VAL A 1 343 ? 17.216 13.808 21.074 1.00 86.56 343 VAL A C 1
ATOM 2724 O O . VAL A 1 343 ? 17.086 14.058 19.877 1.00 86.56 343 VAL A O 1
ATOM 2727 N N . GLN A 1 344 ? 18.296 14.226 21.745 1.00 86.50 344 GLN A N 1
ATOM 2728 C CA . GLN A 1 344 ? 19.388 14.969 21.110 1.00 86.50 344 GLN A CA 1
ATOM 2729 C C . GLN A 1 344 ? 19.959 14.207 19.900 1.00 86.50 344 GLN A C 1
ATOM 2731 O O . GLN A 1 344 ? 20.457 13.094 20.040 1.00 86.50 344 GLN A O 1
ATOM 2736 N N . GLY A 1 345 ? 19.930 14.840 18.723 1.00 84.38 345 GLY A N 1
ATOM 2737 C CA . GLY A 1 345 ? 20.378 14.233 17.461 1.00 84.38 345 GLY A CA 1
ATOM 2738 C C . GLY A 1 345 ? 19.284 13.487 16.689 1.00 84.38 345 GLY A C 1
ATOM 2739 O O . GLY A 1 345 ? 19.566 12.981 15.605 1.00 84.38 345 GLY A O 1
ATOM 2740 N N . CYS A 1 346 ? 18.053 13.461 17.204 1.00 88.75 346 CYS A N 1
ATOM 2741 C CA . CYS A 1 346 ? 16.874 12.925 16.534 1.00 88.75 346 CYS A CA 1
ATOM 2742 C C . CYS A 1 346 ? 15.858 14.040 16.232 1.00 88.75 346 CYS A C 1
ATOM 2744 O O . CYS A 1 346 ? 15.860 15.098 16.865 1.00 88.75 346 CYS A O 1
ATOM 2746 N N . ALA A 1 347 ? 15.001 13.804 15.245 1.00 90.44 347 ALA A N 1
ATOM 2747 C CA . ALA A 1 347 ? 13.904 14.677 14.873 1.00 90.44 347 ALA A CA 1
ATOM 2748 C C . ALA A 1 347 ? 12.884 14.794 16.012 1.00 90.44 347 ALA A C 1
ATOM 2750 O O . ALA A 1 347 ? 12.602 13.831 16.737 1.00 90.44 347 ALA A O 1
ATOM 2751 N N . GLY A 1 348 ? 12.307 15.986 16.139 1.00 90.62 348 GLY A N 1
ATOM 2752 C CA . GLY A 1 348 ? 11.156 16.201 17.003 1.00 90.62 348 GLY A CA 1
ATOM 2753 C C . GLY A 1 348 ? 9.872 15.749 16.317 1.00 90.62 348 GLY A C 1
ATOM 2754 O O . GLY A 1 348 ? 9.738 15.843 15.091 1.00 90.62 348 GLY A O 1
ATOM 2755 N N . LEU A 1 349 ? 8.901 15.248 17.085 1.00 89.12 349 LEU A N 1
ATOM 2756 C CA . LEU A 1 349 ? 7.615 14.836 16.504 1.00 89.12 349 LEU A CA 1
ATOM 2757 C C . LEU A 1 349 ? 6.817 16.047 15.976 1.00 89.12 349 LEU A C 1
ATOM 2759 O O . LEU A 1 349 ? 5.954 15.912 15.105 1.00 89.12 349 LEU A O 1
ATOM 2763 N N . ASP A 1 350 ? 7.134 17.249 16.461 1.00 88.50 350 ASP A N 1
ATOM 2764 C CA . ASP A 1 350 ? 6.613 18.518 15.964 1.00 88.50 350 ASP A CA 1
ATOM 2765 C C . ASP A 1 350 ? 7.014 18.809 14.509 1.00 88.50 350 ASP A C 1
ATOM 2767 O O . ASP A 1 350 ? 6.272 19.509 13.818 1.00 88.50 350 ASP A O 1
ATOM 2771 N N . GLU A 1 351 ? 8.081 18.195 13.981 1.00 90.69 351 GLU A N 1
ATOM 2772 C CA . GLU A 1 351 ? 8.434 18.316 12.561 1.00 90.69 351 GLU A CA 1
ATOM 2773 C C . GLU A 1 351 ? 7.307 17.852 11.632 1.00 90.69 351 GLU A C 1
ATOM 2775 O O . GLU A 1 351 ? 7.106 18.424 10.554 1.00 90.69 351 GLU A O 1
ATOM 2780 N N . LEU A 1 352 ? 6.518 16.859 12.063 1.00 88.06 352 LEU A N 1
ATOM 2781 C CA . LEU A 1 352 ? 5.347 16.403 11.318 1.00 88.06 352 LEU A CA 1
ATOM 2782 C C . LEU A 1 352 ? 4.356 17.545 11.097 1.00 88.06 352 LEU A C 1
ATOM 2784 O O . LEU A 1 352 ? 3.712 17.594 10.049 1.00 88.06 352 LEU A O 1
ATOM 2788 N N . MET A 1 353 ? 4.257 18.495 12.029 1.00 84.94 353 MET A N 1
ATOM 2789 C CA . MET A 1 353 ? 3.328 19.625 11.952 1.00 84.94 353 MET A CA 1
ATOM 2790 C C . MET A 1 353 ? 3.671 20.599 10.817 1.00 84.94 353 MET A C 1
ATOM 2792 O O . MET A 1 353 ? 2.791 21.325 10.354 1.00 84.94 353 MET A O 1
ATOM 2796 N N . HIS A 1 354 ? 4.900 20.575 10.294 1.00 85.44 354 HIS A N 1
ATOM 2797 C CA . HIS A 1 354 ? 5.300 21.379 9.135 1.00 85.44 354 HIS A CA 1
ATOM 2798 C C . HIS A 1 354 ? 4.857 20.785 7.792 1.00 85.44 354 HIS A C 1
ATOM 2800 O O . HIS A 1 354 ? 4.805 21.493 6.781 1.00 85.44 354 HIS A O 1
ATOM 2806 N N . LEU A 1 355 ? 4.476 19.505 7.760 1.00 86.81 355 LEU A N 1
ATOM 2807 C CA . LEU A 1 355 ? 4.132 18.785 6.535 1.00 86.81 355 LEU A CA 1
ATOM 2808 C C . LEU A 1 355 ? 2.742 19.121 5.985 1.00 86.81 355 LEU A C 1
ATOM 2810 O O . LEU A 1 355 ? 1.973 18.212 5.728 1.00 86.81 355 LEU A O 1
ATOM 2814 N N . THR A 1 356 ? 2.381 20.385 5.773 1.00 84.50 356 THR A N 1
ATOM 2815 C CA . THR A 1 356 ? 1.008 20.863 5.449 1.00 84.50 356 THR A CA 1
ATOM 2816 C C . THR A 1 356 ? 0.220 20.102 4.363 1.00 84.50 356 THR A C 1
ATOM 2818 O O . THR A 1 356 ? -1.002 20.213 4.306 1.00 84.50 356 THR A O 1
ATOM 2821 N N . ARG A 1 357 ? 0.887 19.332 3.495 1.00 84.44 357 ARG A N 1
ATOM 2822 C CA . ARG A 1 357 ? 0.295 18.540 2.407 1.00 84.44 357 ARG A CA 1
ATOM 2823 C C . ARG A 1 357 ? 0.000 17.076 2.745 1.00 84.44 357 ARG A C 1
ATOM 2825 O O . ARG A 1 357 ? -0.628 16.431 1.899 1.00 84.44 357 ARG A O 1
ATOM 2832 N N . LEU A 1 358 ? 0.449 16.588 3.903 1.00 85.81 358 LEU A N 1
ATOM 2833 C CA . LEU A 1 358 ? 0.294 15.203 4.350 1.00 85.81 358 LEU A CA 1
ATOM 2834 C C . LEU A 1 358 ? -1.187 14.902 4.588 1.00 85.81 358 LEU A C 1
ATOM 2836 O O . LEU A 1 358 ? -1.830 15.572 5.400 1.00 85.81 358 LEU A O 1
ATOM 2840 N N . ALA A 1 359 ? -1.695 13.917 3.852 1.00 85.69 359 ALA A N 1
ATOM 2841 C CA . ALA A 1 359 ? -3.083 13.473 3.879 1.00 85.69 359 ALA A CA 1
ATOM 2842 C C . ALA A 1 359 ? -3.234 12.126 4.599 1.00 85.69 359 ALA A C 1
ATOM 2844 O O . ALA A 1 359 ? -4.249 11.915 5.261 1.00 85.69 359 ALA A O 1
ATOM 2845 N N . MET A 1 360 ? -2.214 11.264 4.508 1.00 86.19 360 MET A N 1
ATOM 2846 C CA . MET A 1 360 ? -2.160 9.962 5.165 1.00 86.19 360 MET A CA 1
ATOM 2847 C C . MET A 1 360 ? -0.964 9.870 6.113 1.00 86.19 360 MET A C 1
ATOM 2849 O O . MET A 1 360 ? 0.161 10.195 5.727 1.00 86.19 360 MET A O 1
ATOM 2853 N N . LEU A 1 361 ? -1.216 9.430 7.345 1.00 90.62 361 LEU A N 1
ATOM 2854 C CA . LEU A 1 361 ? -0.183 9.215 8.357 1.00 90.62 361 LEU A CA 1
ATOM 2855 C C . LEU A 1 361 ? -0.392 7.878 9.065 1.00 90.62 361 LEU A C 1
ATOM 2857 O O . LEU A 1 361 ? -1.409 7.674 9.730 1.00 90.62 361 LEU A O 1
ATOM 2861 N N . GLU A 1 362 ? 0.605 7.008 8.999 1.00 88.88 362 GLU A N 1
ATOM 2862 C CA . GLU A 1 362 ? 0.689 5.833 9.860 1.00 88.88 362 GLU A CA 1
ATOM 2863 C C . GLU A 1 362 ? 1.897 5.971 10.784 1.00 88.88 362 GLU A C 1
ATOM 2865 O O . GLU A 1 362 ? 3.020 6.147 10.318 1.00 88.88 362 GLU A O 1
ATOM 2870 N N . ILE A 1 363 ? 1.685 5.936 12.099 1.00 89.19 363 ILE A N 1
ATOM 2871 C CA . ILE A 1 363 ? 2.766 6.120 13.073 1.00 89.19 363 ILE A CA 1
ATOM 2872 C C . ILE A 1 363 ? 2.452 5.439 14.401 1.00 89.19 363 ILE A C 1
ATOM 2874 O O . ILE A 1 363 ? 1.315 5.480 14.878 1.00 89.19 363 ILE A O 1
ATOM 2878 N N . ASP A 1 364 ? 3.488 4.875 15.017 1.00 85.56 364 ASP A N 1
ATOM 2879 C CA . ASP A 1 364 ? 3.459 4.456 16.414 1.00 85.56 364 ASP A CA 1
ATOM 2880 C C . ASP A 1 364 ? 4.337 5.398 17.248 1.00 85.56 364 ASP A C 1
ATOM 2882 O O . ASP A 1 364 ? 5.519 5.607 16.974 1.00 85.56 364 ASP A O 1
ATOM 2886 N N . VAL A 1 365 ? 3.745 5.998 18.275 1.00 85.62 365 VAL A N 1
ATOM 2887 C CA . VAL A 1 365 ? 4.400 6.931 19.188 1.00 85.62 365 VAL A CA 1
ATOM 2888 C C . VAL A 1 365 ? 4.583 6.229 20.527 1.00 85.62 365 VAL A C 1
ATOM 2890 O O . VAL A 1 365 ? 3.612 5.825 21.159 1.00 85.62 365 VAL A O 1
ATOM 2893 N N . ARG A 1 366 ? 5.830 6.071 20.984 1.00 78.88 366 ARG A N 1
ATOM 2894 C CA . ARG A 1 366 ? 6.163 5.249 22.163 1.00 78.88 366 ARG A CA 1
ATOM 2895 C C . ARG A 1 366 ? 5.541 5.747 23.466 1.00 78.88 366 ARG A C 1
ATOM 2897 O O . ARG A 1 366 ? 5.274 4.949 24.357 1.00 78.88 366 ARG A O 1
ATOM 2904 N N . ASN A 1 367 ? 5.389 7.055 23.619 1.00 75.31 367 ASN A N 1
ATOM 2905 C CA . ASN A 1 367 ? 4.798 7.652 24.805 1.00 75.31 367 ASN A CA 1
ATOM 2906 C C . ASN A 1 367 ? 4.042 8.930 24.433 1.00 75.31 367 ASN A C 1
ATOM 2908 O O . ASN A 1 367 ? 4.276 9.553 23.407 1.00 75.31 367 ASN A O 1
ATOM 2912 N N . ASP A 1 368 ? 3.124 9.329 25.290 1.00 75.06 368 ASP A N 1
ATOM 2913 C CA . ASP A 1 368 ? 2.304 10.525 25.131 1.00 75.06 368 ASP A CA 1
ATOM 2914 C C . ASP A 1 368 ? 3.057 11.837 25.430 1.00 75.06 368 ASP A C 1
ATOM 2916 O O . ASP A 1 368 ? 2.614 12.928 25.048 1.00 75.06 368 ASP A O 1
ATOM 2920 N N . ASN A 1 369 ? 4.230 11.764 26.068 1.00 77.50 369 ASN A N 1
ATOM 2921 C CA . ASN A 1 369 ? 5.044 12.942 26.367 1.00 77.50 369 ASN A CA 1
ATOM 2922 C C . ASN A 1 369 ? 5.611 13.581 25.091 1.00 77.50 369 ASN A C 1
ATOM 2924 O O . ASN A 1 369 ? 5.604 14.811 25.010 1.00 77.50 369 ASN A O 1
ATOM 2928 N N . THR A 1 370 ? 5.986 12.777 24.090 1.00 80.44 370 THR A N 1
ATOM 2929 C CA . THR A 1 370 ? 6.502 13.238 22.784 1.00 80.44 370 THR A CA 1
ATOM 2930 C C . THR A 1 370 ? 5.416 13.810 21.868 1.00 80.44 370 THR A C 1
ATOM 2932 O O . THR A 1 370 ? 5.720 14.426 20.854 1.00 80.44 370 THR A O 1
ATOM 2935 N N . LEU A 1 371 ? 4.124 13.642 22.188 1.00 84.62 371 LEU A N 1
ATOM 2936 C CA . LEU A 1 371 ? 3.056 14.232 21.374 1.00 84.62 371 LEU A CA 1
ATOM 2937 C C . LEU A 1 371 ? 3.079 15.768 21.457 1.00 84.62 371 LEU A C 1
ATOM 2939 O O . LEU A 1 371 ? 2.925 16.313 22.566 1.00 84.62 371 LEU A O 1
ATOM 2943 N N . PRO A 1 372 ? 3.196 16.480 20.317 1.00 85.94 372 PRO A N 1
ATOM 2944 C CA . PRO A 1 372 ? 3.143 17.932 20.299 1.00 85.94 372 PRO A CA 1
ATOM 2945 C C . PRO A 1 372 ? 1.721 18.429 20.584 1.00 85.94 372 PRO A C 1
ATOM 2947 O O . PRO A 1 372 ? 0.720 17.747 20.344 1.00 85.94 372 PRO A O 1
ATOM 2950 N N . LYS A 1 373 ? 1.612 19.658 21.099 1.00 82.75 373 LYS A N 1
ATOM 2951 C CA . LYS A 1 373 ? 0.304 20.284 21.344 1.00 82.75 373 LYS A CA 1
ATOM 2952 C C . LYS A 1 373 ? -0.464 20.426 20.028 1.00 82.75 373 LYS A C 1
ATOM 2954 O O . LYS A 1 373 ? 0.080 20.922 19.046 1.00 82.75 373 LYS A O 1
ATOM 2959 N N . GLY A 1 374 ? -1.735 20.025 20.029 1.00 80.69 374 GLY A N 1
ATOM 2960 C CA . GLY A 1 374 ? -2.603 20.124 18.855 1.00 80.69 374 GLY A CA 1
ATOM 2961 C C . GLY A 1 374 ? -2.312 19.095 17.755 1.00 80.69 374 GLY A C 1
ATOM 2962 O O . GLY A 1 374 ? -2.823 19.257 16.649 1.00 80.69 374 GLY A O 1
ATOM 2963 N N . PHE A 1 375 ? -1.541 18.035 18.030 1.00 85.38 375 PHE A N 1
ATOM 2964 C CA . PHE A 1 375 ? -1.241 16.967 17.065 1.00 85.38 375 PHE A CA 1
ATOM 2965 C C . PHE A 1 375 ? -2.501 16.421 16.374 1.00 85.38 375 PHE A C 1
ATOM 2967 O O . PHE A 1 375 ? -2.564 16.360 15.148 1.00 85.38 375 PHE A O 1
ATOM 2974 N N . PHE A 1 376 ? -3.540 16.120 17.157 1.00 81.38 376 PHE A N 1
ATOM 2975 C CA . PHE A 1 376 ? -4.805 15.586 16.648 1.00 81.38 376 PHE A CA 1
ATOM 2976 C C . PHE A 1 376 ? -5.738 16.639 16.047 1.00 81.38 376 PHE A C 1
ATOM 2978 O O . PHE A 1 376 ? -6.625 16.283 15.285 1.00 81.38 376 PHE A O 1
ATOM 2985 N N . SER A 1 377 ? -5.508 17.936 16.293 1.00 80.31 377 SER A N 1
ATOM 2986 C CA . SER A 1 377 ? -6.311 19.002 15.664 1.00 80.31 377 SER A CA 1
ATOM 2987 C C . SER A 1 377 ? -6.092 19.094 14.149 1.00 80.31 377 SER A C 1
ATOM 2989 O O . SER A 1 377 ? -6.848 19.738 13.414 1.00 80.31 377 SER A O 1
ATOM 2991 N N . ARG A 1 378 ? -5.040 18.431 13.666 1.00 81.50 378 ARG A N 1
ATOM 2992 C CA . ARG A 1 378 ? -4.722 18.313 12.260 1.00 81.50 378 ARG A CA 1
ATOM 2993 C C . ARG A 1 378 ? -5.680 17.361 11.544 1.00 81.50 378 ARG A C 1
ATOM 2995 O O . ARG A 1 378 ? -5.889 16.224 11.946 1.00 81.50 378 ARG A O 1
ATOM 3002 N N . LYS A 1 379 ? -6.192 17.814 10.401 1.00 80.00 379 LYS A N 1
ATOM 3003 C CA . LYS A 1 379 ? -7.096 17.029 9.559 1.00 80.00 379 LYS A CA 1
ATOM 3004 C C . LYS A 1 379 ? -6.307 16.142 8.600 1.00 80.00 379 LYS A C 1
ATOM 3006 O O . LYS A 1 379 ? -5.808 16.627 7.586 1.00 80.00 379 LYS A O 1
ATOM 3011 N N . PHE A 1 380 ? -6.215 14.861 8.931 1.00 83.75 380 PHE A N 1
ATOM 3012 C CA . PHE A 1 380 ? -5.777 13.812 8.013 1.00 83.75 380 PHE A CA 1
ATOM 3013 C C . PHE A 1 380 ? -6.991 13.237 7.269 1.00 83.75 380 PHE A C 1
ATOM 3015 O O . PHE A 1 380 ? -8.065 13.100 7.855 1.00 83.75 380 PHE A O 1
ATOM 3022 N N . GLU A 1 381 ? -6.834 12.906 5.986 1.00 82.62 381 GLU A N 1
ATOM 3023 C CA . GLU A 1 381 ? -7.860 12.176 5.223 1.00 82.62 381 GLU A CA 1
ATOM 3024 C C . GLU A 1 381 ? -7.922 10.714 5.720 1.00 82.62 381 GLU A C 1
ATOM 3026 O O . GLU A 1 381 ? -9.011 10.164 5.918 1.00 82.62 381 GLU A O 1
ATOM 3031 N N . LYS A 1 382 ? -6.747 10.123 6.001 1.00 83.06 382 LYS A N 1
ATOM 3032 C CA . LYS A 1 382 ? -6.558 8.760 6.526 1.00 83.06 382 LYS A CA 1
ATOM 3033 C C . LYS A 1 382 ? -5.468 8.744 7.591 1.00 83.06 382 LYS A C 1
ATOM 3035 O O . LYS A 1 382 ? -4.484 9.472 7.479 1.00 83.06 382 LYS A O 1
ATOM 3040 N N . PHE A 1 383 ? -5.610 7.916 8.617 1.00 86.81 383 PHE A N 1
ATOM 3041 C CA . PHE A 1 383 ? -4.556 7.750 9.612 1.00 86.81 383 PHE A CA 1
ATOM 3042 C C . PHE A 1 383 ? -4.633 6.409 10.336 1.00 86.81 383 PHE A C 1
ATOM 3044 O O . PHE A 1 383 ? -5.717 5.899 10.607 1.00 86.81 383 PHE A O 1
ATOM 3051 N N . LYS A 1 384 ? -3.472 5.871 10.710 1.00 85.50 384 LYS A N 1
ATOM 3052 C CA . LYS A 1 384 ? -3.352 4.781 11.682 1.00 85.50 384 LYS A CA 1
ATOM 3053 C C . LYS A 1 384 ? -2.336 5.180 12.744 1.00 85.50 384 LYS A C 1
ATOM 3055 O O . LYS A 1 384 ? -1.131 5.023 12.559 1.00 85.50 384 LYS A O 1
ATOM 3060 N N . ILE A 1 385 ? -2.829 5.727 13.847 1.00 88.00 385 ILE A N 1
ATOM 3061 C CA . ILE A 1 385 ? -1.989 6.274 14.915 1.00 88.00 385 ILE A CA 1
ATOM 3062 C C . ILE A 1 385 ? -2.103 5.373 16.138 1.00 88.00 385 ILE A C 1
ATOM 3064 O O . ILE A 1 385 ? -3.212 5.113 16.609 1.00 88.00 385 ILE A O 1
ATOM 3068 N N . SER A 1 386 ? -0.967 4.927 16.666 1.00 85.50 386 SER A N 1
ATOM 3069 C CA . SER A 1 386 ? -0.898 4.262 17.971 1.00 85.50 386 SER A CA 1
ATOM 3070 C C . SER A 1 386 ? -0.049 5.097 18.921 1.00 85.50 386 SER A C 1
ATOM 3072 O O . SER A 1 386 ? 1.015 5.571 18.538 1.00 85.50 386 SER A O 1
ATOM 3074 N N . VAL A 1 387 ? -0.492 5.284 20.162 1.00 85.62 387 VAL A N 1
ATOM 3075 C CA . VAL A 1 387 ? 0.252 6.025 21.191 1.00 85.62 387 VAL A CA 1
ATOM 3076 C C . VAL A 1 387 ? 0.398 5.149 22.422 1.00 85.62 387 VAL A C 1
ATOM 3078 O O . VAL A 1 387 ? -0.596 4.641 22.927 1.00 85.62 387 VAL A O 1
ATOM 3081 N N . GLY A 1 388 ? 1.633 4.962 22.884 1.00 78.44 388 GLY A N 1
ATOM 3082 C CA . GLY A 1 388 ? 2.014 4.200 24.076 1.00 78.44 388 GLY A CA 1
ATOM 3083 C C . GLY A 1 388 ? 1.782 2.689 24.014 1.00 78.44 388 GLY A C 1
ATOM 3084 O O . GLY A 1 388 ? 2.193 1.956 24.917 1.00 78.44 388 GLY A O 1
ATOM 3085 N N . ASP A 1 389 ? 1.200 2.196 22.924 1.00 69.44 389 ASP A N 1
ATOM 3086 C CA . ASP A 1 389 ? 1.077 0.775 22.650 1.00 69.44 389 ASP A CA 1
ATOM 3087 C C . ASP A 1 389 ? 2.331 0.235 21.958 1.00 69.44 389 ASP A C 1
ATOM 3089 O O . ASP A 1 389 ? 2.444 0.224 20.737 1.00 69.44 389 ASP A O 1
ATOM 3093 N N . VAL A 1 390 ? 3.283 -0.219 22.772 1.00 60.81 390 VAL A N 1
ATOM 3094 C CA . VAL A 1 390 ? 4.472 -0.958 22.311 1.00 60.81 390 VAL A CA 1
ATOM 3095 C C . VAL A 1 390 ? 4.267 -2.478 22.458 1.00 60.81 390 VAL A C 1
ATOM 3097 O O . VAL A 1 390 ? 5.164 -3.268 22.163 1.00 60.81 390 VAL A O 1
ATOM 3100 N N . SER A 1 391 ? 3.091 -2.917 22.937 1.00 50.12 391 SER A N 1
ATOM 3101 C CA . SER A 1 391 ? 2.769 -4.335 23.159 1.00 50.12 391 SER A CA 1
ATOM 3102 C C . SER A 1 391 ? 2.483 -5.042 21.836 1.00 50.12 391 SER A C 1
ATOM 3104 O O . SER A 1 391 ? 1.344 -5.153 21.399 1.00 50.12 391 SER A O 1
ATOM 3106 N N . GLY A 1 392 ? 3.548 -5.515 21.198 1.00 50.31 392 GLY A N 1
ATOM 3107 C CA . GLY A 1 392 ? 3.510 -6.231 19.921 1.00 50.31 392 GLY A CA 1
ATOM 3108 C C . GLY A 1 392 ? 4.799 -6.090 19.117 1.00 50.31 392 GLY A C 1
ATOM 3109 O O . GLY A 1 392 ? 5.000 -6.834 18.163 1.00 50.31 392 GLY A O 1
ATOM 3110 N N . ILE A 1 393 ? 5.685 -5.170 19.514 1.00 51.78 393 ILE A N 1
ATOM 3111 C CA . ILE A 1 393 ? 6.945 -4.908 18.821 1.00 51.78 393 ILE A CA 1
ATOM 3112 C C . ILE A 1 393 ? 8.085 -5.565 19.621 1.00 51.78 393 ILE A C 1
ATOM 3114 O O . ILE A 1 393 ? 8.288 -5.188 20.780 1.00 51.78 393 ILE A O 1
ATOM 3118 N N . PRO A 1 394 ? 8.812 -6.559 19.074 1.00 50.84 394 PRO A N 1
ATOM 3119 C CA . PRO A 1 394 ? 9.889 -7.225 19.806 1.00 50.84 394 PRO A CA 1
ATOM 3120 C C . PRO A 1 394 ? 10.981 -6.214 20.178 1.00 50.84 394 PRO A C 1
ATOM 3122 O O . PRO A 1 394 ? 11.454 -5.475 19.319 1.00 50.84 394 PRO A O 1
ATOM 3125 N N . SER A 1 395 ? 11.384 -6.164 21.453 1.00 47.84 395 SER A N 1
ATOM 3126 C CA . SER A 1 395 ? 12.406 -5.223 21.951 1.00 47.84 395 SER A CA 1
ATOM 3127 C C . SER A 1 395 ? 13.773 -5.414 21.286 1.00 47.84 395 SER A C 1
ATOM 3129 O O . SER A 1 395 ? 14.538 -4.459 21.169 1.00 47.84 395 SER A O 1
ATOM 3131 N N . GLU A 1 396 ? 14.037 -6.635 20.824 1.00 51.00 396 GLU A N 1
ATOM 3132 C CA . GLU A 1 396 ? 15.135 -7.026 19.950 1.00 51.00 396 GLU A CA 1
ATOM 3133 C C . GLU A 1 396 ? 14.558 -8.019 18.937 1.00 51.00 396 GLU A C 1
ATOM 3135 O O . GLU A 1 396 ? 14.067 -9.082 19.315 1.00 51.00 396 GLU A O 1
ATOM 3140 N N . VAL A 1 397 ? 14.555 -7.660 17.653 1.00 52.16 397 VAL A N 1
ATOM 3141 C CA . VAL A 1 397 ? 14.243 -8.611 16.582 1.00 52.16 397 VAL A CA 1
ATOM 3142 C C . VAL A 1 397 ? 15.566 -9.261 16.196 1.00 52.16 397 VAL A C 1
ATOM 3144 O O . VAL A 1 397 ? 16.441 -8.585 15.648 1.00 52.16 397 VAL A O 1
ATOM 3147 N N . SER A 1 398 ? 15.744 -10.545 16.518 1.00 54.09 398 SER A N 1
ATOM 3148 C CA . SER A 1 398 ? 16.889 -11.298 16.003 1.00 54.09 398 SER A CA 1
ATOM 3149 C C . SER A 1 398 ? 16.812 -11.360 14.474 1.00 54.09 398 SER A C 1
ATOM 3151 O O . SER A 1 398 ? 15.727 -11.263 13.899 1.00 54.09 398 SER A O 1
ATOM 3153 N N . ILE A 1 399 ? 17.945 -11.547 13.790 1.00 53.81 399 ILE A N 1
ATOM 3154 C CA . ILE A 1 399 ? 17.942 -11.740 12.330 1.00 53.81 399 ILE A CA 1
ATOM 3155 C C . ILE A 1 399 ? 16.998 -12.898 11.956 1.00 53.81 399 ILE A C 1
ATOM 3157 O O . ILE A 1 399 ? 16.246 -12.783 10.998 1.00 53.81 399 ILE A O 1
ATOM 3161 N N . GLU A 1 400 ? 16.952 -13.974 12.746 1.00 51.41 400 GLU A N 1
ATOM 3162 C CA . GLU A 1 400 ? 16.056 -15.116 12.515 1.00 51.41 400 GLU A CA 1
ATOM 3163 C C . GLU A 1 400 ? 14.568 -14.776 12.690 1.00 51.41 400 GLU A C 1
ATOM 3165 O O . GLU A 1 400 ? 13.732 -15.274 11.934 1.00 51.41 400 GLU A O 1
ATOM 3170 N N . ASP A 1 401 ? 14.223 -13.902 13.637 1.00 51.41 401 ASP A N 1
ATOM 3171 C CA . ASP A 1 401 ? 12.851 -13.425 13.824 1.00 51.41 401 ASP A CA 1
ATOM 3172 C C . ASP A 1 401 ? 12.443 -12.461 12.707 1.00 51.41 401 ASP A C 1
ATOM 3174 O O . ASP A 1 401 ? 11.353 -12.591 12.153 1.00 51.41 401 ASP A O 1
ATOM 3178 N N . TRP A 1 402 ? 13.339 -11.562 12.290 1.00 53.47 402 TRP A N 1
ATOM 3179 C CA . TRP A 1 402 ? 13.136 -10.693 11.125 1.00 53.47 402 TRP A CA 1
ATOM 3180 C C . TRP A 1 402 ? 12.883 -11.527 9.857 1.00 53.47 402 TRP A C 1
ATOM 3182 O O . TRP A 1 402 ? 11.920 -11.282 9.128 1.00 53.47 402 TRP A O 1
ATOM 3192 N N . LEU A 1 403 ? 13.658 -12.602 9.657 1.00 50.44 403 LEU A N 1
ATOM 3193 C CA . LEU A 1 403 ? 13.472 -13.574 8.571 1.00 50.44 403 LEU A CA 1
ATOM 3194 C C . LEU A 1 403 ? 12.121 -14.314 8.649 1.00 50.44 403 LEU A C 1
ATOM 3196 O O . LEU A 1 403 ? 11.550 -14.651 7.611 1.00 50.44 403 LEU A O 1
ATOM 3200 N N . ARG A 1 404 ? 11.571 -14.545 9.851 1.00 47.03 404 ARG A N 1
ATOM 3201 C CA . ARG A 1 404 ? 10.232 -15.139 10.041 1.00 47.03 404 ARG A CA 1
ATOM 3202 C C . ARG A 1 404 ? 9.099 -14.145 9.785 1.00 47.03 404 ARG A C 1
ATOM 3204 O O . ARG A 1 404 ? 8.099 -14.537 9.192 1.00 47.03 404 ARG A O 1
ATOM 3211 N N . PHE A 1 405 ? 9.251 -12.883 10.190 1.00 45.78 405 PHE A N 1
ATOM 3212 C CA . PHE A 1 405 ? 8.258 -11.822 9.958 1.00 45.78 405 PHE A CA 1
ATOM 3213 C C . PHE A 1 405 ? 8.207 -11.349 8.496 1.00 45.78 405 PHE A C 1
ATOM 3215 O O . PHE A 1 405 ? 7.225 -10.744 8.073 1.00 45.78 405 PHE A O 1
ATOM 3222 N N . SER A 1 406 ? 9.222 -11.694 7.697 1.00 46.19 406 SER A N 1
ATOM 3223 C CA . SER A 1 406 ? 9.344 -11.360 6.270 1.00 46.19 406 SER A CA 1
ATOM 3224 C C . SER A 1 406 ? 8.273 -11.990 5.352 1.00 46.19 406 SER A C 1
ATOM 3226 O O . SER A 1 406 ? 8.245 -11.702 4.156 1.00 46.19 406 SER A O 1
ATOM 3228 N N . ARG A 1 407 ? 7.386 -12.864 5.852 1.00 43.28 407 ARG A N 1
ATOM 3229 C CA . ARG A 1 407 ? 6.287 -13.474 5.074 1.00 43.28 407 ARG A CA 1
ATOM 3230 C C . ARG A 1 407 ? 5.058 -13.712 5.975 1.00 43.28 407 ARG A C 1
ATOM 3232 O O . ARG A 1 407 ? 5.228 -14.464 6.931 1.00 43.28 407 ARG A O 1
ATOM 3239 N N . PRO A 1 408 ? 3.813 -13.273 5.670 1.00 44.00 408 PRO A N 1
ATOM 3240 C CA . PRO A 1 408 ? 3.300 -12.328 4.661 1.00 44.00 408 PRO A CA 1
ATOM 3241 C C . PRO A 1 408 ? 2.307 -11.265 5.238 1.00 44.00 408 PRO A C 1
ATOM 3243 O O . PRO A 1 408 ? 2.012 -11.254 6.431 1.00 44.00 408 PRO A O 1
ATOM 3246 N N . SER A 1 409 ? 1.677 -10.495 4.331 1.00 37.94 409 SER A N 1
ATOM 3247 C CA . SER A 1 409 ? 0.481 -9.617 4.474 1.00 37.94 409 SER A CA 1
ATOM 3248 C C . SER A 1 409 ? 0.742 -8.185 4.959 1.00 37.94 409 SER A C 1
ATOM 3250 O O . SER A 1 409 ? 0.748 -7.913 6.154 1.00 37.94 409 SER A O 1
ATOM 3252 N N . PHE A 1 410 ? 0.907 -7.249 4.014 1.00 43.22 410 PHE A N 1
ATOM 3253 C CA . PHE A 1 410 ? 0.750 -5.822 4.298 1.00 43.22 410 PHE A CA 1
ATOM 3254 C C . PHE A 1 410 ? -0.119 -5.143 3.242 1.00 43.22 410 PHE A C 1
ATOM 3256 O O . PHE A 1 410 ? 0.213 -5.049 2.058 1.00 43.22 410 PHE A O 1
ATOM 3263 N N . SER A 1 411 ? -1.250 -4.660 3.741 1.00 37.75 411 SER A N 1
ATOM 3264 C CA . SER A 1 411 ? -2.233 -3.815 3.090 1.00 37.75 411 SER A CA 1
ATOM 3265 C C . SER A 1 411 ? -1.624 -2.457 2.716 1.00 37.75 411 SER A C 1
ATOM 3267 O O . SER A 1 411 ? -1.178 -1.726 3.600 1.00 37.75 411 SER A O 1
ATOM 3269 N N . ILE A 1 412 ? -1.722 -2.027 1.447 1.00 39.81 412 ILE A N 1
ATOM 3270 C CA . ILE A 1 412 ? -2.090 -0.616 1.263 1.00 39.81 412 ILE A CA 1
ATOM 3271 C C . ILE A 1 412 ? -3.501 -0.553 1.828 1.00 39.81 412 ILE A C 1
ATOM 3273 O O . ILE A 1 412 ? -4.427 -1.111 1.236 1.00 39.81 412 ILE A O 1
ATOM 3277 N N . ALA A 1 413 ? -3.628 0.048 3.006 1.00 39.84 413 ALA A N 1
ATOM 3278 C CA . ALA A 1 413 ? -4.869 0.158 3.747 1.00 39.84 413 ALA A CA 1
ATOM 3279 C C . ALA A 1 413 ? -5.915 0.915 2.925 1.00 39.84 413 ALA A C 1
ATOM 3281 O O . ALA A 1 413 ? -6.016 2.138 2.985 1.00 39.84 413 ALA A O 1
ATOM 3282 N N . ILE A 1 414 ? -6.667 0.186 2.107 1.00 41.66 414 ILE A N 1
ATOM 3283 C CA . ILE A 1 414 ? -7.797 0.745 1.360 1.00 41.66 414 ILE A CA 1
ATOM 3284 C C . ILE A 1 414 ? -9.110 0.077 1.804 1.00 41.66 414 ILE A C 1
ATOM 3286 O O . ILE A 1 414 ? -10.171 0.646 1.581 1.00 41.66 414 ILE A O 1
ATOM 3290 N N . HIS A 1 415 ? -9.048 -1.039 2.549 1.00 39.28 415 HIS A N 1
ATOM 3291 C CA . HIS A 1 415 ? -10.236 -1.715 3.098 1.00 39.28 415 HIS A CA 1
ATOM 3292 C C . HIS A 1 415 ? -10.175 -2.113 4.585 1.00 39.28 415 HIS A C 1
ATOM 3294 O O . HIS A 1 415 ? -11.196 -2.516 5.135 1.00 39.28 415 HIS A O 1
ATOM 3300 N N . GLU A 1 416 ? -9.039 -1.957 5.269 1.00 53.97 416 GLU A N 1
ATOM 3301 C CA . GLU A 1 416 ? -9.050 -1.867 6.735 1.00 53.97 416 GLU A CA 1
ATOM 3302 C C . GLU A 1 416 ? -9.389 -0.430 7.129 1.00 53.97 416 GLU A C 1
ATOM 3304 O O . GLU A 1 416 ? -8.936 0.487 6.443 1.00 53.97 416 GLU A O 1
ATOM 3309 N N . THR A 1 417 ? -10.153 -0.240 8.211 1.00 57.72 417 THR A N 1
ATOM 3310 C CA . THR A 1 417 ? -10.579 1.074 8.733 1.00 57.72 417 THR A CA 1
ATOM 3311 C C . THR A 1 417 ? -9.514 2.152 8.502 1.00 57.72 417 THR A C 1
ATOM 3313 O O . THR A 1 417 ? -8.363 2.023 8.925 1.00 57.72 417 THR A O 1
ATOM 3316 N N . LEU A 1 418 ? -9.881 3.189 7.750 1.00 70.19 418 LEU A N 1
ATOM 3317 C CA . LEU A 1 418 ? -8.965 4.169 7.160 1.00 70.19 418 LEU A CA 1
ATOM 3318 C C . LEU A 1 418 ? -8.527 5.225 8.181 1.00 70.19 418 LEU A C 1
ATOM 3320 O O . LEU A 1 418 ? -7.571 5.965 7.944 1.00 70.19 418 LEU A O 1
ATOM 3324 N N . ARG A 1 419 ? -9.236 5.311 9.312 1.00 84.12 419 ARG A N 1
ATOM 3325 C CA . ARG A 1 419 ? -8.986 6.255 10.409 1.00 84.12 419 ARG A CA 1
ATOM 3326 C C . ARG A 1 419 ? -8.981 5.521 11.750 1.00 84.12 419 ARG A C 1
ATOM 3328 O O . ARG A 1 419 ? -9.991 5.468 12.448 1.00 84.12 419 ARG A O 1
ATOM 3335 N N . ARG A 1 420 ? -7.842 4.911 12.091 1.00 83.75 420 ARG A N 1
ATOM 3336 C CA . ARG A 1 420 ? -7.628 4.140 13.327 1.00 83.75 420 ARG A CA 1
ATOM 3337 C C . ARG A 1 420 ? -6.833 4.944 14.341 1.00 83.75 420 ARG A C 1
ATOM 3339 O O . ARG A 1 420 ? -5.757 5.455 14.027 1.00 83.75 420 ARG A O 1
ATOM 3346 N N . LEU A 1 421 ? -7.318 4.957 15.575 1.00 85.88 421 LEU A N 1
ATOM 3347 C CA . LEU A 1 421 ? -6.607 5.498 16.722 1.00 85.88 421 LEU A CA 1
ATOM 3348 C C . LEU A 1 421 ? -6.518 4.439 17.817 1.00 85.88 421 LEU A C 1
ATOM 3350 O O . LEU A 1 421 ? -7.540 3.923 18.265 1.00 85.88 421 LEU A O 1
ATOM 3354 N N . LYS A 1 422 ? -5.301 4.123 18.258 1.00 83.44 422 LYS A N 1
ATOM 3355 C CA . LYS A 1 422 ? -5.051 3.280 19.427 1.00 83.44 422 LYS A CA 1
ATOM 3356 C C . LYS A 1 422 ? -4.315 4.081 20.493 1.00 83.44 422 LYS A C 1
ATOM 3358 O O . LYS A 1 422 ? -3.245 4.618 20.225 1.00 83.44 422 LYS A O 1
ATOM 3363 N N . LEU A 1 423 ? -4.870 4.158 21.696 1.00 83.69 423 LEU A N 1
ATOM 3364 C CA . LEU A 1 423 ? -4.290 4.896 22.814 1.00 83.69 423 LEU A CA 1
ATOM 3365 C C . LEU A 1 423 ? -4.042 3.955 23.987 1.00 83.69 423 LEU A C 1
ATOM 3367 O O . LEU A 1 423 ? -4.955 3.272 24.448 1.00 83.69 423 LEU A O 1
ATOM 3371 N N . LYS A 1 424 ? -2.806 3.975 24.478 1.00 81.56 424 LYS A N 1
ATOM 3372 C CA . LYS A 1 424 ? -2.372 3.336 25.711 1.00 81.56 424 LYS A CA 1
ATOM 3373 C C . LYS A 1 424 ? -1.511 4.297 26.502 1.00 81.56 424 LYS A C 1
ATOM 3375 O O . LYS A 1 424 ? -0.386 4.591 26.123 1.00 81.56 424 LYS A O 1
ATOM 3380 N N . LEU A 1 425 ? -2.069 4.858 27.564 1.00 76.56 425 LEU A N 1
ATOM 3381 C CA . LEU A 1 425 ? -1.532 6.053 28.205 1.00 76.56 425 LEU A CA 1
ATOM 3382 C C . LEU A 1 425 ? -1.129 5.721 29.641 1.00 76.56 425 LEU A C 1
ATOM 3384 O O . LEU A 1 425 ? -1.973 5.416 30.478 1.00 76.56 425 LEU A O 1
ATOM 3388 N N . ASN A 1 426 ? 0.173 5.798 29.921 1.00 66.62 426 ASN A N 1
ATOM 3389 C CA . ASN A 1 426 ? 0.740 5.445 31.229 1.00 66.62 426 ASN A CA 1
ATOM 3390 C C . ASN A 1 426 ? 0.990 6.673 32.130 1.00 66.62 426 ASN A C 1
ATOM 3392 O O . ASN A 1 426 ? 1.434 6.523 33.264 1.00 66.62 426 ASN A O 1
ATOM 3396 N N . SER A 1 427 ? 0.778 7.892 31.624 1.00 60.66 427 SER A N 1
ATOM 3397 C CA . SER A 1 427 ? 1.048 9.144 32.340 1.00 60.66 427 SER A CA 1
ATOM 3398 C C . SER A 1 427 ? -0.216 9.669 33.017 1.00 60.66 427 SER A C 1
ATOM 3400 O O . SER A 1 427 ? -1.203 9.965 32.352 1.00 60.66 427 SER A O 1
ATOM 3402 N N . THR A 1 428 ? -0.168 9.881 34.335 1.00 56.16 428 THR A N 1
ATOM 3403 C CA . THR A 1 428 ? -1.272 10.469 35.123 1.00 56.16 428 THR A CA 1
ATOM 3404 C C . THR A 1 428 ? -1.489 11.967 34.865 1.00 56.16 428 THR A C 1
ATOM 3406 O O . THR A 1 428 ? -2.424 12.561 35.397 1.00 56.16 428 THR A O 1
ATOM 3409 N N . THR A 1 429 ? -0.618 12.591 34.066 1.00 52.00 429 THR A N 1
ATOM 3410 C CA . THR A 1 429 ? -0.543 14.044 33.826 1.00 52.00 429 THR A CA 1
ATOM 3411 C C . THR A 1 429 ? -1.142 14.500 32.494 1.00 52.00 429 THR A C 1
ATOM 3413 O O . THR A 1 429 ? -0.924 15.644 32.083 1.00 52.00 429 THR A O 1
ATOM 3416 N N . ILE A 1 430 ? -1.889 13.644 31.793 1.00 52.03 430 ILE A N 1
ATOM 3417 C CA . ILE A 1 430 ? -2.515 14.030 30.525 1.00 52.03 430 ILE A CA 1
ATOM 3418 C C . ILE A 1 430 ? -3.689 14.960 30.813 1.00 52.03 430 ILE A C 1
ATOM 3420 O O . ILE A 1 430 ? -4.814 14.547 31.060 1.00 52.03 430 ILE A O 1
ATOM 3424 N N . CYS A 1 431 ? -3.411 16.260 30.757 1.00 50.41 431 CYS A N 1
ATOM 3425 C CA . CYS A 1 431 ? -4.450 17.255 30.586 1.00 50.41 431 CYS A CA 1
ATOM 3426 C C . CYS A 1 431 ? -5.094 17.048 29.209 1.00 50.41 431 CYS A C 1
ATOM 3428 O O . CYS A 1 431 ? -4.385 16.990 28.196 1.00 50.41 431 CYS A O 1
ATOM 3430 N N . SER A 1 432 ? -6.425 17.031 29.189 1.00 57.09 432 SER A N 1
ATOM 3431 C CA . SER A 1 432 ? -7.333 17.114 28.033 1.00 57.09 432 SER A CA 1
ATOM 3432 C C . SER A 1 432 ? -6.777 17.832 26.785 1.00 57.09 432 SER A C 1
ATOM 3434 O O . SER A 1 432 ? -7.019 17.409 25.661 1.00 57.09 432 SER A O 1
ATOM 3436 N N . ASN A 1 433 ? -5.954 18.871 26.946 1.00 60.81 433 ASN A N 1
ATOM 3437 C CA . ASN A 1 433 ? -5.384 19.688 25.870 1.00 60.81 433 ASN A CA 1
ATOM 3438 C C . ASN A 1 433 ? -4.545 18.947 24.802 1.00 60.81 433 ASN A C 1
ATOM 3440 O O . ASN A 1 433 ? -4.453 19.446 23.682 1.00 60.81 433 ASN A O 1
ATOM 3444 N N . LYS A 1 434 ? -3.882 17.816 25.104 1.00 71.62 434 LYS A N 1
ATOM 3445 C CA . LYS A 1 434 ? -3.098 17.077 24.080 1.00 71.62 434 LYS A CA 1
ATOM 3446 C C . LYS A 1 434 ? -3.965 16.174 23.196 1.00 71.62 434 LYS A C 1
ATOM 3448 O O . LYS A 1 434 ? -3.610 15.957 22.040 1.00 71.62 434 LYS A O 1
ATOM 3453 N N . LEU A 1 435 ? -5.068 15.664 23.744 1.00 71.38 435 LEU A N 1
ATOM 3454 C CA . LEU A 1 435 ? -6.011 14.773 23.060 1.00 71.38 435 LEU A CA 1
ATOM 3455 C C . LEU A 1 435 ? -7.205 15.531 22.451 1.00 71.38 435 LEU A C 1
ATOM 3457 O O . LEU A 1 435 ? -8.007 14.942 21.736 1.00 71.38 435 LEU A O 1
ATOM 3461 N N . GLN A 1 436 ? -7.315 16.841 22.685 1.00 72.00 436 GLN A N 1
ATOM 3462 C CA . GLN A 1 436 ? -8.321 17.690 22.047 1.00 72.00 436 GLN A CA 1
ATOM 3463 C C . GLN A 1 436 ? -8.203 17.686 20.516 1.00 72.00 436 GLN A C 1
ATOM 3465 O O . GLN A 1 436 ? -7.107 17.744 19.947 1.00 72.00 436 GLN A O 1
ATOM 3470 N N . GLY A 1 437 ? -9.363 17.697 19.853 1.00 72.50 437 GLY A N 1
ATOM 3471 C CA . GLY A 1 437 ? -9.471 17.808 18.400 1.00 72.50 437 GLY A CA 1
ATOM 3472 C C . GLY A 1 437 ? -9.375 16.489 17.634 1.00 72.50 437 GLY A C 1
ATOM 3473 O O . GLY A 1 437 ? -9.264 16.539 16.411 1.00 72.50 437 GLY A O 1
ATOM 3474 N N . ILE A 1 438 ? -9.431 15.333 18.307 1.00 75.88 438 ILE A N 1
ATOM 3475 C CA . ILE A 1 438 ? -9.556 14.021 17.654 1.00 75.88 438 ILE A CA 1
ATOM 3476 C C . ILE A 1 438 ? -10.899 13.957 16.923 1.00 75.88 438 ILE A C 1
ATOM 3478 O O . ILE A 1 438 ? -11.945 13.980 17.551 1.00 75.88 438 ILE A O 1
ATOM 3482 N N . ARG A 1 439 ? -10.894 13.850 15.592 1.00 75.56 439 ARG A N 1
ATOM 3483 C CA . ARG A 1 439 ? -12.131 13.824 14.794 1.00 75.56 439 ARG A CA 1
ATOM 3484 C C . ARG A 1 439 ? -12.120 12.720 13.755 1.00 75.56 439 ARG A C 1
ATOM 3486 O O . ARG A 1 439 ? -11.057 12.329 13.276 1.00 75.56 439 ARG A O 1
ATOM 3493 N N . ASN A 1 440 ? -13.313 12.281 13.357 1.00 76.12 440 ASN A N 1
ATOM 3494 C CA . ASN A 1 440 ? -13.528 11.295 12.293 1.00 76.12 440 ASN A CA 1
ATOM 3495 C C . ASN A 1 440 ? -12.783 9.961 12.508 1.00 76.12 440 ASN A C 1
ATOM 3497 O O . ASN A 1 440 ? -12.313 9.361 11.544 1.00 76.12 440 ASN A O 1
ATOM 3501 N N . VAL A 1 441 ? -12.637 9.492 13.745 1.00 80.38 441 VAL A N 1
ATOM 3502 C CA . VAL A 1 441 ? -12.030 8.181 14.022 1.00 80.38 441 VAL A CA 1
ATOM 3503 C C . VAL A 1 441 ? -13.037 7.090 13.672 1.00 80.38 441 VAL A C 1
ATOM 3505 O O . VAL A 1 441 ? -14.111 7.084 14.236 1.00 80.38 441 VAL A O 1
ATOM 3508 N N . GLU A 1 442 ? -12.692 6.156 12.787 1.00 81.75 442 GLU A N 1
ATOM 3509 C CA . GLU A 1 442 ? -13.555 5.014 12.436 1.00 81.75 442 GLU A CA 1
ATOM 3510 C C . GLU A 1 442 ? -13.384 3.845 13.415 1.00 81.75 442 GLU A C 1
ATOM 3512 O O . GLU A 1 442 ? -14.342 3.139 13.727 1.00 81.75 442 GLU A O 1
ATOM 3517 N N . TYR A 1 443 ? -12.152 3.644 13.895 1.00 79.81 443 TYR A N 1
ATOM 3518 C CA . TYR A 1 443 ? -11.791 2.605 14.855 1.00 79.81 443 TYR A CA 1
ATOM 3519 C C . TYR A 1 443 ? -11.012 3.214 16.015 1.00 79.81 443 TYR A C 1
ATOM 3521 O O . TYR A 1 443 ? -9.872 3.655 15.830 1.00 79.81 443 TYR A O 1
ATOM 3529 N N . LEU A 1 444 ? -11.604 3.198 17.204 1.00 81.62 444 LEU A N 1
ATOM 3530 C CA . LEU A 1 444 ? -10.980 3.687 18.426 1.00 81.62 444 LEU A CA 1
ATOM 3531 C C . LEU A 1 444 ? -10.663 2.510 19.350 1.00 81.62 444 LEU A C 1
ATOM 3533 O O . LEU A 1 444 ? -11.554 1.759 19.734 1.00 81.62 444 LEU A O 1
ATOM 3537 N N . CYS A 1 445 ? -9.393 2.353 19.716 1.00 80.00 445 CYS A N 1
ATOM 3538 C CA . CYS A 1 445 ? -8.946 1.368 20.693 1.00 80.00 445 CYS A CA 1
ATOM 3539 C C . CYS A 1 445 ? -8.294 2.066 21.883 1.00 80.00 445 CYS A C 1
ATOM 3541 O O . CYS A 1 445 ? -7.366 2.855 21.720 1.00 80.00 445 CYS A O 1
ATOM 3543 N N . LEU A 1 446 ? -8.784 1.760 23.077 1.00 80.94 446 LEU A N 1
ATOM 3544 C CA . LEU A 1 446 ? -8.355 2.351 24.334 1.00 80.94 446 LEU A CA 1
ATOM 3545 C C . LEU A 1 446 ? -7.905 1.211 25.245 1.00 80.94 446 LEU A C 1
ATOM 3547 O O . LEU A 1 446 ? -8.722 0.382 25.635 1.00 80.94 446 LEU A O 1
ATOM 3551 N N . ASP A 1 447 ? -6.613 1.145 25.549 1.00 78.56 447 ASP A N 1
ATOM 3552 C CA . ASP A 1 447 ? -6.013 0.092 26.377 1.00 78.56 447 ASP A CA 1
ATOM 3553 C C . ASP A 1 447 ? -5.247 0.726 27.536 1.00 78.56 447 ASP A C 1
ATOM 3555 O O . ASP A 1 447 ? -4.359 1.521 27.277 1.00 78.56 447 ASP A O 1
ATOM 3559 N N . LYS A 1 448 ? -5.533 0.383 28.798 1.00 77.69 448 LYS A N 1
ATOM 3560 C CA . LYS A 1 448 ? -4.813 0.906 29.987 1.00 77.69 448 LYS A CA 1
ATOM 3561 C C . LYS A 1 448 ? -4.600 2.429 29.954 1.00 77.69 448 LYS A C 1
ATOM 3563 O O . LYS A 1 448 ? -3.509 2.916 29.656 1.00 77.69 448 LYS A O 1
ATOM 3568 N N . LEU A 1 449 ? -5.638 3.187 30.290 1.00 72.88 449 LEU A N 1
ATOM 3569 C CA . LEU A 1 449 ? -5.563 4.646 30.396 1.00 72.88 449 LEU A CA 1
ATOM 3570 C C . LEU A 1 449 ? -5.447 5.068 31.863 1.00 72.88 449 LEU A C 1
ATOM 3572 O O . LEU A 1 449 ? -6.451 5.181 32.561 1.00 72.88 449 LEU A O 1
ATOM 3576 N N . GLN A 1 450 ? -4.227 5.304 32.344 1.00 69.06 450 GLN A N 1
ATOM 3577 C CA . GLN A 1 450 ? -4.020 5.799 33.706 1.00 69.06 450 GLN A CA 1
ATOM 3578 C C . GLN A 1 450 ? -4.245 7.313 33.782 1.00 69.06 450 GLN A C 1
ATOM 3580 O O . GLN A 1 450 ? -3.717 8.073 32.977 1.00 69.06 450 GLN A O 1
ATOM 3585 N N . GLY A 1 451 ? -5.010 7.766 34.779 1.00 61.25 451 GLY A N 1
ATOM 3586 C CA . GLY A 1 451 ? -5.263 9.191 35.039 1.00 61.25 451 GLY A CA 1
ATOM 3587 C C . GLY A 1 451 ? -6.428 9.815 34.263 1.00 61.25 451 GLY A C 1
ATOM 3588 O O . GLY A 1 451 ? -6.876 10.893 34.649 1.00 61.25 451 GLY A O 1
ATOM 3589 N N . VAL A 1 452 ? -6.965 9.132 33.247 1.00 62.16 452 VAL A N 1
ATOM 3590 C CA . VAL A 1 452 ? -8.181 9.543 32.528 1.00 62.16 452 VAL A CA 1
ATOM 3591 C C . VAL A 1 452 ? -9.395 9.061 33.319 1.00 62.16 452 VAL A C 1
ATOM 3593 O O . VAL A 1 452 ? -9.579 7.859 33.505 1.00 62.16 452 VAL A O 1
ATOM 3596 N N . LYS A 1 453 ? -10.211 9.987 33.836 1.00 59.53 453 LYS A N 1
ATOM 3597 C CA . LYS A 1 453 ? -11.353 9.627 34.699 1.00 59.53 453 LYS A CA 1
ATOM 3598 C C . LYS A 1 453 ? -12.610 9.321 33.897 1.00 59.53 453 LYS A C 1
ATOM 3600 O O . LYS A 1 453 ? -13.372 8.445 34.301 1.00 59.53 453 LYS A O 1
ATOM 3605 N N . ASN A 1 454 ? -12.824 10.051 32.803 1.00 62.72 454 ASN A N 1
ATOM 3606 C CA . ASN A 1 454 ? -13.955 9.857 31.903 1.00 62.72 454 ASN A CA 1
ATOM 3607 C C . ASN A 1 454 ? -13.458 9.898 30.453 1.00 62.72 454 ASN A C 1
ATOM 3609 O O . ASN A 1 454 ? -13.326 10.958 29.843 1.00 62.72 454 ASN A O 1
ATOM 3613 N N . VAL A 1 455 ? -13.137 8.718 29.923 1.00 61.97 455 VAL A N 1
ATOM 3614 C CA . VAL A 1 455 ? -12.417 8.575 28.655 1.00 61.97 455 VAL A CA 1
ATOM 3615 C C . VAL A 1 455 ? -13.209 9.156 27.488 1.00 61.97 455 VAL A C 1
ATOM 3617 O O . VAL A 1 455 ? -12.640 9.841 26.644 1.00 61.97 455 VAL A O 1
ATOM 3620 N N . LEU A 1 456 ? -14.520 8.922 27.452 1.00 62.06 456 LEU A N 1
ATOM 3621 C CA . LEU A 1 456 ? -15.365 9.360 26.341 1.00 62.06 456 LEU A CA 1
ATOM 3622 C C . LEU A 1 456 ? -15.704 10.853 26.406 1.00 62.06 456 LEU A C 1
ATOM 3624 O O . LEU A 1 456 ? -15.875 11.477 25.366 1.00 62.06 456 LEU A O 1
ATOM 3628 N N . PHE A 1 457 ? -15.758 11.441 27.603 1.00 59.81 457 PHE A N 1
ATOM 3629 C CA . PHE A 1 457 ? -15.945 12.887 27.753 1.00 59.81 457 PHE A CA 1
ATOM 3630 C C . PHE A 1 457 ? -14.675 13.676 27.405 1.00 59.81 457 PHE A C 1
ATOM 3632 O O . PHE A 1 457 ? -14.743 14.762 26.832 1.00 59.81 457 PHE A O 1
ATOM 3639 N N . GLU A 1 458 ? -13.503 13.148 27.764 1.00 58.56 458 GLU A N 1
ATOM 3640 C CA . GLU A 1 458 ? -12.220 13.819 27.530 1.00 58.56 458 GLU A CA 1
ATOM 3641 C C . GLU A 1 458 ? -11.734 13.691 26.076 1.00 58.56 458 GLU A C 1
ATOM 3643 O O . GLU A 1 458 ? -11.018 14.569 25.582 1.00 58.56 458 GLU A O 1
ATOM 3648 N N . LEU A 1 459 ? -12.133 12.624 25.377 1.00 63.88 459 LEU A N 1
ATOM 3649 C CA . LEU A 1 459 ? -11.925 12.460 23.943 1.00 63.88 459 LEU A CA 1
ATOM 3650 C C . LEU A 1 459 ? -13.055 13.182 23.194 1.00 63.88 459 LEU A C 1
ATOM 3652 O O . LEU A 1 459 ? -14.118 12.611 22.972 1.00 63.88 459 LEU A O 1
ATOM 3656 N N . ASP A 1 460 ? -12.809 14.435 22.801 1.00 58.09 460 ASP A N 1
ATOM 3657 C CA . ASP A 1 460 ? -13.682 15.291 21.969 1.00 58.09 460 ASP A CA 1
ATOM 3658 C C . ASP A 1 460 ? -13.879 14.707 20.553 1.00 58.09 460 ASP A C 1
ATOM 3660 O O . ASP A 1 460 ? -13.422 15.267 19.557 1.00 58.09 460 ASP A O 1
ATOM 3664 N N . THR A 1 461 ? -14.477 13.518 20.480 1.00 63.09 461 THR A N 1
ATOM 3665 C CA . THR A 1 461 ? -14.668 12.719 19.270 1.00 63.09 461 THR A CA 1
ATOM 3666 C C . THR A 1 461 ? -15.863 13.242 18.489 1.00 63.09 461 THR A C 1
ATOM 3668 O O . THR A 1 461 ? -16.952 12.681 18.510 1.00 63.09 461 THR A O 1
ATOM 3671 N N . ASP A 1 462 ? -15.657 14.336 17.759 1.00 59.91 462 ASP A N 1
ATOM 3672 C CA . ASP A 1 462 ? -16.611 14.736 16.727 1.00 59.91 462 ASP A CA 1
ATOM 3673 C C . ASP A 1 462 ? -16.433 13.814 15.503 1.00 59.91 462 ASP A C 1
ATOM 3675 O O . ASP A 1 462 ? -15.376 13.818 14.854 1.00 59.91 462 ASP A O 1
ATOM 3679 N N . GLY A 1 463 ? -17.459 13.036 15.149 1.00 61.69 463 GLY A N 1
ATOM 3680 C CA . GLY A 1 463 ? -17.518 12.303 13.880 1.00 61.69 463 GLY A CA 1
ATOM 3681 C C . GLY A 1 463 ? -17.961 10.842 13.983 1.00 61.69 463 GLY A C 1
ATOM 3682 O O . GLY A 1 463 ? -18.521 10.395 14.973 1.00 61.69 463 GLY A O 1
ATOM 3683 N N . VAL A 1 464 ? -17.732 10.106 12.897 1.00 63.16 464 VAL A N 1
ATOM 3684 C CA . VAL A 1 464 ? -18.310 8.778 12.657 1.00 63.16 464 VAL A CA 1
ATOM 3685 C C . VAL A 1 464 ? -17.396 7.676 13.205 1.00 63.16 464 VAL A C 1
ATOM 3687 O O . VAL A 1 464 ? -16.486 7.232 12.503 1.00 63.16 464 VAL A O 1
ATOM 3690 N N . THR A 1 465 ? -17.626 7.258 14.453 1.00 69.44 465 THR A N 1
ATOM 3691 C CA . THR A 1 465 ? -16.961 6.085 15.049 1.00 69.44 465 THR A CA 1
ATOM 3692 C C . THR A 1 465 ? -17.810 4.847 14.827 1.00 69.44 465 THR A C 1
ATOM 3694 O O . THR A 1 465 ? -18.879 4.754 15.412 1.00 69.44 465 THR A O 1
ATOM 3697 N N . TYR A 1 466 ? -17.322 3.892 14.028 1.00 73.75 466 TYR A N 1
ATOM 3698 C CA . TYR A 1 466 ? -18.029 2.635 13.742 1.00 73.75 466 TYR A CA 1
ATOM 3699 C C . TYR A 1 466 ? -17.662 1.516 14.719 1.00 73.75 466 TYR A C 1
ATOM 3701 O O . TYR A 1 466 ? -18.480 0.649 15.016 1.00 73.75 466 TYR A O 1
ATOM 3709 N N . SER A 1 467 ? -16.426 1.518 15.229 1.00 76.88 467 SER A N 1
ATOM 3710 C CA . SER A 1 467 ? -15.925 0.469 16.117 1.00 76.88 467 SER A CA 1
ATOM 3711 C C . SER A 1 467 ? -15.175 1.043 17.315 1.00 76.88 467 SER A C 1
ATOM 3713 O O . SER A 1 467 ? -14.207 1.789 17.158 1.00 76.88 467 SER A O 1
ATOM 3715 N N . LEU A 1 468 ? -15.565 0.599 18.510 1.00 79.38 468 LEU A N 1
ATOM 3716 C CA . LEU A 1 468 ? -14.960 0.966 19.786 1.00 79.38 468 LEU A CA 1
ATOM 3717 C C . LEU A 1 468 ? -14.446 -0.286 20.507 1.00 79.38 468 LEU A C 1
ATOM 3719 O O . LEU A 1 468 ? -15.217 -1.196 20.812 1.00 79.38 468 LEU A O 1
ATOM 3723 N N . GLN A 1 469 ? -13.146 -0.321 20.797 1.00 78.62 469 GLN A N 1
ATOM 3724 C CA . GLN A 1 469 ? -12.5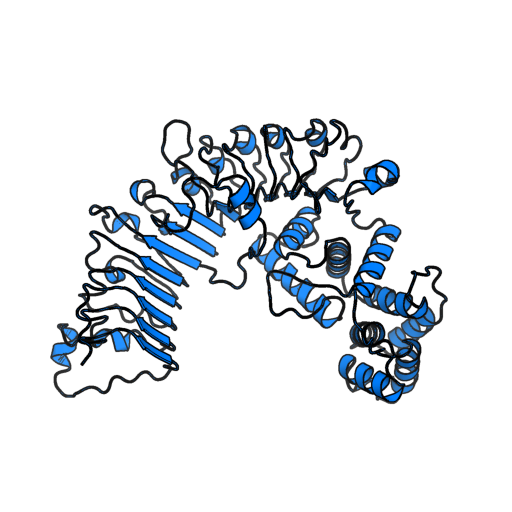19 -1.354 21.617 1.00 78.62 469 GLN A CA 1
ATOM 3725 C C . GLN A 1 469 ? -11.977 -0.747 22.911 1.00 78.62 469 GLN A C 1
ATOM 3727 O O . GLN A 1 469 ? -11.138 0.152 22.882 1.00 78.62 469 GLN A O 1
ATOM 3732 N N . LEU A 1 470 ? -12.425 -1.280 24.040 1.00 80.75 470 LEU A N 1
ATOM 3733 C CA . LEU A 1 470 ? -12.047 -0.860 25.383 1.00 80.75 470 LEU A CA 1
ATOM 3734 C C . LEU A 1 470 ? -11.368 -2.032 26.087 1.00 80.75 470 LEU A C 1
ATOM 3736 O O . LEU A 1 470 ? -11.908 -3.139 26.116 1.00 80.75 470 LEU A O 1
ATOM 3740 N N . THR A 1 471 ? -10.171 -1.821 26.625 1.00 77.12 471 THR A N 1
ATOM 3741 C CA . THR A 1 471 ? -9.384 -2.896 27.230 1.00 77.12 471 THR A CA 1
ATOM 3742 C C . THR A 1 471 ? -8.667 -2.431 28.491 1.00 77.12 471 THR A C 1
ATOM 3744 O O . THR A 1 471 ? -8.083 -1.348 28.515 1.00 77.12 471 THR A O 1
ATOM 3747 N N . ASN A 1 472 ? -8.685 -3.251 29.548 1.00 73.62 472 ASN A N 1
ATOM 3748 C CA . ASN A 1 472 ? -8.000 -2.961 30.817 1.00 73.62 472 ASN A CA 1
ATOM 3749 C C . ASN A 1 472 ? -8.326 -1.561 31.393 1.00 73.62 472 ASN A C 1
ATOM 3751 O O . ASN A 1 472 ? -7.432 -0.872 31.894 1.00 73.62 472 ASN A O 1
ATOM 3755 N N . LEU A 1 473 ? -9.570 -1.096 31.255 1.00 74.69 473 LEU A N 1
ATOM 3756 C CA . LEU A 1 473 ? -9.983 0.214 31.758 1.00 74.69 473 LEU A CA 1
ATOM 3757 C C . LEU A 1 473 ? -10.515 0.113 33.185 1.00 74.69 473 LEU A C 1
ATOM 3759 O O . LEU A 1 473 ? -11.232 -0.826 33.527 1.00 74.69 473 LEU A O 1
ATOM 3763 N N . GLU A 1 474 ? -10.188 1.123 33.991 1.00 72.56 474 GLU A N 1
ATOM 3764 C CA . GLU A 1 474 ? -10.709 1.267 35.354 1.00 72.56 474 GLU A CA 1
ATOM 3765 C C . GLU A 1 474 ? -12.079 1.955 35.374 1.00 72.56 474 GLU A C 1
ATOM 3767 O O . GLU A 1 474 ? -12.899 1.666 36.241 1.00 72.56 474 GLU A O 1
ATOM 3772 N N . ARG A 1 475 ? -12.332 2.878 34.431 1.00 67.31 475 ARG A N 1
ATOM 3773 C CA . ARG A 1 475 ? -13.591 3.629 34.270 1.00 67.31 475 ARG A CA 1
ATOM 3774 C C . ARG A 1 475 ? -13.815 3.972 32.792 1.00 67.31 475 ARG A C 1
ATOM 3776 O O . ARG A 1 475 ? -12.856 4.317 32.106 1.00 67.31 475 ARG A O 1
ATOM 3783 N N . ILE A 1 476 ? -15.059 3.888 32.306 1.00 63.94 476 ILE A N 1
ATOM 3784 C CA . ILE A 1 476 ? -15.415 4.198 30.904 1.00 63.94 476 ILE A CA 1
ATOM 3785 C C . ILE A 1 476 ? -16.162 5.532 30.804 1.00 63.94 476 ILE A C 1
ATOM 3787 O O . ILE A 1 476 ? -15.676 6.445 30.139 1.00 63.94 476 ILE A O 1
ATOM 3791 N N . CYS A 1 477 ? -17.315 5.650 31.469 1.00 61.72 477 CYS A N 1
ATOM 3792 C CA . CYS A 1 477 ? -18.171 6.833 31.400 1.00 61.72 477 CYS A CA 1
ATOM 3793 C C . CYS A 1 477 ? -18.902 7.037 32.733 1.00 61.72 477 CYS A C 1
ATOM 3795 O O . CYS A 1 477 ? -19.581 6.126 33.199 1.00 61.72 477 CYS A O 1
ATOM 3797 N N . ILE A 1 478 ? -18.738 8.208 33.355 1.00 49.34 478 ILE A N 1
ATOM 3798 C CA . ILE A 1 478 ? -19.429 8.578 34.609 1.00 49.34 478 ILE A CA 1
ATOM 3799 C C . ILE A 1 478 ? -20.496 9.655 34.342 1.00 49.34 478 ILE A C 1
ATOM 3801 O O . ILE A 1 478 ? -21.446 9.780 35.105 1.00 49.34 478 ILE A O 1
ATOM 3805 N N . ASP A 1 479 ? -20.366 10.388 33.232 1.00 56.94 479 ASP A N 1
ATOM 3806 C CA . ASP A 1 479 ? -21.260 11.482 32.846 1.00 56.94 479 ASP A CA 1
ATOM 3807 C C . ASP A 1 479 ? -22.114 11.114 31.616 1.00 56.94 479 ASP A C 1
ATOM 3809 O O . ASP A 1 479 ? -21.697 10.255 30.825 1.00 56.94 479 ASP A O 1
ATOM 3813 N N . PRO A 1 480 ? -23.273 11.776 31.411 1.00 55.31 480 PRO A N 1
ATOM 3814 C CA . PRO A 1 480 ? -24.110 11.579 30.232 1.00 55.31 480 PRO A CA 1
ATOM 3815 C C . PRO A 1 480 ? -23.337 11.886 28.946 1.00 55.31 480 PRO A C 1
ATOM 3817 O O . PRO A 1 480 ? -22.740 12.957 28.797 1.00 55.31 480 PRO A O 1
ATOM 3820 N N . LEU A 1 481 ? -23.362 10.948 28.000 1.00 60.31 481 LEU A N 1
ATOM 3821 C CA . LEU A 1 481 ? -22.799 11.155 26.670 1.00 60.31 481 LEU A CA 1
ATOM 3822 C C . LEU A 1 481 ? -23.623 12.198 25.908 1.00 60.31 481 LEU A C 1
ATOM 3824 O O . LEU A 1 481 ? -24.844 12.279 26.047 1.00 60.31 481 LEU A O 1
ATOM 3828 N N . LYS A 1 482 ? -22.964 12.990 25.0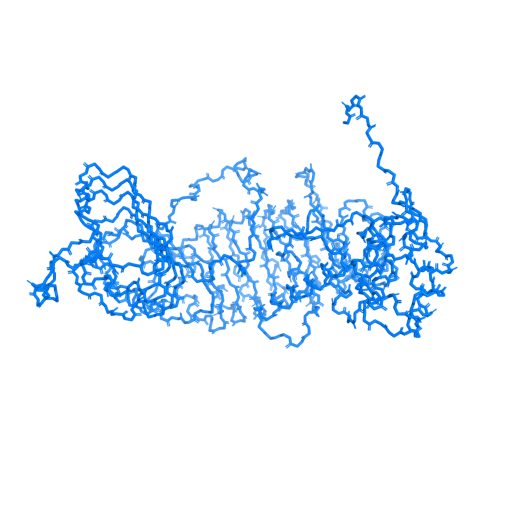58 1.00 60.41 482 LYS A N 1
ATOM 3829 C CA . LYS A 1 482 ? -23.692 13.776 24.059 1.00 60.41 482 LYS A CA 1
ATOM 3830 C C . LYS A 1 482 ? -24.275 12.803 23.034 1.00 60.41 482 LYS A C 1
ATOM 3832 O O . LYS A 1 482 ? -23.530 12.019 22.452 1.00 60.41 482 LYS A O 1
ATOM 3837 N N . VAL A 1 483 ? -25.582 12.903 22.790 1.00 55.59 483 VAL A N 1
ATOM 3838 C CA . VAL A 1 483 ? -26.350 12.024 21.882 1.00 55.59 483 VAL A CA 1
ATOM 3839 C C . VAL A 1 483 ? -25.692 11.875 20.503 1.00 55.59 483 VAL A C 1
ATOM 3841 O O . VAL A 1 483 ? -25.744 10.816 19.898 1.00 55.59 483 VAL A O 1
ATOM 3844 N N . GLU A 1 484 ? -25.006 12.909 20.015 1.00 62.06 484 GLU A N 1
ATOM 3845 C CA . GLU A 1 484 ? -24.398 12.916 18.680 1.00 62.06 484 GLU A CA 1
ATOM 3846 C C . GLU A 1 484 ? -23.088 12.108 18.554 1.00 62.06 484 GLU A C 1
ATOM 3848 O O . GLU A 1 484 ? -22.675 11.816 17.433 1.00 62.06 484 GLU A O 1
ATOM 3853 N N . SER A 1 485 ? -22.431 11.724 19.657 1.00 62.16 485 SER A N 1
ATOM 3854 C CA . SER A 1 485 ? -21.056 11.190 19.628 1.00 62.16 485 SER A CA 1
ATOM 3855 C C . SER A 1 485 ? -20.925 9.736 19.144 1.00 62.16 485 SER A C 1
ATOM 3857 O O . SER A 1 485 ? -19.860 9.363 18.657 1.00 62.16 485 SER A O 1
ATOM 3859 N N . PHE A 1 486 ? -21.977 8.911 19.244 1.00 69.81 486 PHE A N 1
ATOM 3860 C CA . PHE A 1 486 ? -21.913 7.470 18.920 1.00 69.81 486 PHE A CA 1
ATOM 3861 C C . PHE A 1 486 ? -23.062 6.959 18.039 1.00 69.81 486 PHE A C 1
ATOM 3863 O O . PHE A 1 486 ? -23.249 5.752 17.904 1.00 69.81 486 PHE A O 1
ATOM 3870 N N . ASN A 1 487 ? -23.775 7.860 17.357 1.00 72.75 487 ASN A N 1
ATOM 3871 C CA . ASN A 1 487 ? -24.920 7.513 16.503 1.00 72.75 487 ASN A CA 1
ATOM 3872 C C . ASN A 1 487 ? -24.619 6.484 15.401 1.00 72.75 487 ASN A C 1
ATOM 3874 O O . ASN A 1 487 ? -25.520 5.806 14.915 1.00 72.75 487 ASN A O 1
ATOM 3878 N N . GLU A 1 488 ? -23.359 6.385 14.992 1.00 76.69 488 GLU A N 1
ATOM 3879 C CA . GLU A 1 488 ? -22.900 5.520 13.905 1.00 76.69 488 GLU A CA 1
ATOM 3880 C C . GLU A 1 488 ? -22.092 4.314 14.420 1.00 76.69 488 GLU A C 1
ATOM 3882 O O . GLU A 1 488 ? -21.480 3.595 13.633 1.00 76.69 488 GLU A O 1
ATOM 3887 N N . LEU A 1 489 ? -22.064 4.095 15.741 1.00 77.38 489 LEU A N 1
ATOM 3888 C CA . LEU A 1 489 ? -21.299 3.022 16.365 1.00 77.38 489 LEU A CA 1
ATOM 3889 C C . LEU A 1 489 ? -21.982 1.671 16.146 1.00 77.38 489 LEU A C 1
ATOM 3891 O O . LEU A 1 489 ? -23.033 1.398 16.715 1.00 77.38 489 LEU A O 1
ATOM 3895 N N . GLU A 1 490 ? -21.349 0.812 15.348 1.00 85.00 490 GLU A N 1
ATOM 3896 C CA . GLU A 1 490 ? -21.854 -0.516 14.990 1.00 85.00 490 GLU A CA 1
ATOM 3897 C C . GLU A 1 490 ? -21.304 -1.614 15.905 1.00 85.00 490 GLU A C 1
ATOM 3899 O O . GLU A 1 490 ? -21.989 -2.594 16.193 1.00 85.00 490 GLU A O 1
ATOM 3904 N N . THR A 1 491 ? -20.043 -1.497 16.333 1.00 80.75 491 THR A N 1
ATOM 3905 C CA . THR A 1 491 ? -19.349 -2.543 17.098 1.00 80.75 491 THR A CA 1
ATOM 3906 C C . THR A 1 491 ? -18.743 -1.997 18.384 1.00 80.75 491 THR A C 1
ATOM 3908 O O . THR A 1 491 ? -17.913 -1.088 18.364 1.00 80.75 491 THR A O 1
ATOM 3911 N N . ILE A 1 492 ? -19.094 -2.627 19.504 1.00 84.69 492 ILE A N 1
ATOM 3912 C CA . ILE A 1 492 ? -18.545 -2.350 20.831 1.00 84.69 492 ILE A CA 1
ATOM 3913 C C . ILE A 1 492 ? -17.897 -3.620 21.366 1.00 84.69 492 ILE A C 1
ATOM 3915 O O . ILE A 1 492 ? -18.535 -4.671 21.455 1.00 84.69 492 ILE A O 1
ATOM 3919 N N . LYS A 1 493 ? -16.626 -3.520 21.750 1.00 81.25 493 LYS A N 1
ATOM 3920 C CA . LYS A 1 493 ? -15.869 -4.624 22.333 1.00 81.25 493 LYS A CA 1
ATOM 3921 C C . LYS A 1 493 ? -15.202 -4.181 23.630 1.00 81.25 493 LYS A C 1
ATOM 3923 O O . LYS A 1 493 ? -14.365 -3.284 23.614 1.00 81.25 493 LYS A O 1
ATOM 3928 N N . VAL A 1 494 ? -15.549 -4.824 24.738 1.00 84.94 494 VAL A N 1
ATOM 3929 C CA . VAL A 1 494 ? -14.985 -4.575 26.068 1.00 84.94 494 VAL A CA 1
ATOM 3930 C C . VAL A 1 494 ? -14.297 -5.842 26.553 1.00 84.94 494 VAL A C 1
ATOM 3932 O O . VAL A 1 494 ? -14.936 -6.888 26.653 1.00 84.94 494 VAL A O 1
ATOM 3935 N N . GLU A 1 495 ? -13.000 -5.758 26.835 1.00 81.31 495 GLU A N 1
ATOM 3936 C CA . GLU A 1 495 ? -12.187 -6.923 27.193 1.00 81.31 495 GLU A CA 1
ATOM 3937 C C . GLU A 1 495 ? -11.293 -6.650 28.403 1.00 81.31 495 GLU A C 1
ATOM 3939 O O . GLU A 1 495 ? -10.646 -5.607 28.481 1.00 81.31 495 GLU A O 1
ATOM 3944 N N . TYR A 1 496 ? -11.188 -7.607 29.327 1.00 83.94 496 TYR A N 1
ATOM 3945 C CA . TYR A 1 496 ? -10.239 -7.551 30.452 1.00 83.94 496 TYR A CA 1
ATOM 3946 C C . TYR A 1 496 ? -10.385 -6.309 31.360 1.00 83.94 496 TYR A C 1
ATOM 3948 O O . TYR A 1 496 ? -9.438 -5.903 32.036 1.00 83.94 496 TYR A O 1
ATOM 3956 N N . CYS A 1 497 ? -11.555 -5.668 31.392 1.00 81.88 497 CYS A N 1
ATOM 3957 C CA . CYS A 1 497 ? -11.820 -4.513 32.252 1.00 81.88 497 CYS A CA 1
ATOM 3958 C C . CYS A 1 497 ? -12.283 -4.983 33.638 1.00 81.88 497 CYS A C 1
ATOM 3960 O O . CYS A 1 497 ? -13.466 -4.945 33.973 1.00 81.88 497 CYS A O 1
ATOM 3962 N N . VAL A 1 498 ? -11.334 -5.478 34.433 1.00 83.19 498 VAL A N 1
ATOM 3963 C CA . VAL A 1 498 ? -11.613 -6.162 35.706 1.00 83.19 498 VAL A CA 1
ATOM 3964 C C . VAL A 1 498 ? -12.119 -5.246 36.819 1.00 83.19 498 VAL A C 1
ATOM 3966 O O . VAL A 1 498 ? -12.744 -5.748 37.741 1.00 83.19 498 VAL A O 1
ATOM 3969 N N . GLU A 1 499 ? -11.890 -3.936 36.747 1.00 81.62 499 GLU A N 1
ATOM 3970 C CA . GLU A 1 499 ? -12.302 -2.969 37.782 1.00 81.62 499 GLU A CA 1
ATOM 3971 C C . GLU A 1 499 ? -13.695 -2.365 37.535 1.00 81.62 499 GLU A C 1
ATOM 3973 O O . GLU A 1 499 ? -14.233 -1.678 38.401 1.00 81.62 499 GLU A O 1
ATOM 3978 N N . LEU A 1 500 ? -14.296 -2.609 36.365 1.00 80.19 500 LEU A N 1
ATOM 3979 C CA . LEU A 1 500 ? -15.612 -2.066 36.038 1.00 80.19 500 LEU A CA 1
ATOM 3980 C C . LEU A 1 500 ? -16.716 -2.835 36.763 1.00 80.19 500 LEU A C 1
ATOM 3982 O O . LEU A 1 500 ? -16.810 -4.051 36.621 1.00 80.19 500 LEU A O 1
ATOM 3986 N N . SER A 1 501 ? -17.580 -2.108 37.476 1.00 82.56 501 SER A N 1
ATOM 3987 C CA . SER A 1 501 ? -18.868 -2.611 37.980 1.00 82.56 501 SER A CA 1
ATOM 3988 C C . SER A 1 501 ? -19.946 -2.616 36.898 1.00 82.56 501 SER A C 1
ATOM 3990 O O . SER A 1 501 ? -20.813 -3.482 36.885 1.00 82.56 501 SER A O 1
ATOM 3992 N N . ASN A 1 502 ? -19.876 -1.658 35.975 1.00 80.69 502 ASN A N 1
ATOM 3993 C CA . ASN A 1 502 ? -20.796 -1.510 34.858 1.00 80.69 502 ASN A CA 1
ATOM 3994 C C . ASN A 1 502 ? -20.088 -0.923 33.633 1.00 80.69 502 ASN A C 1
ATOM 3996 O O . ASN A 1 502 ? -19.033 -0.295 33.764 1.00 80.69 502 ASN A O 1
ATOM 4000 N N . ILE A 1 503 ? -20.644 -1.146 32.438 1.00 77.69 503 ILE A N 1
ATOM 4001 C CA . ILE A 1 503 ? -20.027 -0.680 31.186 1.00 77.69 503 ILE A CA 1
ATOM 4002 C C . ILE A 1 503 ? -20.532 0.713 30.804 1.00 77.69 503 ILE A C 1
ATOM 4004 O O . ILE A 1 503 ? -19.727 1.620 30.586 1.00 77.69 503 ILE A O 1
ATOM 4008 N N . PHE A 1 504 ? -21.852 0.892 30.750 1.00 76.00 504 PHE A N 1
ATOM 4009 C CA . PHE A 1 504 ? -22.505 2.148 30.384 1.00 76.00 504 PHE A CA 1
ATOM 4010 C C . PHE A 1 504 ? -23.571 2.547 31.414 1.00 76.00 504 PHE A C 1
ATOM 4012 O O . PHE A 1 504 ? -24.007 1.726 32.223 1.00 76.00 504 PHE A O 1
ATOM 4019 N N . LEU A 1 505 ? -23.981 3.819 31.385 1.00 74.88 505 LEU A N 1
ATOM 4020 C CA . LEU A 1 505 ? -25.225 4.272 32.017 1.00 74.88 505 LEU A CA 1
ATOM 4021 C C . LEU A 1 505 ? -26.413 3.955 31.102 1.00 74.88 505 LEU A C 1
ATOM 4023 O O . LEU A 1 505 ? -26.240 3.894 29.884 1.00 74.88 505 LEU A O 1
ATOM 4027 N N . LEU A 1 506 ? -27.608 3.792 31.670 1.00 73.81 506 LEU A N 1
ATOM 4028 C CA . LEU A 1 506 ? -28.826 3.517 30.905 1.00 73.81 506 LEU A CA 1
ATOM 4029 C C . LEU A 1 506 ? -29.082 4.605 29.854 1.00 73.81 506 LEU A C 1
ATOM 4031 O O . LEU A 1 506 ? -29.298 4.284 28.696 1.00 73.81 506 LEU A O 1
ATOM 4035 N N . SER A 1 507 ? -28.923 5.883 30.201 1.00 69.62 507 SER A N 1
ATOM 4036 C CA . SER A 1 507 ? -29.007 7.009 29.254 1.00 69.62 507 SER A CA 1
ATOM 4037 C C . SER A 1 507 ? -28.087 6.915 28.025 1.00 69.62 507 SER A C 1
ATOM 4039 O O . SER A 1 507 ? -28.347 7.584 27.022 1.00 69.62 507 SER A O 1
ATOM 4041 N N . ALA A 1 508 ? -27.034 6.089 28.050 1.00 72.06 508 ALA A N 1
ATOM 4042 C CA . ALA A 1 508 ? -26.168 5.876 26.892 1.00 72.06 508 ALA A CA 1
ATOM 4043 C C . ALA A 1 508 ? -26.820 5.022 25.790 1.00 72.06 508 ALA A C 1
ATOM 4045 O O . ALA A 1 508 ? -26.357 5.081 24.652 1.00 72.06 508 ALA A O 1
ATOM 4046 N N . THR A 1 509 ? -27.886 4.262 26.075 1.00 70.69 509 THR A N 1
ATOM 4047 C CA . THR A 1 509 ? -28.597 3.451 25.063 1.00 70.69 509 THR A CA 1
ATOM 4048 C C . THR A 1 509 ? -29.164 4.327 23.945 1.00 70.69 509 THR A C 1
ATOM 4050 O O . THR A 1 509 ? -29.003 4.007 22.769 1.00 70.69 509 THR A O 1
ATOM 4053 N N . ASN A 1 510 ? -29.681 5.510 24.293 1.00 70.56 510 ASN A N 1
ATOM 4054 C CA . ASN A 1 510 ? -30.160 6.523 23.345 1.00 70.56 510 ASN A CA 1
ATOM 4055 C C . ASN A 1 510 ? -29.062 7.071 22.414 1.00 70.56 510 ASN A C 1
ATOM 4057 O O . ASN A 1 510 ? -29.366 7.724 21.419 1.00 70.56 510 ASN A O 1
ATOM 4061 N N . CYS A 1 511 ? -27.788 6.830 22.732 1.00 71.44 511 CYS A N 1
ATOM 4062 C CA . CYS A 1 511 ? -26.641 7.255 21.930 1.00 71.44 511 CYS A CA 1
ATOM 4063 C C . CYS A 1 511 ? -26.123 6.140 21.003 1.00 71.44 511 CYS A C 1
ATOM 4065 O O . CYS A 1 511 ? -25.120 6.348 20.325 1.00 71.44 511 CYS A O 1
ATOM 4067 N N . LEU A 1 512 ? -26.761 4.960 20.993 1.00 77.88 512 LEU A N 1
ATOM 4068 C CA . LEU A 1 512 ? -26.309 3.756 20.284 1.00 77.88 512 LEU A CA 1
ATOM 4069 C C . LEU A 1 512 ? -27.367 3.166 19.318 1.00 77.88 512 LEU A C 1
ATOM 4071 O O . LEU A 1 512 ? -27.541 1.946 19.283 1.00 77.88 512 LEU A O 1
ATOM 4075 N N . PRO A 1 513 ? -28.062 3.976 18.493 1.00 79.12 513 PRO A N 1
ATOM 4076 C CA . PRO A 1 513 ? -29.174 3.503 17.660 1.00 79.12 513 PRO A CA 1
ATOM 4077 C C . PRO A 1 513 ? -28.771 2.501 16.562 1.00 79.12 513 PRO A C 1
ATOM 4079 O O . PRO A 1 513 ? -29.629 1.815 16.020 1.00 79.12 513 PRO A O 1
ATOM 4082 N N . ARG A 1 514 ? -27.481 2.417 16.205 1.00 84.19 514 ARG A N 1
ATOM 4083 C CA . ARG A 1 514 ? -26.955 1.526 15.151 1.00 84.19 514 ARG A CA 1
ATOM 4084 C C . ARG A 1 514 ? -26.068 0.395 15.670 1.00 84.19 514 ARG A C 1
ATOM 4086 O O . ARG A 1 514 ? -25.365 -0.237 14.884 1.00 84.19 514 ARG A O 1
ATOM 4093 N N . ALA A 1 515 ? -26.068 0.140 16.977 1.00 84.81 515 ALA A N 1
ATOM 4094 C CA . ALA A 1 515 ? -25.232 -0.904 17.554 1.00 84.81 515 ALA A CA 1
ATOM 4095 C C . ALA A 1 515 ? -25.642 -2.293 17.032 1.00 84.81 515 ALA A C 1
ATOM 4097 O O . ALA A 1 515 ? -26.661 -2.843 17.434 1.00 84.81 515 ALA A O 1
ATOM 4098 N N . GLU A 1 516 ? -24.817 -2.888 16.164 1.00 88.31 516 GLU A N 1
ATOM 4099 C CA . GLU A 1 516 ? -25.039 -4.227 15.609 1.00 88.31 516 GLU A CA 1
ATOM 4100 C C . GLU A 1 516 ? -24.386 -5.329 16.452 1.00 88.31 516 GLU A C 1
ATOM 4102 O O . GLU A 1 516 ? -24.871 -6.466 16.496 1.00 88.31 516 GLU A O 1
ATOM 4107 N N . ARG A 1 517 ? -23.243 -5.037 17.084 1.00 84.94 517 ARG A N 1
ATOM 4108 C CA . ARG A 1 517 ? -22.454 -6.024 17.829 1.00 84.94 517 ARG A CA 1
ATOM 4109 C C . ARG A 1 517 ? -21.963 -5.472 19.156 1.00 84.94 517 ARG A C 1
ATOM 4111 O O . ARG A 1 517 ? -21.216 -4.498 19.186 1.00 84.94 517 ARG A O 1
ATOM 4118 N N . ILE A 1 518 ? -22.287 -6.171 20.238 1.00 88.00 518 ILE A N 1
ATOM 4119 C CA . ILE A 1 518 ? -21.767 -5.893 21.578 1.00 88.00 518 ILE A CA 1
ATOM 4120 C C . ILE A 1 518 ? -21.068 -7.149 22.095 1.00 88.00 518 ILE A C 1
ATOM 4122 O O . ILE A 1 518 ? -21.655 -8.231 22.143 1.00 88.00 518 ILE A O 1
ATOM 4126 N N . ALA A 1 519 ? -19.803 -7.014 22.480 1.00 86.69 519 ALA A N 1
ATOM 4127 C CA . ALA A 1 519 ? -19.021 -8.081 23.085 1.00 86.69 519 ALA A CA 1
ATOM 4128 C C . ALA A 1 519 ? -18.410 -7.610 24.409 1.00 86.69 519 ALA A C 1
ATOM 4130 O O . ALA A 1 519 ? -17.684 -6.618 24.430 1.00 86.69 519 ALA A O 1
ATOM 4131 N N . VAL A 1 520 ? -18.677 -8.337 25.496 1.00 89.31 520 VAL A N 1
ATOM 4132 C CA . VAL A 1 520 ? -18.105 -8.095 26.829 1.00 89.31 520 VAL A CA 1
ATOM 4133 C C . VAL A 1 520 ? -17.479 -9.397 27.316 1.00 89.31 520 VAL A C 1
ATOM 4135 O O . VAL A 1 520 ? -18.171 -10.398 27.506 1.00 89.31 520 VAL A O 1
ATOM 4138 N N . ILE A 1 521 ? -16.154 -9.406 27.447 1.00 86.94 521 ILE A N 1
ATOM 4139 C CA . ILE A 1 521 ? -15.375 -10.628 27.665 1.00 86.94 521 ILE A CA 1
ATOM 4140 C C . ILE A 1 521 ? -14.346 -10.399 28.779 1.00 86.94 521 ILE A C 1
ATOM 4142 O O . ILE A 1 521 ? -13.649 -9.389 28.789 1.00 86.94 521 ILE A O 1
ATOM 4146 N N . ASP A 1 522 ? -14.224 -11.347 29.709 1.00 86.75 522 ASP A N 1
ATOM 4147 C CA . ASP A 1 522 ? -13.200 -11.345 30.768 1.00 86.75 522 ASP A CA 1
ATOM 4148 C C . ASP A 1 522 ? -13.244 -10.107 31.698 1.00 86.75 522 ASP A C 1
ATOM 4150 O O . ASP A 1 522 ? -12.220 -9.654 32.215 1.00 86.75 522 ASP A O 1
ATOM 4154 N N . CYS A 1 523 ? -14.435 -9.553 31.952 1.00 86.50 523 CYS A N 1
ATOM 4155 C CA . CYS A 1 523 ? -14.648 -8.432 32.878 1.00 86.50 523 CYS A CA 1
ATOM 4156 C C . CYS A 1 523 ? -15.233 -8.933 34.212 1.00 86.50 523 CYS A C 1
ATOM 4158 O O . CYS A 1 523 ? -16.446 -9.008 34.396 1.00 86.50 523 CYS A O 1
ATOM 4160 N N . SER A 1 524 ? -14.364 -9.303 35.157 1.00 87.50 524 SER A N 1
ATOM 4161 C CA . SER A 1 524 ? -14.748 -10.096 36.337 1.00 87.50 524 SER A CA 1
ATOM 4162 C C . SER A 1 524 ? -15.675 -9.411 37.350 1.00 87.50 524 SER A C 1
ATOM 4164 O O . SER A 1 524 ? -16.370 -10.112 38.084 1.00 87.50 524 SER A O 1
ATOM 4166 N N . ASN A 1 525 ? -15.660 -8.076 37.435 1.00 88.44 525 ASN A N 1
ATOM 4167 C CA . ASN A 1 525 ? -16.461 -7.323 38.408 1.00 88.44 525 ASN A CA 1
ATOM 4168 C C . ASN A 1 525 ? -17.741 -6.709 37.834 1.00 88.44 525 ASN A C 1
ATOM 4170 O O . ASN A 1 525 ? -18.471 -6.084 38.596 1.00 88.44 525 ASN A O 1
ATOM 4174 N N . VAL A 1 526 ? -18.021 -6.895 36.541 1.00 88.44 526 VAL A N 1
ATOM 4175 C CA . VAL A 1 526 ? -19.213 -6.316 35.915 1.00 88.44 526 VAL A CA 1
ATOM 4176 C C . VAL A 1 526 ? -20.455 -7.020 36.458 1.00 88.44 526 VAL A C 1
ATOM 4178 O O . VAL A 1 526 ? -20.606 -8.228 36.281 1.00 88.44 526 VAL A O 1
ATOM 4181 N N . GLU A 1 527 ? -21.309 -6.250 37.127 1.00 86.56 527 GLU A N 1
ATOM 4182 C CA . GLU A 1 527 ? -22.598 -6.667 37.691 1.00 86.56 527 GLU A CA 1
ATOM 4183 C C . GLU A 1 527 ? -23.738 -6.378 36.706 1.00 86.56 527 GLU A C 1
ATOM 4185 O O . GLU A 1 527 ? -24.624 -7.209 36.525 1.00 86.56 527 GLU A O 1
ATOM 4190 N N . GLU A 1 528 ? -23.654 -5.257 35.984 1.00 84.12 528 GLU A N 1
ATOM 4191 C CA . GLU A 1 528 ? -24.648 -4.813 35.001 1.00 84.12 528 GLU A CA 1
ATOM 4192 C C . GLU A 1 528 ? -23.951 -4.260 33.748 1.00 84.12 528 GLU A C 1
ATOM 4194 O O . GLU A 1 528 ? -22.942 -3.565 33.841 1.00 84.12 528 GLU A O 1
ATOM 4199 N N . ILE A 1 529 ? -24.472 -4.517 32.544 1.00 80.38 529 ILE A N 1
ATOM 4200 C CA . ILE A 1 529 ? -23.909 -3.895 31.327 1.00 80.38 529 ILE A CA 1
ATOM 4201 C C . ILE A 1 529 ? -24.318 -2.417 31.251 1.00 80.38 529 ILE A C 1
ATOM 4203 O O . ILE A 1 529 ? -23.471 -1.558 30.995 1.00 80.38 529 ILE A O 1
ATOM 4207 N N . PHE A 1 530 ? -25.592 -2.127 31.525 1.00 80.06 530 PHE A N 1
ATOM 4208 C CA . PHE A 1 530 ? -26.172 -0.786 31.559 1.00 80.06 530 PHE A CA 1
ATOM 4209 C C . PHE A 1 530 ? -26.734 -0.524 32.958 1.00 80.06 530 PHE A C 1
ATOM 4211 O O . PHE A 1 530 ? -27.690 -1.184 33.352 1.00 80.06 530 PHE A O 1
ATOM 4218 N N . ALA A 1 531 ? -26.136 0.415 33.692 1.00 76.00 531 ALA A N 1
ATOM 4219 C CA . ALA A 1 531 ? -26.536 0.750 35.059 1.00 76.00 531 ALA A CA 1
ATOM 4220 C C . ALA A 1 531 ? -27.392 2.023 35.118 1.00 76.00 531 ALA A C 1
ATOM 4222 O O . ALA A 1 531 ? -27.197 2.952 34.332 1.00 76.00 531 ALA A O 1
ATOM 4223 N N . ILE A 1 532 ? -28.301 2.097 36.089 1.00 70.25 532 ILE A N 1
ATOM 4224 C CA . ILE A 1 532 ? -29.147 3.273 36.356 1.00 70.25 532 ILE A CA 1
ATOM 4225 C C . ILE A 1 532 ? -28.400 4.191 37.334 1.00 70.25 532 ILE A C 1
ATOM 4227 O O . ILE A 1 532 ? -28.139 3.777 38.465 1.00 70.25 532 ILE A O 1
ATOM 4231 N N . GLY A 1 533 ? -28.035 5.423 36.949 1.00 58.12 533 GLY A N 1
ATOM 4232 C CA . GLY A 1 533 ? -27.219 6.243 37.862 1.00 58.12 533 GLY A CA 1
ATOM 4233 C C . GLY A 1 533 ? -26.982 7.723 37.552 1.00 58.12 533 GLY A C 1
ATOM 4234 O O . GLY A 1 533 ? -26.385 8.397 38.392 1.00 58.12 533 GLY A O 1
ATOM 4235 N N . GLY A 1 534 ? -27.417 8.259 36.409 1.00 58.00 534 GLY A N 1
ATOM 4236 C CA . GLY A 1 534 ? -27.274 9.688 36.083 1.00 58.00 534 GLY A CA 1
ATOM 4237 C C . GLY A 1 534 ? -28.478 10.544 36.502 1.00 58.00 534 GLY A C 1
ATOM 4238 O O . GLY A 1 534 ? -29.591 10.038 36.579 1.00 58.00 534 GLY A O 1
ATOM 4239 N N . GLU A 1 535 ? -28.301 11.864 36.688 1.00 50.78 535 GLU A N 1
ATOM 4240 C CA . GLU A 1 535 ? -29.424 12.819 36.876 1.00 50.78 535 GLU A CA 1
ATOM 4241 C C . GLU A 1 535 ? -30.479 12.702 35.754 1.00 50.78 535 GLU A C 1
ATOM 4243 O O . GLU A 1 535 ? -31.668 12.858 36.013 1.00 50.78 535 GLU A O 1
ATOM 4248 N N . ALA A 1 536 ? -30.054 12.344 34.535 1.00 52.34 536 ALA A N 1
ATOM 4249 C CA . ALA A 1 536 ? -30.926 12.068 33.390 1.00 52.34 536 ALA A CA 1
ATOM 4250 C C . ALA A 1 536 ? -31.734 10.758 33.512 1.00 52.34 536 ALA A C 1
ATOM 4252 O O . ALA A 1 536 ? -32.803 10.652 32.919 1.00 52.34 536 ALA A O 1
ATOM 4253 N N . ASP A 1 537 ? -31.254 9.779 34.287 1.00 51.91 537 ASP A N 1
ATOM 4254 C CA . ASP A 1 537 ? -31.947 8.503 34.514 1.00 51.91 537 ASP A CA 1
ATOM 4255 C C . ASP A 1 537 ? -32.999 8.632 35.641 1.00 51.91 537 ASP A C 1
ATOM 4257 O O . ASP A 1 537 ? -33.964 7.873 35.693 1.00 51.91 537 ASP A O 1
ATOM 4261 N N . VAL A 1 538 ? -32.844 9.621 36.537 1.00 50.78 538 VAL A N 1
ATOM 4262 C CA . VAL A 1 538 ? -33.735 9.859 37.693 1.00 50.78 538 VAL A CA 1
ATOM 4263 C C . VAL A 1 538 ? -35.070 10.502 37.285 1.00 50.78 538 VAL A C 1
ATOM 4265 O O . VAL A 1 538 ? -36.090 10.253 37.931 1.00 50.78 538 VAL A O 1
ATOM 4268 N N . ASP A 1 539 ? -35.113 11.275 36.197 1.00 51.41 539 ASP A N 1
ATOM 4269 C CA . ASP A 1 539 ? -36.372 11.811 35.649 1.00 51.41 539 ASP A CA 1
ATOM 4270 C C . ASP A 1 539 ? -37.182 10.752 34.869 1.00 51.41 539 ASP A C 1
ATOM 4272 O O . ASP A 1 539 ? -38.385 10.923 34.665 1.00 51.41 539 ASP A O 1
ATOM 4276 N N . ASN A 1 540 ? -36.566 9.612 34.526 1.00 50.44 540 ASN A N 1
ATOM 4277 C CA . ASN A 1 540 ? -37.189 8.481 33.825 1.00 50.44 540 ASN A CA 1
ATOM 4278 C C . ASN A 1 540 ? -37.759 7.406 34.777 1.00 50.44 540 ASN A C 1
ATOM 4280 O O . ASN A 1 540 ? -37.996 6.262 34.397 1.00 50.44 540 ASN A O 1
ATOM 4284 N N . ASN A 1 541 ? -38.029 7.783 36.031 1.00 43.50 541 ASN A N 1
ATOM 4285 C CA . ASN A 1 541 ? -38.401 6.918 37.161 1.00 43.50 541 ASN A CA 1
ATOM 4286 C C . ASN A 1 541 ? -39.736 6.137 37.044 1.00 43.50 541 ASN A C 1
ATOM 4288 O O . ASN A 1 541 ? -40.236 5.631 38.048 1.00 43.50 541 ASN A O 1
ATOM 4292 N N . ASN A 1 542 ? -40.337 6.016 35.858 1.00 42.81 542 ASN A N 1
ATOM 4293 C CA . ASN A 1 542 ? -41.604 5.310 35.649 1.00 42.81 542 ASN A CA 1
ATOM 4294 C C . ASN A 1 542 ? -41.573 4.338 34.456 1.00 42.81 542 ASN A C 1
ATOM 4296 O O . ASN A 1 542 ? -42.460 4.382 33.613 1.00 42.81 542 ASN A O 1
ATOM 4300 N N . ALA A 1 543 ? -40.601 3.430 34.412 1.00 41.72 543 ALA A N 1
ATOM 4301 C CA . ALA A 1 543 ? -40.755 2.058 33.913 1.00 41.72 543 ALA A CA 1
ATOM 4302 C C . ALA A 1 543 ? -39.420 1.322 34.086 1.00 41.72 543 ALA A C 1
ATOM 4304 O O . ALA A 1 543 ? -38.360 1.929 33.983 1.00 41.72 543 ALA A O 1
ATOM 4305 N N . MET A 1 544 ? -39.451 0.004 34.290 1.00 51.16 544 MET A N 1
ATOM 4306 C CA . MET A 1 544 ? -38.401 -0.836 33.711 1.00 51.16 544 MET A CA 1
ATOM 4307 C C . MET A 1 544 ? -38.453 -0.584 32.199 1.00 51.16 544 MET A C 1
ATOM 4309 O O . MET A 1 544 ? -39.262 -1.208 31.516 1.00 51.16 544 MET A O 1
ATOM 4313 N N . GLU A 1 545 ? -37.717 0.407 31.696 1.00 56.25 545 GLU A N 1
ATOM 4314 C CA . GLU A 1 545 ? -37.586 0.608 30.257 1.00 56.25 545 GLU A CA 1
ATOM 4315 C C . GLU A 1 545 ? -36.860 -0.619 29.709 1.00 56.25 545 GLU A C 1
ATOM 4317 O O . GLU A 1 545 ? -35.718 -0.913 30.065 1.00 56.25 545 GLU A O 1
ATOM 4322 N N . GLU A 1 546 ? -37.584 -1.398 28.913 1.00 62.88 546 GLU A N 1
ATOM 4323 C CA . GLU A 1 546 ? -37.032 -2.492 28.133 1.00 62.88 546 GLU A CA 1
ATOM 4324 C C . GLU A 1 546 ? -35.934 -1.893 27.243 1.00 62.88 546 GLU A C 1
ATOM 4326 O O . GLU A 1 546 ? -36.192 -0.978 26.461 1.00 62.88 546 GLU A O 1
ATOM 4331 N N . ILE A 1 547 ? -34.683 -2.328 27.429 1.00 71.25 547 ILE A N 1
ATOM 4332 C CA . ILE A 1 547 ? -33.570 -1.838 26.613 1.00 71.25 547 ILE A CA 1
ATOM 4333 C C . ILE A 1 547 ? -33.736 -2.437 25.219 1.00 71.25 547 ILE A C 1
ATOM 4335 O O . ILE A 1 547 ? -33.450 -3.617 25.008 1.00 71.25 547 ILE A O 1
ATOM 4339 N N . GLU A 1 548 ? -34.197 -1.625 24.276 1.00 72.31 548 GLU A N 1
ATOM 4340 C CA . GLU A 1 548 ? -34.420 -2.038 22.896 1.00 72.31 548 GLU A CA 1
ATOM 4341 C C . GLU A 1 548 ? -33.242 -1.597 22.015 1.00 72.31 548 GLU A C 1
ATOM 4343 O O . GLU A 1 548 ? -32.848 -0.430 22.002 1.00 72.31 548 GLU A O 1
ATOM 4348 N N . PHE A 1 549 ? -32.648 -2.553 21.295 1.00 80.56 549 PHE A N 1
ATOM 4349 C CA . PHE A 1 549 ? -31.654 -2.288 20.257 1.00 80.56 549 PHE A CA 1
ATOM 4350 C C . PHE A 1 549 ? -32.178 -2.811 18.921 1.00 80.56 549 PHE A C 1
ATOM 4352 O O . PHE A 1 549 ? -32.089 -4.009 18.645 1.00 80.56 549 PHE A O 1
ATOM 4359 N N . ASP A 1 550 ? -32.677 -1.908 18.081 1.00 80.31 550 ASP A N 1
ATOM 4360 C CA . ASP A 1 550 ? -33.334 -2.260 16.816 1.00 80.31 550 ASP A CA 1
ATOM 4361 C C . ASP A 1 550 ? -32.412 -2.994 15.825 1.00 80.31 550 ASP A C 1
ATOM 4363 O O . ASP A 1 550 ? -32.857 -3.852 15.062 1.00 80.31 550 ASP A O 1
ATOM 4367 N N . GLU A 1 551 ? -31.112 -2.683 15.844 1.00 87.06 551 GLU A N 1
ATOM 4368 C CA . GLU A 1 551 ? -30.126 -3.195 14.880 1.00 87.06 551 GLU A CA 1
ATOM 4369 C C . GLU A 1 551 ? -29.186 -4.267 15.464 1.00 87.06 551 GLU A C 1
ATOM 4371 O O . GLU A 1 551 ? -28.301 -4.761 14.760 1.00 87.06 551 GLU A O 1
ATOM 4376 N N . LEU A 1 552 ? -29.352 -4.668 16.733 1.00 88.06 552 LEU A N 1
ATOM 4377 C CA . LEU A 1 552 ? -28.426 -5.597 17.390 1.00 88.06 552 LEU A CA 1
ATOM 4378 C C . LEU A 1 552 ? -28.535 -7.009 16.799 1.00 88.06 552 LEU A C 1
ATOM 4380 O O . LEU A 1 552 ? -29.542 -7.702 16.926 1.00 88.06 552 LEU A O 1
ATOM 4384 N N . ARG A 1 553 ? -27.442 -7.479 16.193 1.00 89.50 553 ARG A N 1
ATOM 4385 C CA . ARG A 1 553 ? -27.329 -8.804 15.559 1.00 89.50 553 ARG A CA 1
ATOM 4386 C C . ARG A 1 553 ? -26.519 -9.797 16.379 1.00 89.50 553 ARG A C 1
ATOM 4388 O O . ARG A 1 553 ? -26.649 -11.002 16.178 1.00 89.50 553 ARG A O 1
ATOM 4395 N N . SER A 1 554 ? -25.636 -9.313 17.251 1.00 89.25 554 SER A N 1
ATOM 4396 C CA . SER A 1 554 ? -24.734 -10.160 18.032 1.00 89.25 554 SER A CA 1
ATOM 4397 C C . SER A 1 554 ? -24.495 -9.587 19.422 1.00 89.25 554 SER A C 1
ATOM 4399 O O . SER A 1 554 ? -23.944 -8.497 19.559 1.00 89.25 554 SER A O 1
ATOM 4401 N N . LEU A 1 555 ? -24.804 -10.382 20.446 1.00 90.31 555 LEU A N 1
ATOM 4402 C CA . LEU A 1 555 ? -24.436 -10.125 21.836 1.00 90.31 555 LEU A CA 1
ATOM 4403 C C . LEU A 1 555 ? -23.563 -11.277 22.342 1.00 90.31 555 LEU A C 1
ATOM 4405 O O . LEU A 1 555 ? -24.019 -12.417 22.417 1.00 90.31 555 LEU A O 1
ATOM 4409 N N . SER A 1 556 ? -22.309 -10.980 22.675 1.00 88.88 556 SER A N 1
ATOM 4410 C CA . SER A 1 556 ? -21.327 -11.966 23.136 1.00 88.88 556 SER A CA 1
ATOM 4411 C C . SER A 1 556 ? -20.883 -11.644 24.557 1.00 88.88 556 SER A C 1
ATOM 4413 O O . SER A 1 556 ? -20.172 -10.667 24.775 1.00 88.88 556 SER A O 1
ATOM 4415 N N . LEU A 1 557 ? -21.275 -12.481 25.515 1.00 91.38 557 LEU A N 1
ATOM 4416 C CA . LEU A 1 557 ? -20.940 -12.328 26.931 1.00 91.38 557 LEU A CA 1
ATOM 4417 C C . LEU A 1 557 ? -20.107 -13.528 27.382 1.00 91.38 557 LEU A C 1
ATOM 4419 O O . LEU A 1 557 ? -20.563 -14.667 27.289 1.00 91.38 557 LEU A O 1
ATOM 4423 N N . GLY A 1 558 ? -18.876 -13.287 27.831 1.00 88.81 558 GLY A N 1
ATOM 4424 C CA . GLY A 1 558 ? -17.931 -14.348 28.189 1.00 88.81 558 GLY A CA 1
ATOM 4425 C C . GLY A 1 558 ? -17.174 -14.043 29.475 1.00 88.81 558 GLY A C 1
ATOM 4426 O O . GLY A 1 558 ? -16.643 -12.951 29.633 1.00 88.81 558 GLY A O 1
ATOM 4427 N N . ASN A 1 559 ? -17.088 -15.017 30.385 1.00 86.56 559 ASN A N 1
ATOM 4428 C CA . ASN A 1 559 ? -16.336 -14.907 31.644 1.00 86.56 559 ASN A CA 1
ATOM 4429 C C . ASN A 1 559 ? -16.716 -13.676 32.500 1.00 86.56 559 ASN A C 1
ATOM 4431 O O . ASN A 1 559 ? -15.855 -12.913 32.934 1.00 86.56 559 ASN A O 1
ATOM 4435 N N . LEU A 1 560 ? -18.019 -13.510 32.764 1.00 89.75 560 LEU A N 1
ATOM 4436 C CA . LEU A 1 560 ? -18.598 -12.433 33.583 1.00 89.75 560 LEU A CA 1
ATOM 4437 C C . LEU A 1 560 ? -19.278 -13.023 34.839 1.00 89.75 560 LEU A C 1
ATOM 4439 O O . LEU A 1 560 ? -20.491 -13.211 34.851 1.00 89.75 560 LEU A O 1
ATOM 4443 N N . PRO A 1 561 ? -18.523 -13.391 35.891 1.00 87.56 561 PRO A N 1
ATOM 4444 C CA . PRO A 1 561 ? -19.032 -14.188 37.011 1.00 87.56 561 PRO A CA 1
ATOM 4445 C C . PRO A 1 561 ? -20.002 -13.443 37.941 1.00 87.56 561 PRO A C 1
ATOM 4447 O O . PRO A 1 561 ? -20.675 -14.097 38.735 1.00 87.56 561 PRO A O 1
ATOM 4450 N N . LYS A 1 562 ? -20.043 -12.107 37.883 1.00 88.31 562 LYS A N 1
ATOM 4451 C CA . LYS A 1 562 ? -20.924 -11.263 38.702 1.00 88.31 562 LYS A CA 1
ATOM 4452 C C . LYS A 1 562 ? -22.118 -10.685 37.943 1.00 88.31 562 LYS A C 1
ATOM 4454 O O . LYS A 1 562 ? -22.940 -10.040 38.579 1.00 88.31 562 LYS A O 1
ATOM 4459 N N . LEU A 1 563 ? -22.210 -10.912 36.631 1.00 86.25 563 LEU A N 1
ATOM 4460 C CA . LEU A 1 563 ? -23.289 -10.363 35.817 1.00 86.25 563 LEU A CA 1
ATOM 4461 C C . LEU A 1 563 ? -24.616 -11.018 36.229 1.00 86.25 563 LEU A C 1
ATOM 4463 O O . LEU A 1 563 ? -24.723 -12.248 36.170 1.00 86.25 563 LEU A O 1
ATOM 4467 N N . THR A 1 564 ? -25.582 -10.209 36.672 1.00 67.38 564 THR A N 1
ATOM 4468 C CA . THR A 1 564 ? -26.895 -10.669 37.165 1.00 67.38 564 THR A CA 1
ATOM 4469 C C . THR A 1 564 ? -28.009 -10.499 36.156 1.00 67.38 564 THR A C 1
ATOM 4471 O O . THR A 1 564 ? -27.975 -9.491 35.416 1.00 67.38 564 THR A O 1
#

Organism: Citrus clementina (NCBI:txid85681)

InterPro domains:
  IPR027417 P-loop containing nucleoside triphosphate hydrolase [SSF52540] (5-112)
  IPR032675 Leucine-rich repeat domain superfamily [G3DSA:3.80.10.10] (216-564)
  IPR042197 Apoptotic protease-activating factors, helical domain [G3DSA:1.10.8.430] (11-100)
  IPR050905 Plant disease resistance NBS-LRR [PTHR33463] (10-563)
  IPR057135 Disease resistance protein At4g27190-like, leucine-rich repeats [PF23247] (468-563)

Radius of gyration: 28.65 Å; Cα contacts (8 Å, |Δi|>4): 1151; chains: 1; bounding box: 70×64×78 Å

Mean predicted aligned error: 11.95 Å